Protein AF-A0A1U7LRC6-F1 (afdb_monomer_lite)

Structure (mmCIF, N/CA/C/O backbone):
data_AF-A0A1U7LRC6-F1
#
_entry.id   AF-A0A1U7LRC6-F1
#
loop_
_atom_site.group_PDB
_atom_site.id
_atom_site.type_symbol
_atom_site.label_atom_id
_atom_site.label_alt_id
_atom_site.label_comp_id
_atom_site.label_asym_id
_atom_site.label_entity_id
_atom_site.label_seq_id
_atom_site.pdbx_PDB_ins_code
_atom_site.Cartn_x
_atom_site.Cartn_y
_atom_site.Cartn_z
_atom_site.occupancy
_atom_site.B_iso_or_equiv
_atom_site.auth_seq_id
_atom_site.auth_comp_id
_atom_site.auth_asym_id
_atom_site.auth_atom_id
_atom_site.pdbx_PDB_model_num
ATOM 1 N N . MET A 1 1 ? 19.787 -8.147 -50.383 1.00 35.41 1 MET A N 1
ATOM 2 C CA . MET A 1 1 ? 20.649 -8.801 -49.376 1.00 35.41 1 MET A CA 1
ATOM 3 C C . MET A 1 1 ? 20.320 -8.203 -48.017 1.00 35.41 1 MET A C 1
ATOM 5 O O . MET A 1 1 ? 19.968 -7.032 -47.967 1.00 35.41 1 MET A O 1
ATOM 9 N N . ASP A 1 2 ? 20.294 -9.038 -46.985 1.00 27.48 2 ASP A N 1
ATOM 10 C CA . ASP A 1 2 ? 19.309 -9.017 -45.896 1.00 27.48 2 ASP A CA 1
ATOM 11 C C . ASP A 1 2 ? 19.353 -7.875 -44.873 1.00 27.48 2 ASP A C 1
ATOM 13 O O . ASP A 1 2 ? 20.402 -7.367 -44.483 1.00 27.48 2 ASP A O 1
ATOM 17 N N . ARG A 1 3 ? 18.149 -7.571 -44.366 1.00 32.59 3 ARG A N 1
ATOM 18 C CA . ARG A 1 3 ? 17.872 -6.894 -43.094 1.00 32.59 3 ARG A CA 1
ATOM 19 C C . ARG A 1 3 ? 17.824 -7.930 -41.965 1.00 32.59 3 ARG A C 1
ATOM 21 O O . ARG A 1 3 ? 16.874 -8.699 -41.912 1.00 32.59 3 ARG A O 1
ATOM 28 N N . THR A 1 4 ? 18.726 -7.826 -40.994 1.00 32.75 4 THR A N 1
ATOM 29 C CA . THR A 1 4 ? 18.557 -8.286 -39.596 1.00 32.75 4 THR A CA 1
ATOM 30 C C . THR A 1 4 ? 19.511 -7.429 -38.751 1.00 32.75 4 THR A C 1
ATOM 32 O O . THR A 1 4 ? 20.695 -7.385 -39.050 1.00 32.75 4 THR A O 1
ATOM 35 N N . GLY A 1 5 ? 19.113 -6.615 -37.772 1.00 30.38 5 GLY A N 1
ATOM 36 C CA . GLY A 1 5 ? 18.192 -6.919 -36.684 1.00 30.38 5 GLY A CA 1
ATOM 37 C C . GLY A 1 5 ? 18.989 -7.437 -35.481 1.00 30.38 5 GLY A C 1
ATOM 38 O O . GLY A 1 5 ? 19.007 -8.637 -35.252 1.00 30.38 5 GLY A O 1
ATOM 39 N N . SER A 1 6 ? 19.653 -6.555 -34.723 1.00 25.78 6 SER A N 1
ATOM 40 C CA . SER A 1 6 ? 20.218 -6.898 -33.408 1.00 25.78 6 SER A CA 1
ATOM 41 C C . SER A 1 6 ? 19.784 -5.855 -32.383 1.00 25.78 6 SER A C 1
ATOM 43 O O . SER A 1 6 ? 20.452 -4.854 -32.129 1.00 25.78 6 SER A O 1
ATOM 45 N N . ASN A 1 7 ? 18.598 -6.093 -31.826 1.00 26.70 7 ASN A N 1
ATOM 46 C CA . ASN A 1 7 ? 18.169 -5.486 -30.578 1.00 26.70 7 ASN A CA 1
ATOM 47 C C . ASN A 1 7 ? 18.974 -6.147 -29.461 1.00 26.70 7 ASN A C 1
ATOM 49 O O . ASN A 1 7 ? 18.661 -7.255 -29.029 1.00 26.70 7 ASN A O 1
ATOM 53 N N . ALA A 1 8 ? 20.018 -5.463 -28.999 1.00 27.33 8 ALA A N 1
ATOM 54 C CA . ALA A 1 8 ? 20.749 -5.833 -27.800 1.00 27.33 8 ALA A CA 1
ATOM 55 C C . ALA A 1 8 ? 19.851 -5.636 -26.566 1.00 27.33 8 ALA A C 1
ATOM 57 O O . ALA A 1 8 ? 19.903 -4.621 -25.872 1.00 27.33 8 ALA A O 1
ATOM 58 N N . THR A 1 9 ? 18.996 -6.618 -26.283 1.00 28.97 9 THR A N 1
ATOM 59 C CA . THR A 1 9 ? 18.389 -6.781 -24.965 1.00 28.97 9 THR A CA 1
ATOM 60 C C . THR A 1 9 ? 19.502 -7.148 -23.992 1.00 28.97 9 THR A C 1
ATOM 62 O O . THR A 1 9 ? 20.026 -8.261 -24.024 1.00 28.97 9 THR A O 1
ATOM 65 N N . LEU A 1 10 ? 19.886 -6.189 -23.148 1.00 25.61 10 LEU A N 1
ATOM 66 C CA . LEU A 1 10 ? 20.808 -6.381 -22.034 1.00 25.61 10 LEU A CA 1
ATOM 67 C C . LEU A 1 10 ? 20.266 -7.483 -21.103 1.00 25.61 10 LEU A C 1
ATOM 69 O O . LEU A 1 10 ? 19.409 -7.243 -20.250 1.00 25.61 10 LEU A O 1
ATOM 73 N N . ASN A 1 11 ? 20.771 -8.702 -21.282 1.00 24.39 11 ASN A N 1
ATOM 74 C CA . ASN A 1 11 ? 20.585 -9.827 -20.375 1.00 24.39 11 ASN A CA 1
ATOM 75 C C . ASN A 1 11 ? 21.292 -9.522 -19.043 1.00 24.39 11 ASN A C 1
ATOM 77 O O . ASN A 1 11 ? 22.483 -9.764 -18.886 1.00 24.39 11 ASN A O 1
ATOM 81 N N . TRP A 1 12 ? 20.543 -8.995 -18.072 1.00 33.47 12 TRP A N 1
ATOM 82 C CA . TRP A 1 12 ? 20.983 -8.814 -16.678 1.00 33.47 12 TRP A CA 1
ATOM 83 C C . TRP A 1 12 ? 20.887 -10.090 -15.826 1.00 33.47 12 TRP A C 1
ATOM 85 O O . TRP A 1 12 ? 21.284 -10.090 -14.662 1.00 33.47 12 TRP A O 1
ATOM 95 N N . PHE A 1 13 ? 20.386 -11.192 -16.388 1.00 30.23 13 PHE A N 1
ATOM 96 C CA . PHE A 1 13 ? 20.403 -12.498 -15.734 1.00 30.23 13 PHE A CA 1
ATOM 97 C C . PHE A 1 13 ? 21.701 -13.222 -16.079 1.00 30.23 13 PHE A C 1
ATOM 99 O O . PHE A 1 13 ? 21.741 -14.099 -16.938 1.00 30.23 13 PHE A O 1
ATOM 106 N N . GLY A 1 14 ? 22.773 -12.821 -15.399 1.00 26.02 14 GLY A N 1
ATOM 107 C CA . GLY A 1 14 ? 23.971 -13.641 -15.302 1.00 26.02 14 GLY A CA 1
ATOM 1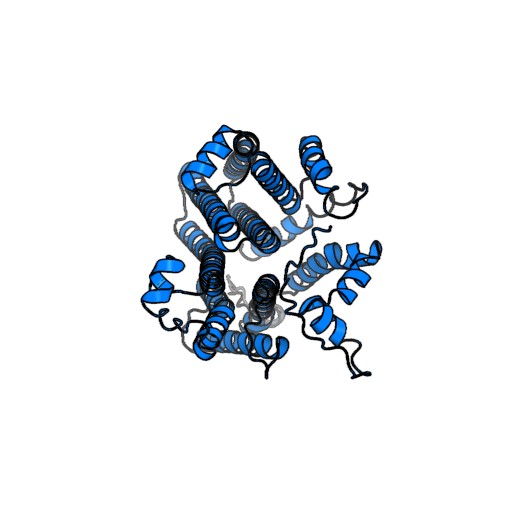08 C C . GLY A 1 14 ? 23.614 -14.984 -14.667 1.00 26.02 14 GLY A C 1
ATOM 109 O O . GLY A 1 14 ? 23.154 -15.031 -13.528 1.00 26.02 14 GLY A O 1
ATOM 110 N N . SER A 1 15 ? 23.784 -16.037 -15.464 1.00 29.55 15 SER A N 1
ATOM 111 C CA . SER A 1 15 ? 24.036 -17.429 -15.088 1.00 29.55 15 SER A CA 1
ATOM 112 C C . SER A 1 15 ? 24.423 -17.621 -13.613 1.00 29.55 15 SER A C 1
ATOM 114 O O . SER A 1 15 ? 25.568 -17.392 -13.230 1.00 29.55 15 SER A O 1
ATOM 116 N N . ILE A 1 16 ? 23.476 -18.105 -12.810 1.00 33.25 16 ILE A N 1
ATOM 117 C CA . ILE A 1 16 ? 23.753 -18.873 -11.591 1.00 33.25 16 ILE A CA 1
ATOM 118 C C . ILE A 1 16 ? 23.013 -20.200 -11.771 1.00 33.25 16 ILE A C 1
ATOM 120 O O . ILE A 1 16 ? 21.936 -20.414 -11.221 1.00 33.25 16 ILE A O 1
ATOM 124 N N . ASP A 1 17 ? 23.566 -21.046 -12.633 1.00 33.12 17 ASP A N 1
ATOM 125 C CA . ASP A 1 17 ? 23.286 -22.478 -12.693 1.00 33.12 17 ASP A CA 1
ATOM 126 C C . ASP A 1 17 ? 24.632 -23.182 -12.444 1.00 33.12 17 ASP A C 1
ATOM 128 O O . ASP A 1 17 ? 25.378 -23.416 -13.386 1.00 33.12 17 ASP A O 1
ATOM 132 N N . SER A 1 18 ? 24.963 -23.474 -11.181 1.00 30.84 18 SER A N 1
ATOM 133 C CA . SER A 1 18 ? 25.786 -24.638 -10.805 1.00 30.84 18 SER A CA 1
ATOM 134 C C . SER A 1 18 ? 25.815 -24.849 -9.283 1.00 30.84 18 SER A C 1
ATOM 136 O O . SER A 1 18 ? 26.212 -23.973 -8.522 1.00 30.84 18 SER A O 1
ATOM 138 N N . GLU A 1 19 ? 25.373 -26.048 -8.895 1.00 33.91 19 GLU A N 1
ATOM 139 C CA . GLU A 1 19 ? 25.777 -26.831 -7.717 1.00 33.91 19 GLU A CA 1
ATOM 140 C C . GLU A 1 19 ? 25.612 -26.241 -6.307 1.00 33.91 19 GLU A C 1
ATOM 142 O O . GLU A 1 19 ? 26.531 -25.665 -5.740 1.00 33.91 19 GLU A O 1
ATOM 147 N N . HIS A 1 20 ? 24.487 -26.576 -5.667 1.00 32.03 20 HIS A N 1
ATOM 148 C CA . HIS A 1 20 ? 24.505 -27.322 -4.399 1.00 32.03 20 HIS A CA 1
ATOM 149 C C . HIS A 1 20 ? 23.161 -28.044 -4.213 1.00 32.03 20 HIS A C 1
ATOM 151 O O . HIS A 1 20 ? 22.088 -27.439 -4.232 1.00 32.03 20 HIS A O 1
ATOM 157 N N . SER A 1 21 ? 23.248 -29.366 -4.132 1.00 37.19 21 SER A N 1
ATOM 158 C CA . SER A 1 21 ? 22.177 -30.327 -3.886 1.00 37.19 21 SER A CA 1
ATOM 159 C C . SER A 1 21 ? 22.155 -30.704 -2.404 1.00 37.19 21 SER A C 1
ATOM 161 O O . SER A 1 21 ? 23.237 -30.924 -1.870 1.00 37.19 21 SER A O 1
ATOM 163 N N . VAL A 1 22 ? 20.950 -30.912 -1.840 1.00 40.62 22 VAL A N 1
ATOM 164 C CA . VAL A 1 22 ? 20.687 -31.524 -0.511 1.00 40.62 22 VAL A CA 1
ATOM 165 C C . VAL A 1 22 ? 21.118 -30.571 0.625 1.00 40.62 22 VAL A C 1
ATOM 167 O O . VAL A 1 22 ? 22.295 -30.313 0.794 1.00 40.62 22 VAL A O 1
ATOM 170 N N . ASP A 1 23 ? 20.273 -29.812 1.319 1.00 36.78 23 ASP A N 1
ATOM 171 C CA . ASP A 1 23 ? 19.032 -30.106 2.031 1.00 36.78 23 ASP A CA 1
ATOM 172 C C . ASP A 1 23 ? 18.208 -28.814 2.154 1.00 36.78 23 ASP A C 1
ATOM 174 O O . ASP A 1 23 ? 18.782 -27.745 2.348 1.00 36.78 23 ASP A O 1
ATOM 178 N N . ASP A 1 24 ? 16.882 -28.914 2.002 1.00 44.12 24 ASP A N 1
ATOM 179 C CA . ASP A 1 24 ? 15.878 -28.148 2.762 1.00 44.12 24 ASP A CA 1
ATOM 180 C C . ASP A 1 24 ? 14.524 -28.135 2.026 1.00 44.12 24 ASP A C 1
ATOM 182 O O . ASP A 1 24 ? 14.154 -27.226 1.267 1.00 44.12 24 ASP A O 1
ATOM 186 N N . GLU A 1 25 ? 13.734 -29.170 2.280 1.00 47.69 25 GLU A N 1
ATOM 187 C CA . GLU A 1 25 ? 12.377 -29.294 1.751 1.00 47.69 25 GLU A CA 1
ATOM 188 C C . GLU A 1 25 ? 11.378 -28.319 2.421 1.00 47.69 25 GLU A C 1
ATOM 190 O O . GLU A 1 25 ? 10.287 -28.087 1.909 1.00 47.69 25 GLU A O 1
ATOM 195 N N . SER A 1 26 ? 11.750 -27.659 3.522 1.00 48.03 26 SER A N 1
ATOM 196 C CA . SER A 1 26 ? 10.968 -26.577 4.148 1.00 48.03 26 SER A CA 1
ATOM 197 C C . SER A 1 26 ? 11.369 -25.188 3.626 1.00 48.03 26 SER A C 1
ATOM 199 O O . SER A 1 26 ? 10.536 -24.284 3.492 1.00 48.03 26 SER A O 1
ATOM 201 N N . THR A 1 27 ? 12.634 -25.018 3.241 1.00 54.41 27 THR A N 1
ATOM 202 C CA . THR A 1 27 ? 13.205 -23.715 2.883 1.00 54.41 27 THR A CA 1
ATOM 203 C C . THR A 1 27 ? 12.901 -23.327 1.430 1.00 54.41 27 THR A C 1
ATOM 205 O O . THR A 1 27 ? 12.906 -22.139 1.099 1.00 54.41 27 THR A O 1
ATOM 208 N N . TRP A 1 28 ? 12.513 -24.269 0.554 1.00 60.88 28 TRP A N 1
ATOM 209 C CA . TRP A 1 28 ? 12.065 -23.927 -0.808 1.00 60.88 28 TRP A CA 1
ATOM 210 C C . TRP A 1 28 ? 10.706 -23.213 -0.852 1.00 60.88 28 TRP A C 1
ATOM 212 O O . TRP A 1 28 ? 10.491 -22.413 -1.764 1.00 60.88 28 TRP A O 1
ATOM 222 N N . LEU A 1 29 ? 9.803 -23.445 0.110 1.00 58.91 29 LEU A N 1
ATOM 223 C CA . LEU A 1 29 ? 8.507 -22.754 0.156 1.00 58.91 29 LEU A CA 1
ATOM 224 C C . LEU A 1 29 ? 8.684 -21.306 0.616 1.00 58.91 29 LEU A C 1
ATOM 226 O O . LEU A 1 29 ? 8.293 -20.373 -0.086 1.00 58.91 29 LEU A O 1
ATOM 230 N N . LEU A 1 30 ? 9.351 -21.093 1.750 1.00 60.47 30 LEU A N 1
ATOM 231 C CA . LEU A 1 30 ? 9.580 -19.745 2.268 1.00 60.47 30 LEU A CA 1
ATOM 232 C C . LEU A 1 30 ? 10.523 -18.947 1.360 1.00 60.47 30 LEU A C 1
ATOM 234 O O . LEU A 1 30 ? 10.145 -17.877 0.887 1.00 60.47 30 LEU A O 1
ATOM 238 N N . ASN A 1 31 ? 11.706 -19.472 1.019 1.00 60.03 31 ASN A N 1
ATOM 239 C CA . ASN A 1 31 ? 12.660 -18.723 0.194 1.00 60.03 31 ASN A CA 1
ATOM 240 C C . ASN A 1 31 ? 12.288 -18.716 -1.297 1.00 60.03 31 ASN A C 1
ATOM 242 O O . ASN A 1 31 ? 12.487 -17.703 -1.967 1.00 60.03 31 ASN A O 1
ATOM 246 N N . GLY A 1 32 ? 11.740 -19.814 -1.825 1.00 57.84 32 GLY A N 1
ATOM 247 C CA . GLY A 1 32 ? 11.498 -20.006 -3.261 1.00 57.84 32 GLY A CA 1
ATOM 248 C C . GLY A 1 32 ? 10.088 -19.676 -3.761 1.00 57.84 32 GLY A C 1
ATOM 249 O O . GLY A 1 32 ? 9.926 -19.517 -4.975 1.00 57.84 32 GLY A O 1
ATOM 250 N N . LEU A 1 33 ? 9.090 -19.545 -2.876 1.00 62.56 33 LEU A N 1
ATOM 251 C CA . LEU A 1 33 ? 7.723 -19.110 -3.205 1.00 62.56 33 LEU A CA 1
ATOM 252 C C . LEU A 1 33 ? 7.385 -17.783 -2.501 1.00 62.56 33 LEU A C 1
ATOM 254 O O . LEU A 1 33 ? 7.036 -16.802 -3.164 1.00 62.56 33 LEU A O 1
ATOM 258 N N . VAL A 1 34 ? 7.561 -17.712 -1.176 1.00 64.00 34 VAL A N 1
ATOM 259 C CA . VAL A 1 34 ? 7.085 -16.585 -0.351 1.00 64.00 34 VAL A CA 1
ATOM 260 C C . VAL A 1 34 ? 8.045 -15.400 -0.305 1.00 64.00 34 VAL A C 1
ATOM 262 O O . VAL A 1 34 ? 7.562 -14.282 -0.271 1.00 64.00 34 VAL A O 1
ATOM 265 N N . LEU A 1 35 ? 9.365 -15.559 -0.421 1.00 60.50 35 LEU A N 1
ATOM 266 C CA . LEU A 1 35 ? 10.336 -14.447 -0.369 1.00 60.50 35 LEU A CA 1
ATOM 267 C C . LEU A 1 35 ? 10.867 -14.072 -1.759 1.00 60.50 35 LEU A C 1
ATOM 269 O O . LEU A 1 35 ? 10.679 -12.935 -2.198 1.00 60.50 35 LEU A O 1
ATOM 273 N N . SER A 1 36 ? 11.354 -15.044 -2.533 1.00 63.34 36 SER A N 1
ATOM 274 C CA . SER A 1 36 ? 11.880 -14.842 -3.893 1.00 63.34 36 SER A CA 1
ATOM 275 C C . SER A 1 36 ? 11.282 -15.872 -4.861 1.00 63.34 36 SER A C 1
ATOM 277 O O . SER A 1 36 ? 11.843 -16.957 -5.028 1.00 63.34 36 SER A O 1
ATOM 279 N N . PRO A 1 37 ? 10.141 -15.565 -5.510 1.00 64.25 37 PRO A N 1
ATOM 280 C CA . PRO A 1 37 ? 9.385 -16.548 -6.268 1.00 64.25 37 PRO A CA 1
ATOM 281 C C . PRO A 1 37 ? 10.170 -16.955 -7.520 1.00 64.25 37 PRO A C 1
ATOM 283 O O . PRO A 1 37 ? 10.306 -16.183 -8.471 1.00 64.25 37 PRO A O 1
ATOM 286 N N . ARG A 1 38 ? 10.709 -18.178 -7.542 1.00 70.00 38 ARG A N 1
ATOM 287 C CA . ARG A 1 38 ? 11.428 -18.702 -8.714 1.00 70.00 38 ARG A CA 1
ATOM 288 C C . ARG A 1 38 ? 10.419 -19.067 -9.802 1.00 70.00 38 ARG A C 1
ATOM 290 O O . ARG A 1 38 ? 9.483 -19.823 -9.551 1.00 70.00 38 ARG A O 1
ATOM 297 N N . ARG A 1 39 ? 10.641 -18.622 -11.048 1.00 72.81 39 ARG A N 1
ATOM 298 C CA . ARG A 1 39 ? 9.735 -18.895 -12.192 1.00 72.81 39 ARG A CA 1
ATOM 299 C C . ARG A 1 39 ? 9.393 -20.382 -12.355 1.00 72.81 39 ARG A C 1
ATOM 301 O O . ARG A 1 39 ? 8.249 -20.711 -12.652 1.00 72.81 39 ARG A O 1
ATOM 308 N N . ARG A 1 40 ? 10.369 -21.276 -12.142 1.00 75.31 40 ARG A N 1
ATOM 309 C CA . ARG A 1 40 ? 10.175 -22.739 -12.207 1.00 75.31 40 ARG A CA 1
ATOM 310 C C . ARG A 1 40 ? 9.180 -23.231 -11.144 1.00 75.31 40 ARG A C 1
ATOM 312 O O . ARG A 1 40 ? 8.308 -24.034 -11.459 1.00 75.31 40 ARG A O 1
ATOM 319 N N . VAL A 1 41 ? 9.275 -22.703 -9.922 1.00 74.00 41 VAL A N 1
ATOM 320 C CA . VAL A 1 41 ? 8.405 -23.057 -8.788 1.00 74.00 41 VAL A CA 1
ATOM 321 C C . VAL A 1 41 ? 6.993 -22.525 -9.010 1.00 74.00 41 VAL A C 1
ATOM 323 O O . VAL A 1 41 ? 6.039 -23.293 -8.949 1.00 74.00 41 VAL A O 1
ATOM 326 N N . VAL A 1 42 ? 6.860 -21.246 -9.377 1.00 77.88 42 VAL A N 1
ATOM 327 C CA . VAL A 1 42 ? 5.554 -20.634 -9.676 1.00 77.88 42 VAL A CA 1
ATOM 328 C C . VAL A 1 42 ? 4.849 -21.385 -10.802 1.00 77.88 42 VAL A C 1
ATOM 330 O O . VAL A 1 42 ? 3.676 -21.716 -10.680 1.00 77.88 42 VAL A O 1
ATOM 333 N N . ARG A 1 43 ? 5.565 -21.740 -11.876 1.00 79.81 43 ARG A N 1
ATOM 334 C CA . ARG A 1 43 ? 4.990 -22.517 -12.982 1.00 79.81 43 ARG A CA 1
ATOM 335 C C . ARG A 1 43 ? 4.502 -23.892 -12.524 1.00 79.81 43 ARG A C 1
ATOM 337 O O . ARG A 1 43 ? 3.442 -24.318 -12.963 1.00 79.81 43 ARG A O 1
ATOM 344 N N . LYS A 1 44 ? 5.245 -24.577 -11.649 1.00 81.12 44 LYS A N 1
ATOM 345 C CA . LYS A 1 44 ? 4.842 -25.881 -11.097 1.00 81.12 44 LYS A CA 1
ATOM 346 C C . LYS A 1 44 ? 3.561 -25.761 -10.263 1.00 81.12 44 LYS A C 1
ATOM 348 O O . LYS A 1 44 ? 2.656 -26.566 -10.444 1.00 81.12 44 LYS A O 1
ATOM 353 N N . VAL A 1 45 ? 3.474 -24.731 -9.419 1.00 77.94 45 VAL A N 1
ATOM 354 C CA . VAL A 1 45 ? 2.317 -24.450 -8.549 1.00 77.94 45 VAL A CA 1
ATOM 355 C C . VAL A 1 45 ? 1.079 -24.049 -9.358 1.00 77.94 45 VAL A C 1
ATOM 357 O O . VAL A 1 45 ? -0.009 -24.556 -9.109 1.00 77.94 45 VAL A O 1
ATOM 360 N N . VAL A 1 46 ? 1.240 -23.181 -10.360 1.00 81.69 46 VAL A N 1
ATOM 361 C CA . VAL A 1 46 ? 0.128 -22.660 -11.174 1.00 81.69 46 VAL A CA 1
ATOM 362 C C . VAL A 1 46 ? -0.382 -23.685 -12.198 1.00 81.69 46 VAL A C 1
ATOM 364 O O . VAL A 1 46 ? -1.533 -23.598 -12.616 1.00 81.69 46 VAL A O 1
ATOM 367 N N . LYS A 1 47 ? 0.437 -24.674 -12.593 1.00 86.31 47 LYS A N 1
ATOM 368 C CA . LYS A 1 47 ? 0.057 -25.693 -13.590 1.00 86.31 47 LYS A CA 1
ATOM 369 C C . LYS A 1 47 ? -1.074 -26.614 -13.111 1.00 86.31 47 LYS A C 1
ATOM 371 O O . LYS A 1 47 ? -1.859 -27.071 -13.933 1.00 86.31 47 LYS A O 1
ATOM 376 N N . GLY A 1 48 ? -1.150 -26.910 -11.813 1.00 86.12 48 GLY A N 1
ATOM 377 C CA . GLY A 1 48 ? -2.212 -27.748 -11.251 1.00 86.12 48 GLY A CA 1
ATOM 378 C C . GLY A 1 48 ? -3.448 -26.923 -10.906 1.00 86.12 48 GLY A C 1
ATOM 379 O O . GLY A 1 48 ? -3.334 -25.958 -10.158 1.00 86.12 48 GLY A O 1
ATOM 380 N N . PHE A 1 49 ? -4.634 -27.316 -11.385 1.00 83.81 49 PHE A N 1
ATOM 381 C CA . PHE A 1 49 ? -5.890 -26.626 -11.054 1.00 83.81 49 PHE A CA 1
ATOM 382 C C . PHE A 1 49 ? -6.118 -26.544 -9.535 1.00 83.81 49 PHE A C 1
ATOM 384 O O . PHE A 1 49 ? -6.341 -25.459 -8.999 1.00 83.81 49 PHE A O 1
ATOM 391 N N . TRP A 1 50 ? -5.998 -27.675 -8.835 1.00 86.44 50 TRP A N 1
ATOM 392 C CA . TRP A 1 50 ? -6.164 -27.745 -7.381 1.00 86.44 50 TRP A CA 1
ATOM 393 C C . TRP A 1 50 ? -5.070 -26.984 -6.637 1.00 86.44 50 TRP A C 1
ATOM 395 O O . TRP A 1 50 ? -5.369 -26.176 -5.765 1.00 86.44 50 TRP A O 1
ATOM 405 N N . THR A 1 51 ? -3.807 -27.166 -7.028 1.00 83.38 51 THR A N 1
ATOM 406 C CA . THR A 1 51 ? -2.671 -26.473 -6.403 1.00 83.38 51 THR A CA 1
ATOM 407 C C . THR A 1 51 ? -2.787 -24.955 -6.549 1.00 83.38 51 THR A C 1
ATOM 409 O O . THR A 1 51 ? -2.591 -24.232 -5.576 1.00 83.38 51 THR A O 1
ATOM 412 N N . ARG A 1 52 ? -3.173 -24.464 -7.732 1.00 83.25 52 ARG A N 1
ATOM 413 C CA . ARG A 1 52 ? -3.408 -23.041 -7.999 1.00 83.25 52 ARG A CA 1
ATOM 414 C C . ARG A 1 52 ? -4.514 -22.477 -7.110 1.00 83.25 52 ARG A C 1
ATOM 416 O O . ARG A 1 52 ? -4.303 -21.448 -6.480 1.00 83.25 52 ARG A O 1
ATOM 423 N N . ASN A 1 53 ? -5.669 -23.140 -7.057 1.00 83.19 53 ASN A N 1
ATOM 424 C CA . ASN A 1 53 ? -6.805 -22.671 -6.262 1.00 83.19 53 ASN A CA 1
ATOM 425 C C . ASN A 1 53 ? -6.505 -22.705 -4.759 1.00 83.19 53 ASN A C 1
ATOM 427 O O . ASN A 1 53 ? -6.793 -21.737 -4.064 1.00 83.19 53 ASN A O 1
ATOM 431 N N . ILE A 1 54 ? -5.865 -23.765 -4.261 1.00 85.81 54 ILE A N 1
ATOM 432 C CA . ILE A 1 54 ? -5.481 -23.853 -2.848 1.00 85.81 54 ILE A CA 1
ATOM 433 C C . ILE A 1 54 ? -4.514 -22.719 -2.492 1.00 85.81 54 ILE A C 1
ATOM 435 O O . ILE A 1 54 ? -4.758 -21.976 -1.547 1.00 85.81 54 ILE A O 1
ATOM 439 N N . VAL A 1 55 ? -3.444 -22.539 -3.272 1.00 82.88 55 VAL A N 1
ATOM 440 C CA . VAL A 1 55 ? -2.396 -21.560 -2.950 1.00 82.88 55 VAL A CA 1
ATOM 441 C C . VAL A 1 55 ? -2.868 -20.114 -3.094 1.00 82.88 55 VAL A C 1
ATOM 443 O O . VAL A 1 55 ? -2.477 -19.278 -2.285 1.00 82.88 55 VAL A O 1
ATOM 446 N N . LEU A 1 56 ? -3.683 -19.805 -4.105 1.00 79.88 56 LEU A N 1
ATOM 447 C CA . LEU A 1 56 ? -4.101 -18.427 -4.380 1.00 79.88 56 LEU A CA 1
ATOM 448 C C . LEU A 1 56 ? -5.393 -18.027 -3.662 1.00 79.88 56 LEU A C 1
ATOM 450 O O . LEU A 1 56 ? -5.497 -16.879 -3.244 1.00 79.88 56 LEU A O 1
ATOM 454 N N . ASN A 1 57 ? -6.346 -18.949 -3.500 1.00 81.06 57 ASN A N 1
ATOM 455 C CA . ASN A 1 57 ? -7.689 -18.618 -3.013 1.00 81.06 57 ASN A CA 1
ATOM 456 C C . ASN A 1 57 ? -7.984 -19.161 -1.610 1.00 81.06 57 ASN A C 1
ATOM 458 O O . ASN A 1 57 ? -8.766 -18.546 -0.900 1.00 81.06 57 ASN A O 1
ATOM 462 N N . VAL A 1 58 ? -7.386 -20.285 -1.191 1.00 84.00 58 VAL A N 1
ATOM 463 C CA . VAL A 1 58 ? -7.709 -20.915 0.109 1.00 84.00 58 VAL A CA 1
ATOM 464 C C . VAL A 1 58 ? -6.713 -20.523 1.196 1.00 84.00 58 VAL A C 1
ATOM 466 O O . VAL A 1 58 ? -7.115 -20.125 2.286 1.00 84.00 58 VAL A O 1
ATOM 469 N N . ILE A 1 59 ? -5.411 -20.611 0.908 1.00 86.06 59 ILE A N 1
ATOM 470 C CA . ILE A 1 59 ? -4.358 -20.358 1.901 1.00 86.06 59 ILE A CA 1
ATOM 471 C C . ILE A 1 59 ? -4.413 -18.926 2.456 1.00 86.06 59 ILE A C 1
ATOM 473 O O . ILE A 1 59 ? -4.370 -18.799 3.680 1.00 86.06 59 ILE A O 1
ATOM 477 N N . PRO A 1 60 ? -4.515 -17.852 1.641 1.00 83.62 60 PRO A N 1
ATOM 478 C CA . PRO A 1 60 ? -4.498 -16.501 2.193 1.00 83.62 60 PRO A CA 1
ATOM 479 C C . PRO A 1 60 ? -5.685 -16.229 3.135 1.00 83.62 60 PRO A C 1
ATOM 481 O O . PRO A 1 60 ? -5.423 -15.818 4.266 1.00 83.62 60 PRO A O 1
ATOM 484 N N . PRO A 1 61 ? -6.951 -16.535 2.769 1.00 81.75 61 PRO A N 1
ATOM 485 C CA . PRO A 1 61 ? -8.073 -16.389 3.695 1.00 81.75 61 PRO A CA 1
ATOM 486 C C . PRO A 1 61 ? -7.957 -17.280 4.936 1.00 81.75 61 PRO A C 1
ATOM 488 O O . PRO A 1 61 ? -8.194 -16.806 6.044 1.00 81.75 61 PRO A O 1
ATOM 491 N N . ALA A 1 62 ? -7.542 -18.542 4.787 1.00 84.31 62 ALA A N 1
ATOM 492 C CA . ALA A 1 62 ? -7.381 -19.452 5.922 1.00 84.31 62 ALA A CA 1
ATOM 493 C C . ALA A 1 62 ? -6.335 -18.940 6.921 1.00 84.31 62 ALA A C 1
ATOM 495 O O . ALA A 1 62 ? -6.579 -18.952 8.124 1.00 84.31 62 ALA A O 1
ATOM 496 N N . LEU A 1 63 ? -5.201 -18.428 6.434 1.00 85.75 63 LEU A N 1
ATOM 497 C CA . LEU A 1 63 ? -4.173 -17.829 7.282 1.00 85.75 63 LEU A CA 1
ATOM 498 C C . LEU A 1 63 ? -4.715 -16.607 8.033 1.00 85.75 63 LEU A C 1
ATOM 500 O O . LEU A 1 63 ? -4.483 -16.479 9.233 1.00 85.75 63 LEU A O 1
ATOM 504 N N . THR A 1 64 ? -5.465 -15.736 7.349 1.00 82.19 64 THR A N 1
ATOM 505 C CA . THR A 1 64 ? -6.081 -14.570 7.999 1.00 82.19 64 THR A CA 1
ATOM 506 C C . THR A 1 64 ? -7.135 -14.966 9.029 1.00 82.19 64 THR A C 1
ATOM 508 O O . THR A 1 64 ? -7.177 -14.361 10.093 1.00 82.19 64 THR A O 1
ATOM 511 N N . LEU A 1 65 ? -7.936 -16.003 8.762 1.00 84.31 65 LEU A N 1
ATOM 512 C CA . LEU A 1 65 ? -8.941 -16.508 9.698 1.00 84.31 65 LEU A CA 1
ATOM 513 C C . LEU A 1 65 ? -8.291 -17.135 10.927 1.00 84.31 65 LEU A C 1
ATOM 515 O O . LEU A 1 65 ? -8.711 -16.851 12.043 1.00 84.31 65 LEU A O 1
ATOM 519 N N . VAL A 1 66 ? -7.249 -17.947 10.741 1.00 87.38 66 VAL A N 1
ATOM 520 C CA . VAL A 1 66 ? -6.507 -18.554 11.852 1.00 87.38 66 VAL A CA 1
ATOM 521 C C . VAL A 1 66 ? -5.874 -17.478 12.726 1.00 87.38 66 VAL A C 1
ATOM 523 O O . VAL A 1 66 ? -5.996 -17.552 13.943 1.00 87.38 66 VAL A O 1
ATOM 526 N N . TRP A 1 67 ? -5.258 -16.460 12.122 1.00 86.00 67 TRP A N 1
ATOM 527 C CA . TRP A 1 67 ? -4.684 -15.336 12.860 1.00 86.00 67 TRP A CA 1
ATOM 528 C C . TRP A 1 67 ? -5.750 -14.507 13.595 1.00 86.00 67 TRP A C 1
ATOM 530 O O . TRP A 1 67 ? -5.567 -14.188 14.765 1.00 86.00 67 TRP A O 1
ATOM 540 N N . ALA A 1 68 ? -6.893 -14.230 12.958 1.00 79.00 68 ALA A N 1
ATOM 541 C CA . ALA A 1 68 ? -8.009 -13.513 13.581 1.00 79.00 68 ALA A CA 1
ATOM 542 C C . ALA A 1 68 ? -8.737 -14.328 14.668 1.00 79.00 68 ALA A C 1
ATOM 544 O O . ALA A 1 68 ? -9.400 -13.756 15.527 1.00 79.00 68 ALA A O 1
ATOM 545 N N . SER A 1 69 ? -8.613 -15.657 14.648 1.00 80.25 69 SER A N 1
ATOM 546 C CA . SER A 1 69 ? -9.221 -16.549 15.644 1.00 80.25 69 SER A CA 1
ATOM 547 C C . SER A 1 69 ? -8.399 -16.665 16.929 1.00 80.25 69 SER A C 1
ATOM 549 O O . SER A 1 69 ? -8.837 -17.339 17.860 1.00 80.25 69 SER A O 1
ATOM 551 N N . ILE A 1 70 ? -7.205 -16.061 17.000 1.00 81.38 70 ILE A N 1
ATOM 552 C CA . ILE A 1 70 ? -6.361 -16.138 18.192 1.00 81.38 70 ILE A CA 1
ATOM 553 C C . ILE A 1 70 ? -6.981 -15.254 19.292 1.00 81.38 70 ILE A C 1
ATOM 555 O O . ILE A 1 70 ? -6.981 -14.029 19.160 1.00 81.38 70 ILE A O 1
ATOM 559 N N . PRO A 1 71 ? -7.484 -15.831 20.399 1.00 74.75 71 PRO A N 1
ATOM 560 C CA . PRO A 1 71 ? -8.175 -15.060 21.424 1.00 74.75 71 PRO A CA 1
ATOM 561 C C . PRO A 1 71 ? -7.223 -14.080 22.115 1.00 74.75 71 PRO A C 1
ATOM 563 O O . PRO A 1 71 ? -6.055 -14.393 22.353 1.00 74.75 71 PRO A O 1
ATOM 566 N N . PHE A 1 72 ? -7.738 -12.906 22.478 1.00 67.69 72 PHE A N 1
ATOM 567 C CA . PHE A 1 72 ? -7.000 -11.935 23.276 1.00 67.69 72 PHE A CA 1
ATOM 568 C C . PHE A 1 72 ? -6.930 -12.401 24.741 1.00 67.69 72 PHE A C 1
ATOM 570 O O . PHE A 1 72 ? -7.972 -12.535 25.384 1.00 67.69 72 PHE A O 1
ATOM 577 N N . PRO A 1 73 ? -5.736 -12.646 25.310 1.00 66.56 73 PRO A N 1
ATOM 578 C CA . PRO A 1 73 ? -5.584 -12.906 26.727 1.00 66.56 73 PRO A CA 1
ATOM 579 C C . PRO A 1 73 ? -5.814 -11.596 27.480 1.00 66.56 73 PRO A C 1
ATOM 581 O O . PRO A 1 73 ? -4.971 -10.697 27.499 1.00 66.56 73 PRO A O 1
ATOM 584 N N . THR A 1 74 ? -6.990 -11.491 28.082 1.00 61.69 74 THR A N 1
ATOM 585 C CA . THR A 1 74 ? -7.372 -10.398 28.971 1.00 61.69 74 THR A CA 1
ATOM 586 C C . THR A 1 74 ? -6.890 -10.705 30.386 1.00 61.69 74 THR A C 1
ATOM 588 O O . THR A 1 74 ? -7.208 -11.776 30.921 1.00 61.69 74 THR A O 1
ATOM 591 N N . PHE A 1 75 ? -6.163 -9.789 31.025 1.00 53.84 75 PHE A N 1
ATOM 592 C CA . PHE A 1 75 ? -5.926 -9.874 32.462 1.00 53.84 75 PHE A CA 1
ATOM 593 C C . PHE A 1 75 ? -7.252 -9.591 33.174 1.00 53.84 75 PHE A C 1
ATOM 595 O O . PHE A 1 75 ? -7.734 -8.469 33.214 1.00 53.84 75 PHE A O 1
ATOM 602 N N . GLY A 1 76 ? -7.890 -10.654 33.665 1.00 50.50 76 GLY A N 1
ATOM 603 C CA . GLY A 1 76 ? -9.166 -10.559 34.369 1.00 50.50 76 GLY A CA 1
ATOM 604 C C . GLY A 1 76 ? -9.846 -11.909 34.572 1.00 50.50 76 GLY A C 1
ATOM 605 O O . GLY A 1 76 ? -10.234 -12.226 35.689 1.00 50.50 76 GLY A O 1
ATOM 606 N N . ALA A 1 77 ? -9.938 -12.759 33.546 1.00 44.12 77 ALA A N 1
ATOM 607 C CA . ALA A 1 77 ? -10.805 -13.945 33.603 1.00 44.12 77 ALA A CA 1
ATOM 608 C C . ALA A 1 77 ? -10.356 -15.030 34.608 1.00 44.12 77 ALA A C 1
ATOM 610 O O . ALA A 1 77 ? -11.198 -15.669 35.240 1.00 44.12 77 ALA A O 1
ATOM 611 N N . THR A 1 78 ? -9.048 -15.220 34.812 1.00 42.44 78 THR A N 1
ATOM 612 C CA . THR A 1 78 ? -8.529 -16.284 35.695 1.00 42.44 78 THR A CA 1
ATOM 613 C C . THR A 1 78 ? -8.688 -15.957 37.182 1.00 42.44 78 THR A C 1
ATOM 615 O O . THR A 1 78 ? -8.919 -16.858 37.982 1.00 42.44 78 THR A O 1
ATOM 618 N N . ASN A 1 79 ? -8.630 -14.672 37.549 1.00 43.03 79 ASN A N 1
ATOM 619 C CA . ASN A 1 79 ? -8.856 -14.219 38.924 1.00 43.03 79 ASN A CA 1
ATOM 620 C C . ASN A 1 79 ? -10.330 -13.850 39.172 1.00 43.03 79 ASN A C 1
ATOM 622 O O . ASN A 1 79 ? -10.802 -13.973 40.298 1.00 43.03 79 ASN A O 1
ATOM 626 N N . LEU A 1 80 ? -11.095 -13.470 38.137 1.00 49.56 80 LEU A N 1
ATOM 627 C CA . LEU A 1 80 ? -12.522 -13.154 38.263 1.00 49.56 80 LEU A CA 1
ATOM 628 C C . LEU A 1 80 ? -13.376 -14.379 38.595 1.00 49.56 80 LEU A C 1
ATOM 630 O O . LEU A 1 80 ? -14.292 -14.241 39.391 1.00 49.56 80 LEU A O 1
ATOM 634 N N . LEU A 1 81 ? -13.086 -15.583 38.089 1.00 53.03 81 LEU A N 1
ATOM 635 C CA . LEU A 1 81 ? -13.862 -16.766 38.503 1.00 53.03 81 LEU A CA 1
ATOM 636 C C . LEU A 1 81 ? -13.687 -17.117 39.992 1.00 53.03 81 LEU A C 1
ATOM 638 O O . LEU A 1 81 ? -14.595 -17.687 40.590 1.00 53.03 81 LEU A O 1
ATOM 642 N N . LEU A 1 82 ? -12.557 -16.739 40.598 1.00 50.34 82 LEU A N 1
ATOM 643 C CA . LEU A 1 82 ? -12.261 -16.976 42.015 1.00 50.34 82 LEU A CA 1
ATOM 644 C C . LEU A 1 82 ? -12.692 -15.804 42.920 1.00 50.34 82 LEU A C 1
ATOM 646 O O . LEU A 1 82 ? -12.993 -16.024 44.088 1.00 50.34 82 LEU A O 1
ATOM 650 N N . ILE A 1 83 ? -12.759 -14.575 42.390 1.00 47.28 83 ILE A N 1
ATOM 651 C CA . ILE A 1 83 ? -13.075 -13.345 43.148 1.00 47.28 83 ILE A CA 1
ATOM 652 C C . ILE A 1 83 ? -14.542 -12.898 42.981 1.00 47.28 83 ILE A C 1
ATOM 654 O O . ILE A 1 83 ? -15.088 -12.243 43.869 1.00 47.28 83 ILE A O 1
ATOM 658 N N . ARG A 1 84 ? -15.239 -13.292 41.904 1.00 42.47 84 ARG A N 1
ATOM 659 C CA . ARG A 1 84 ? -16.656 -12.937 41.651 1.00 42.47 84 ARG A CA 1
ATOM 660 C C . ARG A 1 84 ? -17.637 -13.588 42.636 1.00 42.47 84 ARG A C 1
ATOM 662 O O . ARG A 1 84 ? -18.820 -13.267 42.620 1.00 42.47 84 ARG A O 1
ATOM 669 N N . THR A 1 85 ? -17.160 -14.468 43.514 1.00 52.97 85 THR A N 1
ATOM 670 C CA . THR A 1 85 ? -17.917 -14.976 44.668 1.00 52.97 85 THR A CA 1
ATOM 671 C C . THR A 1 85 ? -17.851 -14.056 45.891 1.00 52.97 85 THR A C 1
ATOM 673 O O . THR A 1 85 ? -18.600 -14.290 46.835 1.00 52.97 85 THR A O 1
ATOM 676 N N . VAL A 1 86 ? -16.994 -13.022 45.904 1.00 54.19 86 VAL A N 1
ATOM 677 C CA . VAL A 1 86 ? -16.712 -12.242 47.124 1.00 54.19 86 VAL A CA 1
ATOM 678 C C . VAL A 1 86 ? -17.037 -10.746 47.013 1.00 54.19 86 VAL A C 1
ATOM 680 O O . VAL A 1 86 ? -17.417 -10.180 48.033 1.00 54.19 86 VAL A O 1
ATOM 683 N N . LEU A 1 87 ? -16.991 -10.086 45.845 1.00 45.84 87 LEU A N 1
ATOM 684 C CA . LEU A 1 87 ? -17.379 -8.662 45.738 1.00 45.84 87 LEU A CA 1
ATOM 685 C C . LEU A 1 87 ? -17.993 -8.287 44.371 1.00 45.84 87 LEU A C 1
ATOM 687 O O . LEU A 1 87 ? -17.424 -8.653 43.339 1.00 45.84 87 LEU A O 1
ATOM 691 N N . PRO A 1 88 ? -19.100 -7.512 44.330 1.00 42.59 88 PRO A N 1
ATOM 692 C CA . PRO A 1 88 ? -19.589 -6.888 43.109 1.00 42.59 88 PRO A CA 1
ATOM 693 C C . PRO A 1 88 ? -18.814 -5.579 42.891 1.00 42.59 88 PRO A C 1
ATOM 695 O O . PRO A 1 88 ? -19.037 -4.599 43.598 1.00 42.59 88 PRO A O 1
ATOM 698 N N . SER A 1 89 ? -17.865 -5.573 41.954 1.00 42.56 89 SER A N 1
ATOM 699 C CA . SER A 1 89 ? -17.233 -4.340 41.466 1.00 42.56 89 SER A CA 1
ATOM 700 C C . SER A 1 89 ? -17.732 -4.054 40.056 1.00 42.56 89 SER A C 1
ATOM 702 O O . SER A 1 89 ? -17.707 -4.939 39.200 1.00 42.56 89 SER A O 1
ATOM 704 N N . ASP A 1 90 ? -18.194 -2.825 39.853 1.00 46.75 90 ASP A N 1
ATOM 705 C CA . ASP A 1 90 ? -19.098 -2.412 38.776 1.00 46.75 90 ASP A CA 1
ATOM 706 C C . ASP A 1 90 ? -18.399 -2.040 37.459 1.00 46.75 90 ASP A C 1
ATOM 708 O O . ASP A 1 90 ? -19.046 -1.480 36.593 1.00 46.75 90 ASP A O 1
ATOM 712 N N . ASN A 1 91 ? -17.099 -2.315 37.291 1.00 48.62 91 ASN A N 1
ATOM 713 C CA . ASN A 1 91 ? -16.375 -2.225 36.011 1.00 48.62 91 ASN A CA 1
ATOM 714 C C . ASN A 1 91 ? -14.993 -2.891 36.152 1.00 48.62 91 ASN A C 1
ATOM 716 O O . ASN A 1 91 ? -14.085 -2.287 36.728 1.00 48.62 91 ASN A O 1
ATOM 720 N N . PRO A 1 92 ? -14.788 -4.138 35.695 1.00 49.72 92 PRO A N 1
ATOM 721 C CA . PRO A 1 92 ? -13.443 -4.671 35.561 1.00 49.72 92 PRO A CA 1
ATOM 722 C C . PRO A 1 92 ? -12.815 -4.065 34.302 1.00 49.72 92 PRO A C 1
ATOM 724 O O . PRO A 1 92 ? -13.208 -4.423 33.195 1.00 49.72 92 PRO A O 1
ATOM 727 N N . ASP A 1 93 ? -11.845 -3.165 34.461 1.00 50.91 93 ASP A N 1
ATOM 728 C CA . ASP A 1 93 ? -10.995 -2.719 33.355 1.00 50.91 93 ASP A CA 1
ATOM 729 C C . ASP A 1 93 ? -10.318 -3.956 32.743 1.00 50.91 93 ASP A C 1
ATOM 731 O O . ASP A 1 93 ? -9.424 -4.569 33.332 1.00 50.91 93 ASP A O 1
ATOM 735 N N . ILE A 1 94 ? -10.810 -4.393 31.582 1.00 55.84 94 ILE A N 1
ATOM 736 C CA . ILE A 1 94 ? -10.283 -5.553 30.867 1.00 55.84 94 ILE A CA 1
ATOM 737 C C . ILE A 1 94 ? -8.964 -5.127 30.215 1.00 55.84 94 ILE A C 1
ATOM 739 O O . ILE A 1 94 ? -8.921 -4.698 29.062 1.00 55.84 94 ILE A O 1
ATOM 743 N N . GLU A 1 95 ? -7.865 -5.226 30.959 1.00 61.78 95 GLU A N 1
ATOM 744 C CA . GLU A 1 95 ? -6.538 -4.898 30.445 1.00 61.78 95 GLU A CA 1
ATOM 745 C C . GLU A 1 95 ? -6.034 -6.022 29.524 1.00 61.78 95 GLU A C 1
ATOM 747 O O . GLU A 1 95 ? -5.789 -7.163 29.935 1.00 61.78 95 GLU A O 1
ATOM 752 N N . LEU A 1 96 ? -5.886 -5.715 28.233 1.00 66.19 96 LEU A N 1
ATOM 753 C CA . LEU A 1 96 ? -5.247 -6.607 27.266 1.00 66.19 96 LEU A CA 1
ATOM 754 C C . LEU A 1 96 ? -3.775 -6.822 27.626 1.00 66.19 96 LEU A C 1
ATOM 756 O O . LEU A 1 96 ? -3.048 -5.871 27.916 1.00 66.19 96 LEU A O 1
ATOM 760 N N . ASN A 1 97 ? -3.292 -8.064 27.523 1.00 81.62 97 ASN A N 1
ATOM 761 C CA . ASN A 1 97 ? -1.866 -8.325 27.676 1.00 81.62 97 ASN A CA 1
ATOM 762 C C . ASN A 1 97 ? -1.069 -7.633 26.558 1.00 81.62 97 ASN A C 1
ATOM 764 O O . ASN A 1 97 ? -1.056 -8.076 25.405 1.00 81.62 97 ASN A O 1
ATOM 768 N N . PHE A 1 98 ? -0.367 -6.562 26.929 1.00 82.19 98 PHE A N 1
ATOM 769 C CA . PHE A 1 98 ? 0.422 -5.746 26.015 1.00 82.19 98 PHE A CA 1
ATOM 770 C C . PHE A 1 98 ? 1.450 -6.565 25.221 1.00 82.19 98 PHE A C 1
ATOM 772 O O . PHE A 1 98 ? 1.578 -6.401 24.009 1.00 82.19 98 PHE A O 1
ATOM 779 N N . TRP A 1 99 ? 2.158 -7.487 25.876 1.00 85.25 99 TRP A N 1
ATOM 780 C CA . TRP A 1 99 ? 3.187 -8.303 25.225 1.00 85.25 99 TRP A CA 1
ATOM 781 C C . TRP A 1 99 ? 2.596 -9.229 24.170 1.00 85.25 99 TRP A C 1
ATOM 783 O O . TRP A 1 99 ? 3.180 -9.424 23.104 1.00 85.25 99 TRP A O 1
ATOM 793 N N . PHE A 1 100 ? 1.407 -9.761 24.439 1.00 85.81 100 PHE A N 1
ATOM 794 C CA . PHE A 1 100 ? 0.688 -10.562 23.464 1.00 85.81 100 PHE A CA 1
ATOM 795 C C . PHE A 1 100 ? 0.275 -9.729 22.247 1.00 85.81 100 PHE A C 1
ATOM 797 O O . PHE A 1 100 ? 0.527 -10.138 21.113 1.00 85.81 100 PHE A O 1
ATOM 804 N N . PHE A 1 101 ? -0.280 -8.533 22.467 1.00 85.38 101 PHE A N 1
ATOM 805 C CA . PHE A 1 101 ? -0.566 -7.582 21.391 1.00 85.38 101 PHE A CA 1
ATOM 806 C C . PHE A 1 101 ? 0.695 -7.264 20.570 1.00 85.38 101 PHE A C 1
ATOM 808 O O . PHE A 1 101 ? 0.671 -7.349 19.340 1.00 85.38 101 PHE A O 1
ATOM 815 N N . LEU A 1 102 ? 1.813 -6.968 21.237 1.00 88.00 102 LEU A N 1
ATOM 816 C CA . LEU A 1 102 ? 3.053 -6.562 20.585 1.00 88.00 102 LEU A CA 1
ATOM 817 C C . LEU A 1 102 ? 3.636 -7.666 19.693 1.00 88.00 102 LEU A C 1
ATOM 819 O O . LEU A 1 102 ? 4.018 -7.398 18.556 1.00 88.00 102 LEU A O 1
ATOM 823 N N . PHE A 1 103 ? 3.717 -8.906 20.178 1.00 89.56 103 PHE A N 1
ATOM 824 C CA . PHE A 1 103 ? 4.349 -9.987 19.418 1.00 89.56 103 PHE A CA 1
ATOM 825 C C . PHE A 1 103 ? 3.403 -10.647 18.408 1.00 89.56 103 PHE A C 1
ATOM 827 O O . PHE A 1 103 ? 3.807 -10.896 17.270 1.00 89.56 103 PHE A O 1
ATOM 834 N N . VAL A 1 104 ? 2.154 -10.924 18.795 1.00 86.62 104 VAL A N 1
ATOM 835 C CA . VAL A 1 104 ? 1.221 -11.734 17.989 1.00 86.62 104 VAL A CA 1
ATOM 836 C C . VAL A 1 104 ? 0.450 -10.890 16.982 1.00 86.62 104 VAL A C 1
ATOM 838 O O . VAL A 1 104 ? 0.269 -11.313 15.841 1.00 86.62 104 VAL A O 1
ATOM 841 N N . TYR A 1 105 ? 0.017 -9.692 17.370 1.00 85.69 105 TYR A N 1
ATOM 842 C CA . TYR A 1 105 ? -0.771 -8.829 16.492 1.00 85.69 105 TYR A CA 1
ATOM 843 C C . TYR A 1 105 ? 0.116 -7.846 15.750 1.00 85.69 105 TYR A C 1
ATOM 845 O O . TYR A 1 105 ? 0.262 -7.938 14.531 1.00 85.69 105 TYR A O 1
ATOM 853 N N . TYR A 1 106 ? 0.761 -6.946 16.488 1.00 89.62 106 TYR A N 1
ATOM 854 C CA . TYR A 1 106 ? 1.625 -5.932 15.904 1.00 89.62 106 TYR A CA 1
ATOM 855 C C . TYR A 1 106 ? 2.806 -6.566 15.157 1.00 89.62 106 TYR A C 1
ATOM 857 O O . TYR A 1 106 ? 3.043 -6.268 13.986 1.00 89.62 106 TYR A O 1
ATOM 865 N N . GLY A 1 107 ? 3.512 -7.495 15.806 1.00 91.44 107 GLY A N 1
ATOM 866 C CA . GLY A 1 107 ? 4.662 -8.186 15.239 1.00 91.44 107 GLY A CA 1
ATOM 867 C C . GLY A 1 107 ? 4.313 -8.933 13.954 1.00 91.44 107 GLY A C 1
ATOM 868 O O . GLY A 1 107 ? 4.978 -8.729 12.938 1.00 91.44 107 GLY A O 1
ATOM 869 N N . PHE A 1 108 ? 3.270 -9.764 13.958 1.00 90.31 108 PHE A N 1
ATOM 870 C CA . PHE A 1 108 ? 2.875 -10.514 12.763 1.00 90.31 108 PHE A CA 1
ATOM 871 C C . PHE A 1 108 ? 2.412 -9.595 11.625 1.00 90.31 108 PHE A C 1
ATOM 873 O O . PHE A 1 108 ? 2.871 -9.744 10.491 1.00 90.31 108 PHE A O 1
ATOM 880 N N . TYR A 1 109 ? 1.576 -8.596 11.928 1.00 88.75 109 TYR A N 1
ATOM 881 C CA . TYR A 1 109 ? 1.125 -7.599 10.955 1.00 88.75 109 TYR A CA 1
ATOM 882 C C . TYR A 1 109 ? 2.305 -6.888 10.283 1.00 88.75 109 TYR A C 1
ATOM 884 O O . TYR A 1 109 ? 2.398 -6.810 9.054 1.00 88.75 109 TYR A O 1
ATOM 892 N N . ASN A 1 110 ? 3.258 -6.424 11.089 1.00 92.25 110 ASN A N 1
ATOM 893 C CA . ASN A 1 110 ? 4.429 -5.715 10.603 1.00 92.25 110 ASN A CA 1
ATOM 894 C C . ASN A 1 110 ? 5.367 -6.628 9.791 1.00 92.25 110 ASN A C 1
ATOM 896 O O . ASN A 1 110 ? 5.913 -6.196 8.776 1.00 92.25 110 ASN A O 1
ATOM 900 N N . ALA A 1 111 ? 5.504 -7.906 10.165 1.00 91.81 111 ALA A N 1
ATOM 901 C CA . ALA A 1 111 ? 6.253 -8.889 9.379 1.00 91.81 111 ALA A CA 1
ATOM 902 C C . ALA A 1 111 ? 5.645 -9.078 7.980 1.00 91.81 111 ALA A C 1
ATOM 904 O O . ALA A 1 111 ? 6.362 -9.022 6.979 1.00 91.81 111 ALA A O 1
ATOM 905 N N . VAL A 1 112 ? 4.321 -9.249 7.892 1.00 89.31 112 VAL A N 1
ATOM 906 C CA . VAL A 1 112 ? 3.606 -9.390 6.612 1.00 89.31 112 VAL A CA 1
ATOM 907 C C . VAL A 1 112 ? 3.744 -8.125 5.764 1.00 89.31 112 VAL A C 1
ATOM 909 O O . VAL A 1 112 ? 4.033 -8.213 4.568 1.00 89.31 112 VAL A O 1
ATOM 912 N N . GLY A 1 113 ? 3.608 -6.944 6.368 1.00 89.44 113 GLY A N 1
ATOM 913 C CA . GLY A 1 113 ? 3.791 -5.681 5.656 1.00 89.44 113 GLY A CA 1
ATOM 914 C C . GLY A 1 113 ? 5.217 -5.489 5.129 1.00 89.44 113 GLY A C 1
ATOM 915 O O . GLY A 1 113 ? 5.410 -5.064 3.990 1.00 89.44 113 GLY A O 1
ATOM 916 N N . LEU A 1 114 ? 6.233 -5.898 5.891 1.00 91.50 114 LEU A N 1
ATOM 917 C CA . LEU A 1 114 ? 7.624 -5.848 5.443 1.00 91.50 114 LEU A CA 1
ATOM 918 C C . LEU A 1 114 ? 7.911 -6.841 4.300 1.00 91.50 114 LEU A C 1
ATOM 920 O O . LEU A 1 114 ? 8.626 -6.515 3.343 1.00 91.50 114 LEU A O 1
ATOM 924 N N . LEU A 1 115 ? 7.298 -8.030 4.342 1.00 89.62 115 LEU A N 1
ATOM 925 C CA . LEU A 1 115 ? 7.317 -8.975 3.223 1.00 89.62 115 LEU A CA 1
ATOM 926 C C . LEU A 1 115 ? 6.667 -8.367 1.978 1.00 89.62 115 LEU A C 1
ATOM 928 O O . LEU A 1 115 ? 7.228 -8.476 0.886 1.00 89.62 115 LEU A O 1
ATOM 932 N N . TRP A 1 116 ? 5.528 -7.690 2.129 1.00 88.19 116 TRP A N 1
ATOM 933 C CA . TRP A 1 116 ? 4.853 -7.008 1.028 1.00 88.19 116 TRP A CA 1
ATOM 934 C C . TRP A 1 116 ? 5.737 -5.926 0.396 1.00 88.19 116 TRP A C 1
ATOM 936 O O . TRP A 1 116 ? 5.940 -5.945 -0.821 1.00 88.19 116 TRP A O 1
ATOM 946 N N . VAL A 1 117 ? 6.367 -5.058 1.197 1.00 91.06 117 VAL A N 1
ATOM 947 C CA . VAL A 1 117 ? 7.322 -4.057 0.685 1.00 91.06 117 VAL A CA 1
ATOM 948 C C . VAL A 1 117 ? 8.481 -4.741 -0.044 1.00 91.06 117 VAL A C 1
ATOM 950 O O . VAL A 1 117 ? 8.815 -4.369 -1.169 1.00 91.06 117 VAL A O 1
ATOM 953 N N . THR A 1 118 ? 9.049 -5.806 0.525 1.00 90.00 118 THR A N 1
ATOM 954 C CA . THR A 1 118 ? 10.106 -6.591 -0.132 1.00 90.00 118 THR A CA 1
ATOM 955 C C . THR A 1 118 ? 9.660 -7.136 -1.492 1.00 90.00 118 THR A C 1
ATOM 957 O O . THR A 1 118 ? 10.432 -7.116 -2.454 1.00 90.00 118 THR A O 1
ATOM 960 N N . LYS A 1 119 ? 8.402 -7.570 -1.623 1.00 87.69 119 LYS A N 1
ATOM 961 C CA . LYS A 1 119 ? 7.838 -8.006 -2.906 1.00 87.69 119 LYS A CA 1
ATOM 962 C C . LYS A 1 119 ? 7.669 -6.879 -3.907 1.00 87.69 119 LYS A C 1
ATOM 964 O O . LYS A 1 119 ? 7.923 -7.114 -5.086 1.00 87.69 119 LYS A O 1
ATOM 969 N N . LEU A 1 120 ? 7.298 -5.679 -3.472 1.00 89.94 120 LEU A N 1
ATOM 970 C CA . LEU A 1 120 ? 7.237 -4.516 -4.358 1.00 89.94 120 LEU A CA 1
ATOM 971 C C . LEU A 1 120 ? 8.608 -4.182 -4.941 1.00 89.94 120 LEU A C 1
ATOM 973 O O . LEU A 1 120 ? 8.732 -3.967 -6.145 1.00 89.94 120 LEU A O 1
ATOM 977 N N . PHE A 1 121 ? 9.648 -4.215 -4.109 1.00 89.62 121 PHE A N 1
ATOM 978 C CA . PHE A 1 121 ? 11.030 -4.035 -4.549 1.00 89.62 121 PHE A CA 1
ATOM 979 C C . PHE A 1 121 ? 11.459 -5.114 -5.555 1.00 89.62 121 PHE A C 1
ATOM 981 O O . PHE A 1 121 ? 12.028 -4.794 -6.601 1.00 89.62 121 PHE A O 1
ATOM 988 N N . ASN A 1 122 ? 11.093 -6.375 -5.312 1.00 86.50 122 ASN A N 1
ATOM 989 C CA . ASN A 1 122 ? 11.324 -7.463 -6.266 1.00 86.50 122 ASN A CA 1
ATOM 990 C C . ASN A 1 122 ? 10.566 -7.258 -7.587 1.00 86.50 122 ASN A C 1
ATOM 992 O O . ASN A 1 122 ? 11.104 -7.553 -8.652 1.00 86.50 122 ASN A O 1
ATOM 996 N N . LEU A 1 123 ? 9.342 -6.725 -7.540 1.00 85.38 123 LEU A N 1
ATOM 997 C CA . LEU A 1 123 ? 8.542 -6.414 -8.728 1.00 85.38 123 LEU A CA 1
ATOM 998 C C . LEU A 1 123 ? 9.119 -5.235 -9.525 1.00 85.38 123 LEU A C 1
ATOM 1000 O O . LEU A 1 123 ? 9.053 -5.226 -10.752 1.00 85.38 123 LEU A O 1
ATOM 1004 N N . TYR A 1 124 ? 9.740 -4.277 -8.834 1.00 86.00 124 TYR A N 1
ATOM 1005 C CA . TYR A 1 124 ? 10.558 -3.220 -9.431 1.00 86.00 124 TYR A CA 1
ATOM 1006 C C . TYR A 1 124 ? 11.946 -3.725 -9.894 1.00 86.00 124 TYR A C 1
ATOM 1008 O O . TYR A 1 124 ? 12.707 -2.985 -10.512 1.00 86.00 124 TYR A O 1
ATOM 1016 N N . SER A 1 125 ? 12.278 -5.000 -9.654 1.00 84.31 125 SER A N 1
ATOM 1017 C CA . SER A 1 125 ? 13.569 -5.621 -9.979 1.00 84.31 125 SER A CA 1
ATOM 1018 C C . SER A 1 125 ? 14.766 -5.012 -9.229 1.00 84.31 125 SER A C 1
ATOM 1020 O O . SER A 1 125 ? 15.885 -4.979 -9.752 1.00 84.31 125 SER A O 1
ATOM 1022 N N . LEU A 1 126 ? 14.559 -4.555 -7.990 1.00 84.25 126 LEU A N 1
ATOM 1023 C CA . LEU A 1 126 ? 15.612 -4.018 -7.130 1.00 84.25 126 LEU A CA 1
ATOM 1024 C C . LEU A 1 126 ? 15.680 -4.765 -5.797 1.00 84.25 126 LEU A C 1
ATOM 1026 O O . LEU A 1 126 ? 14.744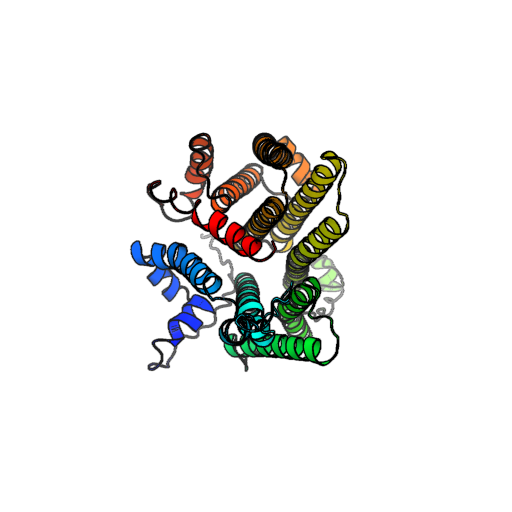 -4.741 -5.010 1.00 84.25 126 LEU A O 1
ATOM 1030 N N . ASN A 1 127 ? 16.841 -5.339 -5.489 1.00 85.44 127 ASN A N 1
ATOM 1031 C CA . ASN A 1 127 ? 17.099 -5.902 -4.164 1.00 85.44 127 ASN A CA 1
ATOM 1032 C C . ASN A 1 127 ? 17.535 -4.783 -3.212 1.00 85.44 127 ASN A C 1
ATOM 1034 O O . ASN A 1 127 ? 18.623 -4.216 -3.388 1.00 85.44 127 ASN A O 1
ATOM 1038 N N . TRP A 1 128 ? 16.713 -4.479 -2.209 1.00 85.56 128 TRP A N 1
ATOM 1039 C CA . TRP A 1 128 ? 16.995 -3.419 -1.236 1.00 85.56 128 TRP A CA 1
ATOM 1040 C C . TRP A 1 128 ? 18.010 -3.840 -0.162 1.00 85.56 128 TRP A C 1
ATOM 1042 O O . TRP A 1 128 ? 18.714 -2.990 0.370 1.00 85.56 128 TRP A O 1
ATOM 1052 N N . TRP A 1 129 ? 18.163 -5.138 0.107 1.00 85.31 129 TRP A N 1
ATOM 1053 C CA . TRP A 1 129 ? 19.099 -5.652 1.111 1.00 85.31 129 TRP A CA 1
ATOM 1054 C C . TRP A 1 129 ? 20.562 -5.723 0.612 1.00 85.31 129 TRP A C 1
ATOM 1056 O O . TRP A 1 129 ? 20.825 -5.775 -0.606 1.00 85.31 129 TRP A O 1
ATOM 1066 N N . PRO A 1 130 ? 21.545 -5.733 1.536 1.00 81.88 130 PRO A N 1
ATOM 1067 C CA . PRO A 1 130 ? 22.944 -5.991 1.207 1.00 81.88 130 PRO A CA 1
ATOM 1068 C C . PRO A 1 130 ? 23.165 -7.468 0.858 1.00 81.88 130 PRO A C 1
ATOM 1070 O O . PRO A 1 130 ? 22.490 -8.363 1.368 1.00 81.88 130 PRO A O 1
ATOM 1073 N N . LYS A 1 131 ? 24.137 -7.737 -0.023 1.00 78.81 131 LYS A N 1
ATOM 1074 C CA . LYS A 1 131 ? 24.396 -9.092 -0.546 1.00 78.81 131 LYS A CA 1
ATOM 1075 C C . LYS A 1 131 ? 24.789 -10.102 0.542 1.00 78.81 131 LYS A C 1
ATOM 1077 O O . LYS A 1 131 ? 24.549 -11.284 0.351 1.00 78.81 131 LYS A O 1
ATOM 1082 N N . SER A 1 132 ? 25.354 -9.637 1.655 1.00 80.50 132 SER A N 1
ATOM 1083 C CA . SER A 1 132 ? 25.799 -10.471 2.777 1.00 80.50 132 SER A CA 1
ATOM 1084 C C . SER A 1 132 ? 24.660 -11.009 3.645 1.00 80.50 132 SER A C 1
ATOM 1086 O O . SER A 1 132 ? 24.772 -12.112 4.160 1.00 80.50 132 SER A O 1
ATOM 1088 N N . LEU A 1 133 ? 23.573 -10.248 3.816 1.00 80.31 133 LEU A N 1
ATOM 1089 C CA . LEU A 1 133 ? 22.496 -10.592 4.756 1.00 80.31 133 LEU A CA 1
ATOM 1090 C C . LEU A 1 133 ? 21.356 -11.379 4.092 1.00 80.31 133 LEU A C 1
ATOM 1092 O O . LEU A 1 133 ? 20.629 -12.107 4.756 1.00 80.31 133 LEU A O 1
ATOM 1096 N N . GLY A 1 134 ? 21.174 -11.262 2.777 1.00 83.00 134 GLY A N 1
ATOM 1097 C CA . GLY A 1 134 ? 20.026 -11.877 2.104 1.00 83.00 134 GLY A CA 1
ATOM 1098 C C . GLY A 1 134 ? 18.668 -11.289 2.546 1.00 83.00 134 GLY A C 1
ATOM 1099 O O . GLY A 1 134 ? 18.599 -10.428 3.431 1.00 83.00 134 GLY A O 1
ATOM 1100 N N . PRO A 1 135 ? 17.561 -11.711 1.907 1.00 81.19 135 PRO A N 1
ATOM 1101 C CA . PRO A 1 135 ? 16.244 -11.124 2.152 1.00 81.19 135 PRO A CA 1
ATOM 1102 C C . PRO A 1 135 ? 15.659 -11.527 3.509 1.00 81.19 135 PRO A C 1
ATOM 1104 O O . PRO A 1 135 ? 15.034 -10.702 4.167 1.00 81.19 135 PRO A O 1
ATOM 1107 N N . SER A 1 136 ? 15.853 -12.772 3.946 1.00 84.44 136 SER A N 1
ATOM 1108 C CA . SER A 1 136 ? 15.216 -13.301 5.159 1.00 84.44 136 SER A CA 1
ATOM 1109 C C . SER A 1 136 ? 15.781 -12.649 6.421 1.00 84.44 136 SER A C 1
ATOM 1111 O O . SER A 1 136 ? 15.017 -12.153 7.243 1.00 84.44 136 SER A O 1
ATOM 1113 N N . ILE A 1 137 ? 17.112 -12.562 6.534 1.00 88.69 137 ILE A N 1
ATOM 1114 C CA . ILE A 1 137 ? 17.773 -11.957 7.701 1.00 88.69 137 ILE A CA 1
ATOM 1115 C C . ILE A 1 137 ? 17.517 -10.449 7.735 1.00 88.69 137 ILE A C 1
ATOM 1117 O O . ILE A 1 137 ? 17.254 -9.903 8.799 1.00 88.69 137 ILE A O 1
ATOM 1121 N N . SER A 1 138 ? 17.523 -9.774 6.580 1.00 90.38 138 SER A N 1
ATOM 1122 C CA . SER A 1 138 ? 17.214 -8.338 6.523 1.00 90.38 138 SER A CA 1
ATOM 1123 C C . SER A 1 138 ? 15.779 -8.047 6.967 1.00 90.38 138 SER A C 1
ATOM 1125 O O . SER A 1 138 ? 15.561 -7.123 7.745 1.00 90.38 138 SER A O 1
ATOM 1127 N N . ASN A 1 139 ? 14.806 -8.852 6.525 1.00 89.69 139 ASN A N 1
ATOM 1128 C CA . ASN A 1 139 ? 13.423 -8.718 6.985 1.00 89.69 139 ASN A CA 1
ATOM 1129 C C . ASN A 1 139 ? 13.294 -9.003 8.487 1.00 89.69 139 ASN A C 1
ATOM 1131 O O . ASN A 1 139 ? 12.653 -8.234 9.197 1.00 89.69 139 ASN A O 1
ATOM 1135 N N . LEU A 1 140 ? 13.946 -10.059 8.983 1.00 91.75 140 LEU A N 1
ATOM 1136 C CA . LEU A 1 140 ? 13.946 -10.390 10.406 1.00 91.75 140 LEU A CA 1
ATOM 1137 C C . LEU A 1 140 ? 14.558 -9.262 11.247 1.00 91.75 140 LEU A C 1
ATOM 1139 O O . LEU A 1 140 ? 13.983 -8.885 12.258 1.00 91.75 140 LEU A O 1
ATOM 1143 N N . ALA A 1 141 ? 15.671 -8.673 10.808 1.00 92.62 141 ALA A N 1
ATOM 1144 C CA . ALA A 1 141 ? 16.338 -7.587 11.520 1.00 92.62 141 ALA A CA 1
ATOM 1145 C C . ALA A 1 141 ? 15.457 -6.332 11.629 1.00 92.62 141 ALA A C 1
ATOM 1147 O O . ALA A 1 141 ? 15.340 -5.759 12.710 1.00 92.62 141 ALA A O 1
ATOM 1148 N N . PHE A 1 142 ? 14.804 -5.921 10.536 1.00 93.44 142 PHE A N 1
ATOM 1149 C CA . PHE A 1 142 ? 13.883 -4.777 10.544 1.00 93.44 142 PHE A CA 1
ATOM 1150 C C . PHE A 1 142 ? 12.631 -5.047 11.381 1.00 93.44 142 PHE A C 1
ATOM 1152 O O . PHE A 1 142 ? 12.182 -4.171 12.120 1.00 93.44 142 PHE A O 1
ATOM 1159 N N . TRP A 1 143 ? 12.098 -6.266 11.306 1.00 95.06 143 TRP A N 1
ATOM 1160 C CA . TRP A 1 143 ? 10.994 -6.699 12.152 1.00 95.06 143 TRP A CA 1
ATOM 1161 C C . TRP A 1 143 ? 11.369 -6.659 13.639 1.00 95.06 143 TRP A C 1
ATOM 1163 O O . TRP A 1 143 ? 10.670 -6.027 14.428 1.00 95.06 143 TRP A O 1
ATOM 1173 N N . SER A 1 144 ? 12.506 -7.250 14.019 1.00 95.00 144 SER A N 1
ATOM 1174 C CA . SER A 1 144 ? 12.994 -7.242 15.400 1.00 95.00 144 SER A CA 1
ATOM 1175 C C . SER A 1 144 ? 13.264 -5.826 15.894 1.00 95.00 144 SER A C 1
ATOM 1177 O O . SER A 1 144 ? 12.873 -5.491 17.006 1.00 95.00 144 SER A O 1
ATOM 1179 N N . PHE A 1 145 ? 13.873 -4.970 15.069 1.00 94.50 145 PHE A N 1
ATOM 1180 C CA . PHE A 1 145 ? 14.098 -3.565 15.407 1.00 94.50 145 PHE A CA 1
ATOM 1181 C C . PHE A 1 145 ? 12.786 -2.828 15.702 1.00 94.50 145 PHE A C 1
ATOM 1183 O O . PHE A 1 145 ? 12.687 -2.093 16.680 1.00 94.50 145 PHE A O 1
ATOM 1190 N N . SER A 1 146 ? 11.758 -3.067 14.894 1.00 95.75 146 SER A N 1
ATOM 1191 C CA . SER A 1 146 ? 10.438 -2.471 15.081 1.00 95.75 146 SER A CA 1
ATOM 1192 C C . SER A 1 146 ? 9.738 -2.952 16.355 1.00 95.75 146 SER A C 1
ATOM 1194 O O . SER A 1 146 ? 9.212 -2.144 17.117 1.00 95.75 146 SER A O 1
ATOM 1196 N N . VAL A 1 147 ? 9.804 -4.254 16.648 1.00 95.06 147 VAL A N 1
ATOM 1197 C CA . VAL A 1 147 ? 9.278 -4.815 17.902 1.00 95.06 147 VAL A CA 1
ATOM 1198 C C . VAL A 1 147 ? 10.025 -4.247 19.112 1.00 95.06 147 VAL A C 1
ATOM 1200 O O . VAL A 1 147 ? 9.388 -3.864 20.087 1.00 95.06 147 VAL A O 1
ATOM 1203 N N . LEU A 1 148 ? 11.353 -4.104 19.034 1.00 94.69 148 LEU A N 1
ATOM 1204 C CA . LEU A 1 148 ? 12.161 -3.476 20.086 1.00 94.69 148 LEU A CA 1
ATOM 1205 C C . LEU A 1 148 ? 11.780 -2.008 20.319 1.00 94.69 148 LEU A C 1
ATOM 1207 O O . LEU A 1 148 ? 11.699 -1.578 21.469 1.00 94.69 148 LEU A O 1
ATOM 1211 N N . LEU A 1 149 ? 11.507 -1.244 19.256 1.00 93.88 149 LEU A N 1
ATOM 1212 C CA . LEU A 1 149 ? 10.971 0.112 19.390 1.00 93.88 149 LEU A CA 1
ATOM 1213 C C . LEU A 1 149 ? 9.594 0.108 20.066 1.00 93.88 149 LEU A C 1
ATOM 1215 O O . LEU A 1 149 ? 9.352 0.940 20.936 1.00 93.88 149 LEU A O 1
ATOM 1219 N N . GLY A 1 150 ? 8.727 -0.852 19.735 1.00 91.50 150 GLY A N 1
ATOM 1220 C CA . GLY A 1 150 ? 7.447 -1.054 20.417 1.00 91.50 150 GLY A CA 1
ATOM 1221 C C . GLY A 1 150 ? 7.601 -1.348 21.915 1.00 91.50 150 GLY A C 1
ATOM 1222 O O . GLY A 1 150 ? 6.884 -0.762 22.725 1.00 91.50 150 GLY A O 1
ATOM 1223 N N . CYS A 1 151 ? 8.587 -2.168 22.302 1.00 90.31 151 CYS A N 1
ATOM 1224 C CA . CYS A 1 151 ? 8.945 -2.374 23.711 1.00 90.31 151 CYS A CA 1
ATOM 1225 C C . CYS A 1 151 ? 9.365 -1.056 24.379 1.00 90.31 151 CYS A C 1
ATOM 1227 O O . CYS A 1 151 ? 8.932 -0.756 25.488 1.00 90.31 151 CYS A O 1
ATOM 1229 N N . GLY A 1 152 ? 10.200 -0.257 23.706 1.00 90.06 152 GLY A N 1
ATOM 1230 C CA . GLY A 1 152 ? 10.652 1.039 24.216 1.00 90.06 152 GLY A CA 1
ATOM 1231 C C . GLY A 1 152 ? 9.503 2.029 24.418 1.00 90.06 152 GLY A C 1
ATOM 1232 O O . GLY A 1 152 ? 9.445 2.702 25.444 1.00 90.06 152 GLY A O 1
ATOM 1233 N N . ILE A 1 153 ? 8.555 2.083 23.481 1.00 90.00 153 ILE A N 1
ATOM 1234 C CA . ILE A 1 153 ? 7.368 2.943 23.587 1.00 90.00 153 ILE A CA 1
ATOM 1235 C C . ILE A 1 153 ? 6.586 2.625 24.864 1.00 90.00 153 ILE A C 1
ATOM 1237 O O . ILE A 1 153 ? 6.272 3.545 25.623 1.00 90.00 153 ILE A O 1
ATOM 1241 N N . TYR A 1 154 ? 6.352 1.340 25.132 1.00 86.69 154 TYR A N 1
ATOM 1242 C CA . TYR A 1 154 ? 5.650 0.879 26.329 1.00 86.69 154 TYR A CA 1
ATOM 1243 C C . TYR A 1 154 ? 6.392 1.196 27.630 1.00 86.69 154 TYR A C 1
ATOM 1245 O O . TYR A 1 154 ? 5.780 1.632 28.599 1.00 86.69 154 TYR A O 1
ATOM 1253 N N . LEU A 1 155 ? 7.716 1.020 27.659 1.00 87.12 155 LEU A N 1
ATOM 1254 C CA . LEU A 1 155 ? 8.499 1.228 28.880 1.00 87.12 155 LEU A CA 1
ATOM 1255 C C . LEU A 1 155 ? 8.701 2.708 29.239 1.00 87.12 155 LEU A C 1
ATOM 1257 O O . LEU A 1 155 ? 8.881 3.014 30.415 1.00 87.12 155 LEU A O 1
ATOM 1261 N N . PHE A 1 156 ? 8.707 3.618 28.257 1.00 88.88 156 PHE A N 1
ATOM 1262 C CA . PHE A 1 156 ? 9.163 4.997 28.482 1.00 88.88 156 PHE A CA 1
ATOM 1263 C C . PHE A 1 156 ? 8.132 6.097 28.221 1.00 88.88 156 PHE A C 1
ATOM 1265 O O . PHE A 1 156 ? 8.310 7.194 28.745 1.00 88.88 156 PHE A O 1
ATOM 1272 N N . SER A 1 157 ? 7.107 5.873 27.390 1.00 81.00 157 SER A N 1
ATOM 1273 C CA . SER A 1 157 ? 6.388 7.000 26.769 1.00 81.00 157 SER A CA 1
ATOM 1274 C C . SER A 1 157 ? 4.881 7.080 27.011 1.00 81.00 157 SER A C 1
ATOM 1276 O O . SER A 1 157 ? 4.304 8.135 26.755 1.00 81.00 157 SER A O 1
ATOM 1278 N N . GLY A 1 158 ? 4.226 6.020 27.499 1.00 78.56 158 GLY A N 1
ATOM 1279 C CA . GLY A 1 158 ? 2.769 6.028 27.719 1.00 78.56 158 GLY A CA 1
ATOM 1280 C C . GLY A 1 158 ? 1.937 6.157 26.426 1.00 78.56 158 GLY A C 1
ATOM 1281 O O . GLY A 1 158 ? 0.720 6.344 26.471 1.00 78.56 158 GLY A O 1
ATOM 1282 N N . LEU A 1 159 ? 2.591 6.118 25.256 1.00 83.75 159 LEU A N 1
ATOM 1283 C CA . LEU A 1 159 ? 1.990 6.295 23.929 1.00 83.75 159 LEU A CA 1
ATOM 1284 C C . LEU A 1 159 ? 1.317 5.015 23.410 1.00 83.75 159 LEU A C 1
ATOM 1286 O O . LEU A 1 159 ? 0.736 5.040 22.322 1.00 83.75 159 LEU A O 1
ATOM 1290 N N . GLU A 1 160 ? 1.368 3.913 24.165 1.00 79.19 160 GLU A N 1
ATOM 1291 C CA . GLU A 1 160 ? 0.756 2.630 23.811 1.00 79.19 160 GLU A CA 1
ATOM 1292 C C . GLU A 1 160 ? -0.763 2.718 23.647 1.00 79.19 160 GLU A C 1
ATOM 1294 O O . GLU A 1 160 ? -1.340 1.945 22.881 1.00 79.19 160 GLU A O 1
ATOM 1299 N N . ARG A 1 161 ? -1.388 3.692 24.319 1.00 78.44 161 ARG A N 1
ATOM 1300 C CA . ARG A 1 161 ? -2.840 3.913 24.342 1.00 78.44 161 ARG A CA 1
ATOM 1301 C C . ARG A 1 161 ? -3.402 4.386 23.003 1.00 78.44 161 ARG A C 1
ATOM 1303 O O . ARG A 1 161 ? -4.586 4.206 22.740 1.00 78.44 161 ARG A O 1
ATOM 1310 N N . TYR A 1 162 ? -2.575 5.002 22.158 1.00 82.31 162 TYR A N 1
ATOM 1311 C CA . TYR A 1 162 ? -3.021 5.567 20.888 1.00 82.31 162 TYR A CA 1
ATOM 1312 C C . TYR A 1 162 ? -2.749 4.598 19.735 1.00 82.31 162 TYR A C 1
ATOM 1314 O O . TYR A 1 162 ? -1.601 4.253 19.450 1.00 82.31 162 TYR A O 1
ATOM 1322 N N . SER A 1 163 ? -3.798 4.217 19.000 1.00 81.81 163 SER A N 1
ATOM 1323 C CA . SER A 1 163 ? -3.687 3.369 17.800 1.00 81.81 163 SER A CA 1
ATOM 1324 C C . SER A 1 163 ? -2.770 3.979 16.729 1.00 81.81 163 SER A C 1
ATOM 1326 O O . SER A 1 163 ? -2.011 3.264 16.071 1.00 81.81 163 SER A O 1
ATOM 1328 N N . LEU A 1 164 ? -2.771 5.313 16.613 1.00 84.25 164 LEU A N 1
ATOM 1329 C CA . LEU A 1 164 ? -1.937 6.059 15.671 1.00 84.25 164 LEU A CA 1
ATOM 1330 C C . LEU A 1 164 ? -0.437 5.808 15.891 1.00 84.25 164 LEU A C 1
ATOM 1332 O O . LEU A 1 164 ? 0.314 5.750 14.920 1.00 84.25 164 LEU A O 1
ATOM 1336 N N . THR A 1 165 ? 0.003 5.601 17.138 1.00 88.31 165 THR A N 1
ATOM 1337 C CA . THR A 1 165 ? 1.406 5.301 17.467 1.00 88.31 165 THR A CA 1
ATOM 1338 C C . THR A 1 165 ? 1.886 4.047 16.734 1.00 88.31 165 THR A C 1
ATOM 1340 O O . THR A 1 165 ? 2.938 4.056 16.093 1.00 88.31 165 THR A O 1
ATOM 1343 N N . TRP A 1 166 ? 1.087 2.979 16.765 1.00 89.19 166 TRP A N 1
ATOM 1344 C CA . TRP A 1 166 ? 1.407 1.684 16.156 1.00 89.19 166 TRP A CA 1
ATOM 1345 C C . TRP A 1 166 ? 1.381 1.734 14.627 1.00 89.19 166 TRP A C 1
ATOM 1347 O O . TRP A 1 166 ? 2.230 1.136 13.957 1.00 89.19 166 TRP A O 1
ATOM 1357 N N . VAL A 1 167 ? 0.443 2.496 14.065 1.00 88.88 167 VAL A N 1
ATOM 1358 C CA . VAL A 1 167 ? 0.340 2.740 12.620 1.00 88.88 167 VAL A CA 1
ATOM 1359 C C . VAL A 1 167 ? 1.548 3.537 12.122 1.00 88.88 167 VAL A C 1
ATOM 1361 O O . VAL A 1 167 ? 2.188 3.148 11.143 1.00 88.88 167 VAL A O 1
ATOM 1364 N N . CYS A 1 168 ? 1.931 4.597 12.837 1.00 90.44 168 CYS A N 1
ATOM 1365 C CA . CYS A 1 168 ? 3.130 5.380 12.551 1.00 90.44 168 CYS A CA 1
ATOM 1366 C C . CYS A 1 168 ? 4.404 4.534 12.665 1.00 90.44 168 CYS A C 1
ATOM 1368 O O . CYS A 1 168 ? 5.248 4.582 11.770 1.00 90.44 168 CYS A O 1
ATOM 1370 N N . LEU A 1 169 ? 4.530 3.704 13.705 1.00 93.06 169 LEU A N 1
ATOM 1371 C CA . LEU A 1 169 ? 5.682 2.816 13.878 1.00 93.06 169 LEU A CA 1
ATOM 1372 C C . LEU A 1 169 ? 5.794 1.791 12.738 1.00 93.06 169 LEU A C 1
ATOM 1374 O O . LEU A 1 169 ? 6.884 1.556 12.207 1.00 93.06 169 LEU A O 1
ATOM 1378 N N . SER A 1 170 ? 4.665 1.219 12.314 1.00 92.19 170 SER A N 1
ATOM 1379 C CA . SER A 1 170 ? 4.606 0.327 11.147 1.00 92.19 170 SER A CA 1
ATOM 1380 C C . SER A 1 170 ? 5.029 1.056 9.870 1.00 92.19 170 SER A C 1
ATOM 1382 O O . SER A 1 170 ? 5.860 0.554 9.117 1.00 92.19 170 SER A O 1
ATOM 1384 N N . SER A 1 171 ? 4.536 2.280 9.656 1.00 91.56 171 SER A N 1
ATOM 1385 C CA . SER A 1 171 ? 4.889 3.112 8.498 1.00 91.56 171 SER A CA 1
ATOM 1386 C C . SER A 1 171 ? 6.386 3.445 8.448 1.00 91.56 171 SER A C 1
ATOM 1388 O O . SER A 1 171 ? 7.030 3.298 7.404 1.00 91.56 171 SER A O 1
ATOM 1390 N N . VAL A 1 172 ? 6.987 3.798 9.591 1.00 92.56 172 VAL A N 1
ATOM 1391 C CA . VAL A 1 172 ? 8.439 4.015 9.713 1.00 92.56 172 VAL A CA 1
ATOM 1392 C C . VAL A 1 172 ? 9.207 2.734 9.384 1.00 92.56 172 VAL A C 1
ATOM 1394 O O . VAL A 1 172 ? 10.172 2.770 8.618 1.00 92.56 172 VAL A O 1
ATOM 1397 N N . THR A 1 173 ? 8.749 1.588 9.890 1.00 93.44 173 THR A N 1
ATOM 1398 C CA . THR A 1 173 ? 9.393 0.291 9.633 1.00 93.44 173 THR A CA 1
ATOM 1399 C C . THR A 1 173 ? 9.341 -0.084 8.150 1.00 93.44 173 THR A C 1
ATOM 1401 O O . THR A 1 173 ? 10.356 -0.467 7.568 1.00 93.44 173 THR A O 1
ATOM 1404 N N . MET A 1 174 ? 8.187 0.100 7.506 1.00 92.31 174 MET A N 1
ATOM 1405 C CA . MET A 1 174 ? 7.982 -0.160 6.075 1.00 92.31 174 MET A CA 1
ATOM 1406 C C . MET A 1 174 ? 8.712 0.840 5.166 1.00 92.31 174 MET A C 1
ATOM 1408 O O . MET A 1 174 ? 9.019 0.520 4.017 1.00 92.31 174 MET A O 1
ATOM 1412 N N . THR A 1 175 ? 9.057 2.023 5.680 1.00 92.31 175 THR A N 1
ATOM 1413 C CA . THR A 1 175 ? 9.923 3.000 4.999 1.00 92.31 175 THR A CA 1
ATOM 1414 C C . THR A 1 175 ? 11.408 2.612 5.091 1.00 92.31 175 THR A C 1
ATOM 1416 O O . THR A 1 175 ? 12.212 3.010 4.247 1.00 92.31 175 THR A O 1
ATOM 1419 N N . GLY A 1 176 ? 11.787 1.770 6.056 1.00 91.31 176 GLY A N 1
ATOM 1420 C CA . GLY A 1 176 ? 13.147 1.258 6.245 1.00 91.31 176 GLY A CA 1
ATOM 1421 C C . GLY A 1 176 ? 13.813 0.711 4.970 1.00 91.31 176 GLY A C 1
ATOM 1422 O O . GLY A 1 176 ? 14.881 1.205 4.594 1.00 91.31 176 GLY A O 1
ATOM 1423 N N . PRO A 1 177 ? 13.187 -0.232 4.239 1.00 91.56 177 PRO A N 1
ATOM 1424 C CA . PRO A 1 177 ? 13.683 -0.722 2.951 1.00 91.56 177 PRO A CA 1
ATOM 1425 C C . PRO A 1 177 ? 13.984 0.376 1.921 1.00 91.56 177 PRO A C 1
ATOM 1427 O O . PRO A 1 177 ? 14.956 0.266 1.173 1.00 91.56 177 PRO A O 1
ATOM 1430 N N . ILE A 1 178 ? 13.197 1.458 1.904 1.00 91.75 178 ILE A N 1
ATOM 1431 C CA . ILE A 1 178 ? 13.415 2.614 1.022 1.00 91.75 178 ILE A CA 1
ATOM 1432 C C . ILE A 1 178 ? 14.713 3.325 1.395 1.00 91.75 178 ILE A C 1
ATOM 1434 O O . ILE A 1 178 ? 15.531 3.610 0.519 1.00 91.75 178 ILE A O 1
ATOM 1438 N N . LEU A 1 179 ? 14.929 3.570 2.689 1.00 91.06 179 LEU A N 1
ATOM 1439 C CA . LEU A 1 179 ? 16.134 4.231 3.191 1.00 91.06 179 LEU A CA 1
ATOM 1440 C C . LEU A 1 179 ? 17.390 3.407 2.894 1.00 91.06 179 LEU A C 1
ATOM 1442 O O . LEU A 1 179 ? 18.388 3.957 2.428 1.00 91.06 179 LEU A O 1
ATOM 1446 N N . VAL A 1 180 ? 17.329 2.086 3.085 1.00 90.81 180 VAL A N 1
ATOM 1447 C CA . VAL A 1 180 ? 18.450 1.186 2.770 1.00 90.81 180 VAL A CA 1
ATOM 1448 C C . VAL A 1 180 ? 18.713 1.146 1.267 1.00 90.81 180 VAL A C 1
ATOM 1450 O O . VAL A 1 180 ? 19.863 1.276 0.848 1.00 90.81 180 VAL A O 1
ATOM 1453 N N . ALA A 1 181 ? 17.671 1.025 0.438 1.00 87.69 181 ALA A N 1
ATOM 1454 C CA . ALA A 1 181 ? 17.817 1.053 -1.016 1.00 87.69 181 ALA A CA 1
ATOM 1455 C C . ALA A 1 181 ? 18.440 2.374 -1.492 1.00 87.69 181 ALA A C 1
ATOM 1457 O O . ALA A 1 181 ? 19.338 2.374 -2.335 1.00 87.69 181 ALA A O 1
ATOM 1458 N N . PHE A 1 182 ? 18.013 3.495 -0.913 1.00 86.88 182 PHE A N 1
ATOM 1459 C CA . PHE A 1 182 ? 18.556 4.811 -1.215 1.00 86.88 182 PHE A CA 1
ATOM 1460 C C . PHE A 1 182 ? 20.023 4.944 -0.785 1.00 86.88 182 PHE A C 1
ATOM 1462 O O . PHE A 1 182 ? 20.858 5.385 -1.577 1.00 86.88 182 PHE A O 1
ATOM 1469 N N . GLY A 1 183 ? 20.365 4.493 0.426 1.00 84.94 183 GLY A N 1
ATOM 1470 C CA . GLY A 1 183 ? 21.742 4.458 0.925 1.00 84.94 183 GLY A CA 1
ATOM 1471 C C . GLY A 1 183 ? 22.656 3.594 0.055 1.00 84.94 183 GLY A C 1
ATOM 1472 O O . GLY A 1 183 ? 23.741 4.028 -0.326 1.00 84.94 183 GLY A O 1
ATOM 1473 N N . LYS A 1 184 ? 22.182 2.412 -0.353 1.00 83.44 184 LYS A N 1
ATOM 1474 C CA . LYS A 1 184 ? 22.894 1.506 -1.262 1.00 83.44 184 LYS A CA 1
ATOM 1475 C C . LYS A 1 184 ? 23.183 2.156 -2.614 1.00 83.44 184 LYS A C 1
ATOM 1477 O O . LYS A 1 184 ? 24.300 2.068 -3.109 1.00 83.44 184 LYS A O 1
ATOM 1482 N N . MET A 1 185 ? 22.207 2.834 -3.214 1.00 79.81 185 MET A N 1
ATOM 1483 C CA . MET A 1 185 ? 22.436 3.515 -4.492 1.00 79.81 185 MET A CA 1
ATOM 1484 C C . MET A 1 185 ? 23.396 4.703 -4.384 1.00 79.81 185 MET A C 1
ATOM 1486 O O . MET A 1 185 ? 24.177 4.927 -5.314 1.00 79.81 185 MET A O 1
ATOM 1490 N N . ARG A 1 186 ? 23.358 5.437 -3.262 1.00 77.88 186 ARG A N 1
ATOM 1491 C CA . ARG A 1 186 ? 24.331 6.499 -2.975 1.00 77.88 186 ARG A CA 1
ATOM 1492 C C . ARG A 1 186 ? 25.739 5.932 -2.847 1.00 77.88 186 ARG A C 1
ATOM 1494 O O . ARG A 1 186 ? 26.653 6.459 -3.470 1.00 77.88 186 ARG A O 1
ATOM 1501 N N . HIS A 1 187 ? 25.889 4.837 -2.105 1.00 76.25 187 HIS A N 1
ATOM 1502 C CA . HIS A 1 187 ? 27.161 4.140 -1.937 1.00 76.25 187 HIS A CA 1
ATOM 1503 C C . HIS A 1 187 ? 27.718 3.616 -3.272 1.00 76.25 187 HIS A C 1
ATOM 1505 O O . HIS A 1 187 ? 28.895 3.797 -3.574 1.00 76.25 187 HIS A O 1
ATOM 1511 N N . ASP A 1 188 ? 26.866 3.042 -4.126 1.00 70.12 188 ASP A N 1
ATOM 1512 C CA . ASP A 1 188 ? 27.259 2.522 -5.443 1.00 70.12 188 ASP A CA 1
ATOM 1513 C C . ASP A 1 188 ? 27.598 3.625 -6.472 1.00 70.12 188 ASP A C 1
ATOM 1515 O O . ASP A 1 188 ? 27.840 3.312 -7.638 1.00 70.12 188 ASP A O 1
ATOM 1519 N N . HIS A 1 189 ? 27.577 4.913 -6.093 1.00 62.94 189 HIS A N 1
ATOM 1520 C CA . HIS A 1 189 ? 27.814 6.060 -6.982 1.00 62.94 189 HIS A CA 1
ATOM 1521 C C . HIS A 1 189 ? 26.997 5.995 -8.286 1.00 62.94 189 HIS A C 1
ATOM 1523 O O . HIS A 1 189 ? 27.383 6.554 -9.312 1.00 62.94 189 HIS A O 1
ATOM 1529 N N . ARG A 1 190 ? 25.814 5.361 -8.272 1.00 57.09 190 ARG A N 1
ATOM 1530 C CA . ARG A 1 190 ? 24.934 5.268 -9.457 1.00 57.09 190 ARG A CA 1
ATOM 1531 C C . ARG A 1 190 ? 24.345 6.620 -9.876 1.00 57.09 190 ARG A C 1
ATOM 1533 O O . ARG A 1 190 ? 23.701 6.713 -10.916 1.00 57.09 190 ARG A O 1
ATOM 1540 N N . HIS A 1 191 ? 24.594 7.655 -9.079 1.00 57.25 191 HIS A N 1
ATOM 1541 C CA . HIS A 1 191 ? 24.305 9.057 -9.367 1.00 57.25 191 HIS A CA 1
ATOM 1542 C C . HIS A 1 191 ? 25.489 9.799 -9.985 1.00 57.25 191 HIS A C 1
ATOM 1544 O O . HIS A 1 191 ? 25.368 11.004 -10.183 1.00 57.25 191 HIS A O 1
ATOM 1550 N N . SER A 1 192 ? 26.628 9.127 -10.211 1.00 51.28 192 SER A N 1
ATOM 1551 C CA . SER A 1 192 ? 27.834 9.758 -10.736 1.00 51.28 192 SER A CA 1
ATOM 1552 C C . SER A 1 192 ? 27.483 10.429 -12.053 1.00 51.28 192 SER A C 1
ATOM 1554 O O . SER A 1 192 ? 27.203 9.774 -13.064 1.00 51.28 192 SER A O 1
ATOM 1556 N N . ILE A 1 193 ? 27.403 11.755 -11.977 1.00 55.50 193 ILE A N 1
ATOM 1557 C CA . ILE A 1 193 ? 27.203 12.643 -13.103 1.00 55.50 193 ILE A CA 1
ATOM 1558 C C . ILE A 1 193 ? 28.388 12.347 -14.005 1.00 55.50 193 ILE A C 1
ATOM 1560 O O . ILE A 1 193 ? 29.530 12.641 -13.653 1.00 55.50 193 ILE A O 1
ATOM 1564 N N . ARG A 1 194 ? 28.134 11.666 -15.127 1.00 56.41 194 ARG A N 1
ATOM 1565 C CA . ARG A 1 194 ? 29.196 11.394 -16.094 1.00 56.41 194 ARG A CA 1
ATOM 1566 C C . ARG A 1 194 ? 29.812 12.743 -16.465 1.00 56.41 194 ARG A C 1
ATOM 1568 O O . ARG A 1 194 ? 29.038 13.681 -16.691 1.00 56.41 194 ARG A O 1
ATOM 1575 N N . PRO A 1 195 ? 31.154 12.865 -16.496 1.00 56.69 195 PRO A N 1
ATOM 1576 C CA . PRO A 1 195 ? 31.779 14.110 -16.900 1.00 56.69 195 PRO A CA 1
ATOM 1577 C C . PRO A 1 195 ? 31.188 14.507 -18.252 1.00 56.69 195 PRO A C 1
ATOM 1579 O O . PRO A 1 195 ? 30.958 13.632 -19.099 1.00 56.69 195 PRO A O 1
ATOM 1582 N N . PRO A 1 196 ? 30.855 15.790 -18.436 1.00 54.97 196 PRO A N 1
ATOM 1583 C CA . PRO A 1 196 ? 30.261 16.220 -19.679 1.00 54.97 196 PRO A CA 1
ATOM 1584 C C . PRO A 1 196 ? 31.175 15.834 -20.841 1.00 54.97 196 PRO A C 1
ATOM 1586 O O . PRO A 1 196 ? 32.393 15.983 -20.747 1.00 54.97 196 PRO A O 1
ATOM 1589 N N . LEU A 1 197 ? 30.580 15.355 -21.934 1.00 60.12 197 LEU A N 1
ATOM 1590 C CA . LEU A 1 197 ? 31.325 15.100 -23.161 1.00 60.12 197 LEU A CA 1
ATOM 1591 C C . LEU A 1 197 ? 32.085 16.364 -23.589 1.00 60.12 197 LEU A C 1
ATOM 1593 O O . LEU A 1 197 ? 31.630 17.486 -23.328 1.00 60.12 197 LEU A O 1
ATOM 1597 N N . THR A 1 198 ? 33.230 16.174 -24.246 1.00 67.31 198 THR A N 1
ATOM 1598 C CA . THR A 1 198 ? 34.050 17.264 -24.786 1.00 67.31 198 THR A CA 1
ATOM 1599 C C . THR A 1 198 ? 33.199 18.151 -25.700 1.00 67.31 198 THR A C 1
ATOM 1601 O O . THR A 1 198 ? 32.264 17.674 -26.343 1.00 67.31 198 THR A O 1
ATOM 1604 N N . GLU A 1 199 ? 33.503 19.447 -25.764 1.00 67.44 199 GLU A N 1
ATOM 1605 C CA . GLU A 1 199 ? 32.714 20.453 -26.494 1.00 67.44 199 GLU A CA 1
ATOM 1606 C C . GLU A 1 199 ? 32.416 20.059 -27.952 1.00 67.44 199 GLU A C 1
ATOM 1608 O O . GLU A 1 199 ? 31.308 20.260 -28.438 1.00 67.44 199 GLU A O 1
ATOM 1613 N N . THR A 1 200 ? 33.344 19.354 -28.602 1.00 66.44 200 THR A N 1
ATOM 1614 C CA . THR A 1 200 ? 33.167 18.794 -29.948 1.00 66.44 200 THR A CA 1
ATOM 1615 C C . THR A 1 200 ? 32.088 17.708 -30.024 1.00 66.44 200 THR A C 1
ATOM 1617 O O . THR A 1 200 ? 31.291 17.703 -30.955 1.00 66.44 200 THR A O 1
ATOM 1620 N N . GLN A 1 201 ? 31.998 16.810 -29.042 1.00 66.00 201 GLN A N 1
ATOM 1621 C CA . GLN A 1 201 ? 30.976 15.756 -28.978 1.00 66.00 201 GLN A CA 1
ATOM 1622 C C . GLN A 1 201 ? 29.591 16.303 -28.590 1.00 66.00 201 GLN A C 1
ATOM 1624 O O . GLN A 1 201 ? 28.572 15.733 -28.984 1.00 66.00 201 GLN A O 1
ATOM 1629 N N . ARG A 1 202 ? 29.537 17.421 -27.851 1.00 59.19 202 ARG A N 1
ATOM 1630 C CA . ARG A 1 202 ? 28.282 18.093 -27.467 1.00 59.19 202 ARG A CA 1
ATOM 1631 C C . ARG A 1 202 ? 27.519 18.629 -28.676 1.00 59.19 202 ARG A C 1
ATOM 1633 O O . ARG A 1 202 ? 26.303 18.462 -28.730 1.00 59.19 202 ARG A O 1
ATOM 1640 N N . THR A 1 203 ? 28.221 19.205 -29.652 1.00 63.22 203 THR A N 1
ATOM 1641 C CA . THR A 1 203 ? 27.604 19.757 -30.869 1.00 63.22 203 THR A CA 1
ATOM 1642 C C . THR A 1 203 ? 26.939 18.673 -31.719 1.00 63.22 203 THR A C 1
ATOM 1644 O O . THR A 1 203 ? 25.889 18.915 -32.305 1.00 63.22 203 THR A O 1
ATOM 1647 N N . PHE A 1 204 ? 27.500 17.458 -31.741 1.00 69.50 204 PHE A N 1
ATOM 1648 C CA . PHE A 1 204 ? 26.946 16.340 -32.513 1.00 69.50 204 PHE A CA 1
ATOM 1649 C C . PHE A 1 204 ? 25.835 15.569 -31.792 1.00 69.50 204 PHE A C 1
ATOM 1651 O O . PHE A 1 204 ? 24.988 14.976 -32.454 1.00 69.50 204 PHE A O 1
ATOM 1658 N N . LEU A 1 205 ? 25.828 15.552 -30.455 1.00 69.06 205 LEU A N 1
ATOM 1659 C CA . LEU A 1 205 ? 24.874 14.752 -29.678 1.00 69.06 205 LEU A CA 1
ATOM 1660 C C . LEU A 1 205 ? 23.722 15.560 -29.069 1.00 69.06 205 LEU A C 1
ATOM 1662 O O . LEU A 1 205 ? 22.782 14.941 -28.576 1.00 69.06 205 LEU A O 1
ATOM 1666 N N . LEU A 1 206 ? 23.774 16.901 -29.084 1.00 63.03 206 LEU A N 1
ATOM 1667 C CA . LEU A 1 206 ? 22.750 17.784 -28.496 1.00 63.03 206 LEU A CA 1
ATOM 1668 C C . LEU A 1 206 ? 22.335 17.361 -27.067 1.00 63.03 206 LEU A C 1
ATOM 1670 O O . LEU A 1 206 ? 21.174 17.478 -26.679 1.00 63.03 206 LEU A O 1
ATOM 1674 N N . GLN A 1 207 ? 23.269 16.817 -26.277 1.00 58.25 207 GLN A N 1
ATOM 1675 C CA . GLN A 1 207 ? 22.961 16.267 -24.953 1.00 58.25 207 GLN A CA 1
ATOM 1676 C C . GLN A 1 207 ? 23.127 17.309 -23.828 1.00 58.25 207 GLN A C 1
ATOM 1678 O O . GLN A 1 207 ? 24.079 18.093 -23.851 1.00 58.25 207 GLN A O 1
ATOM 1683 N N . PRO A 1 208 ? 22.235 17.308 -22.814 1.00 57.12 208 PRO A N 1
ATOM 1684 C CA . PRO A 1 208 ? 22.279 18.246 -21.690 1.00 57.12 208 PRO A CA 1
ATOM 1685 C C . PRO A 1 208 ? 23.476 18.020 -20.741 1.00 57.12 208 PRO A C 1
ATOM 1687 O O . PRO A 1 208 ? 24.004 16.917 -20.624 1.00 57.12 208 PRO A O 1
ATOM 1690 N N . ILE A 1 209 ? 23.874 19.087 -20.029 1.00 56.72 209 ILE A N 1
ATOM 1691 C CA . ILE A 1 209 ? 25.120 19.210 -19.233 1.00 56.72 209 ILE A CA 1
ATOM 1692 C C . ILE A 1 209 ? 25.157 18.302 -17.986 1.00 56.72 209 ILE A C 1
ATOM 1694 O O . ILE A 1 209 ? 26.236 17.874 -17.583 1.00 56.72 209 ILE A O 1
ATOM 1698 N N . LEU A 1 210 ? 24.004 17.969 -17.397 1.00 59.91 210 LEU A N 1
ATOM 1699 C CA . LEU A 1 210 ? 23.886 16.977 -16.326 1.00 59.91 210 LEU A CA 1
ATOM 1700 C C . LEU A 1 210 ? 23.043 15.799 -16.812 1.00 59.91 210 LEU A C 1
ATOM 1702 O O . LEU A 1 210 ? 21.831 15.924 -16.988 1.00 59.91 210 LEU A O 1
ATOM 1706 N N . HIS A 1 211 ? 23.675 14.640 -16.996 1.00 64.38 211 HIS A N 1
ATOM 1707 C CA . HIS A 1 211 ? 22.968 13.415 -17.350 1.00 64.38 211 HIS A CA 1
ATOM 1708 C C . HIS A 1 211 ? 22.735 12.552 -16.109 1.00 64.38 211 HIS A C 1
ATOM 1710 O O . HIS A 1 211 ? 23.594 11.769 -15.700 1.00 64.38 211 HIS A O 1
ATOM 1716 N N . ILE A 1 212 ? 21.554 12.696 -15.510 1.00 70.75 212 ILE A N 1
ATOM 1717 C CA . ILE A 1 212 ? 21.072 11.777 -14.481 1.00 70.75 212 ILE A CA 1
ATOM 1718 C C . ILE A 1 212 ? 20.527 10.522 -15.186 1.00 70.75 212 ILE A C 1
ATOM 1720 O O . ILE A 1 212 ? 19.664 10.657 -16.057 1.00 70.75 212 ILE A O 1
ATOM 1724 N N . PRO A 1 213 ? 20.972 9.301 -14.827 1.00 76.75 213 PRO A N 1
ATOM 1725 C CA . PRO A 1 213 ? 20.456 8.085 -15.445 1.00 76.75 213 PRO A CA 1
ATOM 1726 C C . PRO A 1 213 ? 18.938 7.966 -15.277 1.00 76.75 213 PRO A C 1
ATOM 1728 O O . PRO A 1 213 ? 18.419 8.066 -14.163 1.00 76.75 213 PRO A O 1
ATOM 1731 N N . ALA A 1 214 ? 18.222 7.669 -16.363 1.00 76.12 214 ALA A N 1
ATOM 1732 C CA . ALA A 1 214 ? 16.766 7.502 -16.339 1.00 76.12 214 ALA A CA 1
ATOM 1733 C C . ALA A 1 214 ? 16.302 6.454 -15.306 1.00 76.12 214 ALA A C 1
ATOM 1735 O O . ALA A 1 214 ? 15.246 6.601 -14.698 1.00 76.12 214 ALA A O 1
ATOM 1736 N N . SER A 1 215 ? 17.113 5.423 -15.041 1.00 80.06 215 SER A N 1
ATOM 1737 C CA . SER A 1 215 ? 16.841 4.410 -14.013 1.00 80.06 215 SER A CA 1
ATOM 1738 C C . SER A 1 215 ? 16.788 4.981 -12.593 1.00 80.06 215 SER A C 1
ATOM 1740 O O . SER A 1 215 ? 15.998 4.508 -11.779 1.00 80.06 215 SER A O 1
ATOM 1742 N N . TYR A 1 216 ? 17.604 5.996 -12.294 1.00 82.56 216 TYR A N 1
ATOM 1743 C CA . TYR A 1 216 ? 17.599 6.654 -10.991 1.00 82.56 216 TYR A CA 1
ATOM 1744 C C . TYR A 1 216 ? 16.350 7.524 -10.813 1.00 82.56 216 TYR A C 1
ATOM 1746 O O . TYR A 1 216 ? 15.704 7.465 -9.771 1.00 82.56 216 TYR A O 1
ATOM 1754 N N . ILE A 1 217 ? 15.951 8.256 -11.856 1.00 84.25 217 ILE A N 1
ATOM 1755 C CA . ILE A 1 217 ? 14.718 9.058 -11.844 1.00 84.25 217 ILE A CA 1
ATOM 1756 C C . ILE A 1 217 ? 13.493 8.155 -11.650 1.00 84.25 217 ILE A C 1
ATOM 1758 O O . ILE A 1 217 ? 12.651 8.433 -10.800 1.00 84.25 217 ILE A O 1
ATOM 1762 N N . ARG A 1 218 ? 13.421 7.026 -12.368 1.00 88.62 218 ARG A N 1
ATOM 1763 C CA . ARG A 1 218 ? 12.355 6.022 -12.191 1.00 88.62 218 ARG A CA 1
ATOM 1764 C C . ARG A 1 218 ? 12.298 5.470 -10.771 1.00 88.62 218 ARG A C 1
ATOM 1766 O O . ARG A 1 218 ? 11.211 5.289 -10.231 1.00 88.62 218 ARG A O 1
ATOM 1773 N N . PHE A 1 219 ? 13.455 5.244 -10.154 1.00 88.19 219 PHE A N 1
ATOM 1774 C CA . PHE A 1 219 ? 13.512 4.783 -8.773 1.00 88.19 219 PHE A CA 1
ATOM 1775 C C . PHE A 1 219 ? 12.996 5.845 -7.797 1.00 88.19 219 PHE A C 1
ATOM 1777 O O . PHE A 1 219 ? 12.245 5.512 -6.887 1.00 88.19 219 PHE A O 1
ATOM 1784 N N . LEU A 1 220 ? 13.345 7.120 -7.993 1.00 89.69 220 LEU A N 1
ATOM 1785 C CA . LEU A 1 220 ? 12.815 8.200 -7.158 1.00 89.69 220 LEU A CA 1
ATOM 1786 C C . LEU A 1 220 ? 11.291 8.282 -7.249 1.00 89.69 220 LEU A C 1
ATOM 1788 O O . LEU A 1 220 ? 10.631 8.371 -6.218 1.00 89.69 220 LEU A O 1
ATOM 1792 N N . TRP A 1 221 ? 10.730 8.172 -8.456 1.00 92.25 221 TRP A N 1
ATOM 1793 C CA . TRP A 1 221 ? 9.280 8.092 -8.635 1.00 92.25 221 TRP A CA 1
ATOM 1794 C C . TRP A 1 221 ? 8.673 6.884 -7.922 1.00 92.25 221 TRP A C 1
ATOM 1796 O O . TRP A 1 221 ? 7.626 7.016 -7.298 1.00 92.25 221 TRP A O 1
ATOM 1806 N N . PHE A 1 222 ? 9.340 5.726 -7.949 1.00 92.25 222 PHE A N 1
ATOM 1807 C CA . PHE A 1 222 ? 8.888 4.548 -7.206 1.00 92.25 222 PHE A CA 1
ATOM 1808 C C . PHE A 1 222 ? 8.857 4.801 -5.693 1.00 92.25 222 PHE A C 1
ATOM 1810 O O . PHE A 1 222 ? 7.861 4.484 -5.046 1.00 92.25 222 PHE A O 1
ATOM 1817 N N . CYS A 1 223 ? 9.896 5.430 -5.139 1.00 92.12 223 CYS A N 1
ATOM 1818 C CA . CYS A 1 223 ? 9.925 5.813 -3.728 1.00 92.12 223 CYS A CA 1
ATOM 1819 C C . CYS A 1 223 ? 8.803 6.791 -3.377 1.00 92.12 223 CYS A C 1
ATOM 1821 O O . CYS A 1 223 ? 8.154 6.616 -2.352 1.00 92.12 223 CYS A O 1
ATOM 1823 N N . VAL A 1 224 ? 8.548 7.792 -4.227 1.00 93.50 224 VAL A N 1
ATOM 1824 C CA . VAL A 1 224 ? 7.457 8.756 -4.023 1.00 93.50 224 VAL A CA 1
ATOM 1825 C C . VAL A 1 224 ? 6.106 8.045 -4.008 1.00 93.50 224 VAL A C 1
ATOM 1827 O O . VAL A 1 224 ? 5.336 8.244 -3.077 1.00 93.50 224 VAL A O 1
ATOM 1830 N N . VAL A 1 225 ? 5.835 7.166 -4.975 1.00 94.19 225 VAL A N 1
ATOM 1831 C CA . VAL A 1 225 ? 4.582 6.394 -5.021 1.00 94.19 225 VAL A CA 1
ATOM 1832 C C . VAL A 1 225 ? 4.421 5.514 -3.780 1.00 94.19 225 VAL A C 1
ATOM 1834 O O . VAL A 1 225 ? 3.340 5.463 -3.197 1.00 94.19 225 VAL A O 1
ATOM 1837 N N . LEU A 1 226 ? 5.492 4.850 -3.337 1.00 93.25 226 LEU A N 1
ATOM 1838 C CA . LEU A 1 226 ? 5.452 4.019 -2.136 1.00 93.25 226 LEU A CA 1
ATOM 1839 C C . LEU A 1 226 ? 5.212 4.855 -0.867 1.00 93.25 226 LEU A C 1
ATOM 1841 O O . LEU A 1 226 ? 4.408 4.461 -0.029 1.00 93.25 226 LEU A O 1
ATOM 1845 N N . LEU A 1 227 ? 5.836 6.030 -0.748 1.00 93.56 227 LEU A N 1
ATOM 1846 C CA . LEU A 1 227 ? 5.591 6.961 0.357 1.00 93.56 227 LEU A CA 1
ATOM 1847 C C . LEU A 1 227 ? 4.159 7.506 0.344 1.00 93.56 227 LEU A C 1
ATOM 1849 O O . LEU A 1 227 ? 3.545 7.599 1.401 1.00 93.56 227 LEU A O 1
ATOM 1853 N N . ILE A 1 228 ? 3.601 7.816 -0.831 1.00 94.25 228 ILE A N 1
ATOM 1854 C CA . ILE A 1 228 ? 2.197 8.226 -0.968 1.00 94.25 228 ILE A CA 1
ATOM 1855 C C . ILE A 1 228 ? 1.265 7.092 -0.522 1.00 94.25 228 ILE A C 1
ATOM 1857 O O . ILE A 1 228 ? 0.294 7.337 0.189 1.00 94.25 228 ILE A O 1
ATOM 1861 N N . ALA A 1 229 ? 1.554 5.847 -0.899 1.00 92.19 229 ALA A N 1
ATOM 1862 C CA . ALA A 1 229 ? 0.753 4.683 -0.522 1.00 92.19 229 ALA A CA 1
ATOM 1863 C C . ALA A 1 229 ? 0.806 4.364 0.983 1.00 92.19 229 ALA A C 1
ATOM 1865 O O . ALA A 1 229 ? -0.227 4.039 1.571 1.00 92.19 229 ALA A O 1
ATOM 1866 N N . LEU A 1 230 ? 1.981 4.481 1.612 1.00 91.56 230 LEU A N 1
ATOM 1867 C CA . LEU A 1 230 ? 2.134 4.353 3.066 1.00 91.56 230 LEU A CA 1
ATOM 1868 C C . LEU A 1 230 ? 1.484 5.538 3.798 1.00 91.56 230 LEU A C 1
ATOM 1870 O O . LEU A 1 230 ? 0.805 5.354 4.805 1.00 91.56 230 LEU A O 1
ATOM 1874 N N . GLY A 1 231 ? 1.629 6.750 3.257 1.00 92.00 231 GLY A N 1
ATOM 1875 C CA . GLY A 1 231 ? 0.994 7.959 3.773 1.00 92.00 231 GLY A CA 1
ATOM 1876 C C . GLY A 1 231 ? -0.530 7.887 3.728 1.00 92.00 231 GLY A C 1
ATOM 1877 O O . GLY A 1 231 ? -1.173 8.270 4.696 1.00 92.00 231 GLY A O 1
ATOM 1878 N N . ALA A 1 232 ? -1.113 7.329 2.663 1.00 90.94 232 ALA A N 1
ATOM 1879 C CA . ALA A 1 232 ? -2.557 7.115 2.549 1.00 90.94 232 ALA A CA 1
ATOM 1880 C C . ALA A 1 232 ? -3.108 6.244 3.689 1.00 90.94 232 ALA A C 1
ATOM 1882 O O . ALA A 1 232 ? -4.181 6.527 4.214 1.00 90.94 232 ALA A O 1
ATOM 1883 N N . PHE A 1 233 ? -2.357 5.215 4.097 1.00 86.25 233 PHE A N 1
ATOM 1884 C CA . PHE A 1 233 ? -2.736 4.346 5.209 1.00 86.25 233 PHE A CA 1
ATOM 1885 C C . PHE A 1 233 ? -2.703 5.093 6.552 1.00 86.25 233 PHE A C 1
ATOM 1887 O O . PHE A 1 233 ? -3.683 5.074 7.291 1.00 86.25 233 PHE A O 1
ATOM 1894 N N . VAL A 1 234 ? -1.616 5.822 6.835 1.00 89.88 234 VAL A N 1
ATOM 1895 C CA . VAL A 1 234 ? -1.489 6.628 8.066 1.00 89.88 234 VAL A CA 1
ATOM 1896 C C . VAL A 1 234 ? -2.551 7.727 8.127 1.00 89.88 234 VAL A 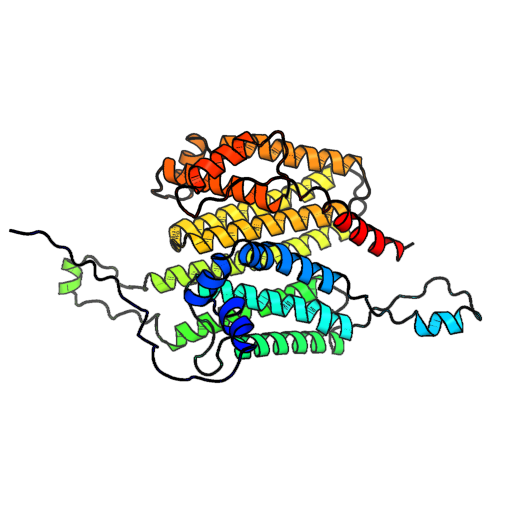C 1
ATOM 1898 O O . VAL A 1 234 ? -3.173 7.931 9.166 1.00 89.88 234 VAL A O 1
ATOM 1901 N N . LEU A 1 235 ? -2.774 8.426 7.012 1.00 90.00 235 LEU A N 1
ATOM 1902 C CA . LEU A 1 235 ? -3.780 9.478 6.914 1.00 90.00 235 LEU A CA 1
ATOM 1903 C C . LEU A 1 235 ? -5.193 8.924 7.103 1.00 90.00 235 LEU A C 1
ATOM 1905 O O . LEU A 1 235 ? -5.990 9.594 7.741 1.00 90.00 235 LEU A O 1
ATOM 1909 N N . GLY A 1 236 ? -5.496 7.717 6.617 1.00 85.62 236 GLY A N 1
ATOM 1910 C CA . GLY A 1 236 ? -6.811 7.099 6.803 1.00 85.62 236 GLY A CA 1
ATOM 1911 C C . GLY A 1 236 ? -7.127 6.804 8.266 1.00 85.62 236 GLY A C 1
ATOM 1912 O O . GLY A 1 236 ? -8.231 7.089 8.726 1.00 85.62 236 GLY A O 1
ATOM 1913 N N . GLU A 1 237 ? -6.143 6.310 9.017 1.00 83.12 237 GLU A N 1
ATOM 1914 C CA . GLU A 1 237 ? -6.272 6.084 10.461 1.00 83.12 237 GLU A CA 1
ATOM 1915 C C . GLU A 1 237 ? -6.343 7.400 11.245 1.00 83.12 237 GLU A C 1
ATOM 1917 O O . GLU A 1 237 ? -7.195 7.560 12.118 1.00 83.12 237 GLU A O 1
ATOM 1922 N N . ALA A 1 238 ? -5.507 8.385 10.898 1.00 86.62 238 ALA A N 1
ATOM 1923 C CA . ALA A 1 238 ? -5.566 9.717 11.500 1.00 86.62 238 ALA A CA 1
ATOM 1924 C C . ALA A 1 238 ? -6.917 10.401 11.239 1.00 86.62 238 ALA A C 1
ATOM 1926 O O . ALA A 1 238 ? -7.478 11.036 12.130 1.00 86.62 238 ALA A O 1
ATOM 1927 N N . TYR A 1 239 ? -7.455 10.238 10.031 1.00 86.25 239 TYR A N 1
ATOM 1928 C CA . TYR A 1 239 ? -8.778 10.711 9.660 1.00 86.25 239 TYR A CA 1
ATOM 1929 C C . TYR A 1 239 ? -9.831 10.012 10.529 1.00 86.25 239 TYR A C 1
ATOM 1931 O O . TYR A 1 239 ? -10.486 10.660 11.336 1.00 86.25 239 TYR A O 1
ATOM 1939 N N . ALA A 1 240 ? -9.900 8.680 10.525 1.00 79.06 240 ALA A N 1
ATOM 1940 C CA . ALA A 1 240 ? -10.846 7.940 11.365 1.00 79.06 240 ALA A CA 1
ATOM 1941 C C . ALA A 1 240 ? -10.785 8.326 12.860 1.00 79.06 240 ALA A C 1
ATOM 1943 O O . ALA A 1 240 ? -11.824 8.420 13.512 1.00 79.06 240 ALA A O 1
ATOM 1944 N N . TYR A 1 241 ? -9.592 8.598 13.394 1.00 81.25 241 TYR A N 1
ATOM 1945 C CA . TYR A 1 241 ? -9.419 9.104 14.756 1.00 81.25 241 TYR A CA 1
ATOM 1946 C C . TYR A 1 241 ? -10.068 10.483 14.966 1.00 81.25 241 TYR A C 1
ATOM 1948 O O . TYR A 1 241 ? -10.819 10.667 15.923 1.00 81.25 241 TYR A O 1
ATOM 1956 N N . ILE A 1 242 ? -9.826 11.440 14.061 1.00 83.25 242 ILE A N 1
ATOM 1957 C CA . ILE A 1 242 ? -10.421 12.787 14.122 1.00 83.25 242 ILE A CA 1
ATOM 1958 C C . ILE A 1 242 ? -11.950 12.714 14.045 1.00 83.25 242 ILE A C 1
ATOM 1960 O O . ILE A 1 242 ? -12.627 13.424 14.785 1.00 83.25 242 ILE A O 1
ATOM 1964 N N . TYR A 1 243 ? -12.490 11.844 13.188 1.00 78.62 243 TYR A N 1
ATOM 1965 C CA . TYR A 1 243 ? -13.933 11.627 13.080 1.00 78.62 243 TYR A CA 1
ATOM 1966 C C . TYR A 1 243 ? -14.553 11.250 14.422 1.00 78.62 243 TYR A C 1
ATOM 1968 O O . TYR A 1 243 ? -15.460 11.921 14.911 1.00 78.62 243 TYR A O 1
ATOM 1976 N N . LEU A 1 244 ? -14.013 10.200 15.045 1.00 76.19 244 LEU A N 1
ATOM 1977 C CA . LEU A 1 244 ? -14.524 9.665 16.302 1.00 76.19 244 LEU A CA 1
ATOM 1978 C C . LEU A 1 244 ? -14.362 10.663 17.452 1.00 76.19 244 LEU A C 1
ATOM 1980 O O . LEU A 1 244 ? -15.240 10.758 18.304 1.00 76.19 244 LEU A O 1
ATOM 1984 N N . ALA A 1 245 ? -13.290 11.457 17.442 1.00 77.75 245 ALA A N 1
ATOM 1985 C CA . ALA A 1 245 ? -13.082 12.520 18.420 1.00 77.75 245 ALA A CA 1
ATOM 1986 C C . ALA A 1 245 ? -14.107 13.669 18.307 1.00 77.75 245 ALA A C 1
ATOM 1988 O O . ALA A 1 245 ? -14.249 14.449 19.245 1.00 77.75 245 ALA A O 1
ATOM 1989 N N . SER A 1 246 ? -14.817 13.785 17.179 1.00 77.06 246 SER A N 1
ATOM 1990 C CA . SER A 1 246 ? -15.780 14.863 16.904 1.00 77.06 246 SER A CA 1
ATOM 1991 C C . SER A 1 246 ? -17.256 14.485 17.118 1.00 77.06 246 SER A C 1
ATOM 1993 O O . SER A 1 246 ? -18.150 15.255 16.760 1.00 77.06 246 SER A O 1
ATOM 1995 N N . LEU A 1 247 ? -17.529 13.326 17.729 1.00 71.06 247 LEU A N 1
ATOM 1996 C CA . LEU A 1 247 ? -18.880 12.906 18.120 1.00 71.06 247 LEU A CA 1
ATOM 1997 C C . LEU A 1 247 ? -19.452 13.807 19.243 1.00 71.06 247 LEU A C 1
ATOM 1999 O O . LEU A 1 247 ? -18.691 14.233 20.113 1.00 71.06 247 LEU A O 1
ATOM 2003 N N . PRO A 1 248 ? -20.779 14.072 19.301 1.00 64.88 248 PRO A N 1
ATOM 2004 C CA . PRO A 1 248 ? -21.858 13.543 18.461 1.00 64.88 248 PRO A CA 1
ATOM 2005 C C . PRO A 1 248 ? -22.255 14.478 17.300 1.00 64.88 248 PRO A C 1
ATOM 2007 O O . PRO A 1 248 ? -22.585 15.651 17.497 1.00 64.88 248 PRO A O 1
ATOM 2010 N N . HIS A 1 249 ? -22.320 13.936 16.082 1.00 65.12 249 HIS A N 1
ATOM 2011 C CA . HIS A 1 249 ? -22.843 14.655 14.918 1.00 65.12 249 HIS A CA 1
ATOM 2012 C C . HIS A 1 249 ? -24.369 14.778 15.011 1.00 65.12 249 HIS A C 1
ATOM 2014 O O . HIS A 1 249 ? -25.085 13.781 14.953 1.00 65.12 249 HIS A O 1
ATOM 2020 N N . LYS A 1 250 ? -24.881 16.006 15.153 1.00 65.75 250 LYS A N 1
ATOM 2021 C CA . LYS A 1 250 ? -26.332 16.269 15.209 1.00 65.75 250 LYS A CA 1
ATOM 2022 C C . LYS A 1 250 ? -27.006 16.180 13.834 1.00 65.75 250 LYS A C 1
ATOM 2024 O O . LYS A 1 250 ? -28.211 15.963 13.775 1.00 65.75 250 LYS A O 1
ATOM 2029 N N . ASN A 1 251 ? -26.238 16.322 12.750 1.00 73.88 251 ASN A N 1
ATOM 2030 C CA . ASN A 1 251 ? -26.738 16.305 11.379 1.00 73.88 251 ASN A CA 1
ATOM 2031 C C . ASN A 1 251 ? -26.165 15.112 10.590 1.00 73.88 251 ASN A C 1
ATOM 2033 O O . ASN A 1 251 ? -24.953 14.896 10.609 1.00 73.88 251 ASN A O 1
ATOM 2037 N N . PRO A 1 252 ? -26.990 14.379 9.818 1.00 69.81 252 PRO A N 1
ATOM 2038 C CA . PRO A 1 252 ? -26.529 13.260 8.987 1.00 69.81 252 PRO A CA 1
ATOM 2039 C C . PRO A 1 252 ? -25.629 13.704 7.818 1.00 69.81 252 PRO A C 1
ATOM 2041 O O . PRO A 1 252 ? -24.866 12.906 7.280 1.00 69.81 252 PRO A O 1
ATOM 2044 N N . VAL A 1 253 ? -25.697 14.982 7.433 1.00 76.88 253 VAL A N 1
ATOM 2045 C CA . VAL A 1 253 ? -24.912 15.561 6.332 1.00 76.88 253 VAL A CA 1
ATOM 2046 C C . VAL A 1 253 ? -23.423 15.659 6.679 1.00 76.88 253 VAL A C 1
ATOM 2048 O O . VAL A 1 253 ? -22.586 15.422 5.810 1.00 76.88 253 VAL A O 1
ATOM 2051 N N . ASP A 1 254 ? -23.082 15.930 7.940 1.00 76.38 254 ASP A N 1
ATOM 2052 C CA . ASP A 1 254 ? -21.687 16.086 8.374 1.00 76.38 254 ASP A CA 1
ATOM 2053 C C . ASP A 1 254 ? -20.920 14.764 8.243 1.00 76.38 254 ASP A C 1
ATOM 2055 O O . ASP A 1 254 ? -19.805 14.734 7.722 1.00 76.38 254 ASP A O 1
ATOM 2059 N N . ALA A 1 255 ? -21.567 13.655 8.615 1.00 73.94 255 ALA A N 1
ATOM 2060 C CA . ALA A 1 255 ? -21.031 12.310 8.437 1.00 73.94 255 ALA A CA 1
ATOM 2061 C C . ALA A 1 255 ? -20.790 11.988 6.953 1.00 73.94 255 ALA A C 1
ATOM 2063 O O . ALA A 1 255 ? -19.730 11.477 6.593 1.00 73.94 255 ALA A O 1
ATOM 2064 N N . LEU A 1 256 ? -21.733 12.335 6.069 1.00 77.31 256 LEU A N 1
ATOM 2065 C CA . LEU A 1 256 ? -21.594 12.092 4.630 1.00 77.31 256 LEU A CA 1
ATOM 2066 C C . LEU A 1 256 ? -20.446 12.895 4.014 1.00 77.31 256 LEU A C 1
ATOM 2068 O O . LEU A 1 256 ? -19.639 12.326 3.279 1.00 77.31 256 LEU A O 1
ATOM 2072 N N . ILE A 1 257 ? -20.342 14.192 4.317 1.00 82.12 257 ILE A N 1
ATOM 2073 C CA . ILE A 1 257 ? -19.248 15.040 3.816 1.00 82.12 257 ILE A CA 1
ATOM 2074 C C . ILE A 1 257 ? -17.903 14.462 4.249 1.00 82.12 257 ILE A C 1
ATOM 2076 O O . ILE A 1 257 ? -16.976 14.375 3.441 1.00 82.12 257 ILE A O 1
ATOM 2080 N N . TYR A 1 258 ? -17.822 14.014 5.499 1.00 81.38 258 TYR A N 1
ATOM 2081 C CA . TYR A 1 258 ? -16.632 13.392 6.042 1.00 81.38 258 TYR A CA 1
ATOM 2082 C C . TYR A 1 258 ? -16.238 12.144 5.238 1.00 81.38 258 TYR A C 1
ATOM 2084 O O . TYR A 1 258 ? -15.167 12.097 4.626 1.00 81.38 258 TYR A O 1
ATOM 2092 N N . VAL A 1 259 ? -17.150 11.173 5.113 1.00 79.56 259 VAL A N 1
ATOM 2093 C CA . VAL A 1 259 ? -16.880 9.931 4.373 1.00 79.56 259 VAL A CA 1
ATOM 2094 C C . VAL A 1 259 ? -16.476 10.224 2.929 1.00 79.56 259 VAL A C 1
ATOM 2096 O O . VAL A 1 259 ? -15.436 9.754 2.463 1.00 79.56 259 VAL A O 1
ATOM 2099 N N . TYR A 1 260 ? -17.263 11.032 2.215 1.00 83.00 260 TYR A N 1
ATOM 2100 C CA . TYR A 1 260 ? -17.021 11.288 0.799 1.00 83.00 260 TYR A CA 1
ATOM 2101 C C . TYR A 1 260 ? -15.755 12.101 0.545 1.00 83.00 260 TYR A C 1
ATOM 2103 O O . TYR A 1 260 ? -15.098 11.876 -0.470 1.00 83.00 260 TYR A O 1
ATOM 2111 N N . SER A 1 261 ? -15.352 12.987 1.458 1.00 87.81 261 SER A N 1
ATOM 2112 C CA . SER A 1 261 ? -14.092 13.720 1.305 1.00 87.81 261 SER A CA 1
ATOM 2113 C C . SER A 1 261 ? -12.876 12.784 1.343 1.00 87.81 261 SER A C 1
ATOM 2115 O O . SER A 1 261 ? -11.947 12.935 0.541 1.00 87.81 261 SER A O 1
ATOM 2117 N N . TRP A 1 262 ? -12.911 11.745 2.182 1.00 87.38 262 TRP A N 1
ATOM 2118 C CA . TRP A 1 262 ? -11.869 10.722 2.195 1.00 87.38 262 TRP A CA 1
ATOM 2119 C C . TRP A 1 262 ? -11.938 9.788 0.988 1.00 87.38 262 TRP A C 1
ATOM 2121 O O . TRP A 1 262 ? -10.907 9.488 0.389 1.00 87.38 262 TRP A O 1
ATOM 2131 N N . VAL A 1 263 ? -13.141 9.387 0.564 1.00 84.81 263 VAL A N 1
ATOM 2132 C CA . VAL A 1 263 ? -13.327 8.597 -0.668 1.00 84.81 263 VAL A CA 1
ATOM 2133 C C . VAL A 1 263 ? -12.740 9.325 -1.880 1.00 84.81 263 VAL A C 1
ATOM 2135 O O . VAL A 1 263 ? -11.973 8.739 -2.646 1.00 84.81 263 VAL A O 1
ATOM 2138 N N . VAL A 1 264 ? -13.028 10.621 -2.025 1.00 87.12 264 VAL A N 1
ATOM 2139 C CA . VAL A 1 264 ? -12.438 11.466 -3.072 1.00 87.12 264 VAL A CA 1
ATOM 2140 C C . VAL A 1 264 ? -10.917 11.506 -2.936 1.00 87.12 264 VAL A C 1
ATOM 2142 O O . VAL A 1 264 ? -10.216 11.338 -3.934 1.00 87.12 264 VAL A O 1
ATOM 2145 N N . THR A 1 265 ? -10.395 11.656 -1.716 1.00 90.88 265 THR A N 1
ATOM 2146 C CA . THR A 1 265 ? -8.947 11.643 -1.456 1.00 90.88 265 THR A CA 1
ATOM 2147 C C . THR A 1 265 ? -8.303 10.339 -1.931 1.00 90.88 265 THR A C 1
ATOM 2149 O O . THR A 1 265 ? -7.329 10.391 -2.679 1.00 90.88 265 THR A O 1
ATOM 2152 N N . ILE A 1 266 ? -8.861 9.169 -1.599 1.00 89.94 266 ILE A N 1
ATOM 2153 C CA . ILE A 1 266 ? -8.334 7.875 -2.065 1.00 89.94 266 ILE A CA 1
ATOM 2154 C C . ILE A 1 266 ? -8.329 7.797 -3.595 1.00 89.94 266 ILE A C 1
ATOM 2156 O O . ILE A 1 266 ? -7.324 7.389 -4.177 1.00 89.94 266 ILE A O 1
ATOM 2160 N N . HIS A 1 267 ? -9.410 8.209 -4.263 1.00 87.69 267 HIS A N 1
ATOM 2161 C CA . HIS A 1 267 ? -9.464 8.188 -5.727 1.00 87.69 267 HIS A CA 1
ATOM 2162 C C . HIS A 1 267 ? -8.441 9.130 -6.372 1.00 87.69 267 HIS A C 1
ATOM 2164 O O . HIS A 1 267 ? -7.846 8.777 -7.392 1.00 87.69 267 HIS A O 1
ATOM 2170 N N . LEU A 1 268 ? -8.188 10.298 -5.773 1.00 91.00 268 LEU A N 1
ATOM 2171 C CA . LEU A 1 268 ? -7.132 11.208 -6.222 1.00 91.00 268 LEU A CA 1
ATOM 2172 C C . LEU A 1 268 ? -5.742 10.586 -6.049 1.00 91.00 268 LEU A C 1
ATOM 2174 O O . LEU A 1 268 ? -4.909 10.699 -6.950 1.00 91.00 268 LEU A O 1
ATOM 2178 N N . LEU A 1 269 ? -5.497 9.894 -4.932 1.00 92.69 269 LEU A N 1
ATOM 2179 C CA . LEU A 1 269 ? -4.237 9.194 -4.680 1.00 92.69 269 LEU A CA 1
ATOM 2180 C C . LEU A 1 269 ? -4.036 7.998 -5.626 1.00 92.69 269 LEU A C 1
ATOM 2182 O O . LEU A 1 269 ? -2.932 7.833 -6.144 1.00 92.69 269 LEU A O 1
ATOM 2186 N N . ASP A 1 270 ? -5.077 7.209 -5.918 1.00 90.56 270 ASP A N 1
ATOM 2187 C CA . ASP A 1 270 ? -5.025 6.126 -6.919 1.00 90.56 270 ASP A CA 1
ATOM 2188 C C . ASP A 1 270 ? -4.733 6.681 -8.319 1.00 90.56 270 ASP A C 1
ATOM 2190 O O . ASP A 1 270 ? -3.866 6.178 -9.037 1.00 90.56 270 ASP A O 1
ATOM 2194 N N . TRP A 1 271 ? -5.408 7.768 -8.701 1.00 88.19 271 TRP A N 1
ATOM 2195 C CA . TRP A 1 271 ? -5.174 8.424 -9.983 1.00 88.19 271 TRP A CA 1
ATOM 2196 C C . TRP A 1 271 ? -3.738 8.955 -10.099 1.00 88.19 271 TRP A C 1
ATOM 2198 O O . TRP A 1 271 ? -3.062 8.685 -11.097 1.00 88.19 271 TRP A O 1
ATOM 2208 N N . LEU A 1 272 ? -3.241 9.639 -9.063 1.00 91.38 272 LEU A N 1
ATOM 2209 C CA . LEU A 1 272 ? -1.889 10.194 -9.017 1.00 91.38 272 LEU A CA 1
ATOM 2210 C C . LEU A 1 272 ? -0.818 9.094 -9.063 1.00 91.38 272 LEU A C 1
ATOM 2212 O O . LEU A 1 272 ? 0.094 9.147 -9.891 1.00 91.38 272 LEU A O 1
ATOM 2216 N N . SER A 1 273 ? -0.947 8.066 -8.224 1.00 92.12 273 SER A N 1
ATOM 2217 C CA . SER A 1 273 ? -0.030 6.923 -8.198 1.00 92.12 273 SER A CA 1
ATOM 2218 C C . SER A 1 273 ? -0.070 6.140 -9.511 1.00 92.12 273 SER A C 1
ATOM 2220 O O . SER A 1 273 ? 0.974 5.772 -10.051 1.00 92.12 273 SER A O 1
ATOM 2222 N N . GLY A 1 274 ? -1.257 5.942 -10.091 1.00 88.00 274 GLY A N 1
ATOM 2223 C CA . GLY A 1 274 ? -1.426 5.312 -11.397 1.00 88.00 274 GLY A CA 1
ATOM 2224 C C . GLY A 1 274 ? -0.751 6.096 -12.523 1.00 88.00 274 GLY A C 1
ATOM 2225 O O . GLY A 1 274 ? -0.102 5.500 -13.387 1.00 88.00 274 GLY A O 1
ATOM 2226 N N . TRP A 1 275 ? -0.844 7.427 -12.494 1.00 87.25 275 TRP A N 1
ATOM 2227 C CA . TRP A 1 275 ? -0.138 8.298 -13.429 1.00 87.25 275 TRP A CA 1
ATOM 2228 C C . TRP A 1 275 ? 1.384 8.181 -13.295 1.00 87.25 275 TRP A C 1
ATOM 2230 O O . TRP A 1 275 ? 2.064 7.988 -14.306 1.00 87.25 275 TRP A O 1
ATOM 2240 N N . MET A 1 276 ? 1.925 8.248 -12.075 1.00 89.94 276 MET A N 1
ATOM 2241 C CA . MET A 1 276 ? 3.369 8.128 -11.833 1.00 89.94 276 MET A CA 1
ATOM 2242 C C . MET A 1 276 ? 3.910 6.761 -12.285 1.00 89.94 276 MET A C 1
ATOM 2244 O O . MET A 1 276 ? 4.925 6.683 -12.981 1.00 89.94 276 MET A O 1
ATOM 2248 N N . LEU A 1 277 ? 3.208 5.673 -11.951 1.00 88.31 277 LEU A N 1
ATOM 2249 C CA . LEU A 1 277 ? 3.601 4.310 -12.323 1.00 88.31 277 LEU A CA 1
ATOM 2250 C C . LEU A 1 277 ? 3.528 4.071 -13.838 1.00 88.31 277 LEU A C 1
ATOM 2252 O O . LEU A 1 277 ? 4.403 3.402 -14.393 1.00 88.31 277 LEU A O 1
ATOM 2256 N N . GLY A 1 278 ? 2.512 4.624 -14.504 1.00 82.75 278 GLY A N 1
ATOM 2257 C CA . GLY A 1 278 ? 2.319 4.484 -15.947 1.00 82.75 278 GLY A CA 1
ATOM 2258 C C . GLY A 1 278 ? 3.281 5.337 -16.773 1.00 82.75 278 GLY A C 1
ATOM 2259 O O . GLY A 1 278 ? 3.949 4.814 -17.659 1.00 82.75 278 GLY A O 1
ATOM 2260 N N . SER A 1 279 ? 3.374 6.635 -16.475 1.00 81.31 279 SER A N 1
ATOM 2261 C CA . SER A 1 279 ? 4.136 7.592 -17.292 1.00 81.31 279 SER A CA 1
ATOM 2262 C C . SER A 1 279 ? 5.635 7.599 -16.992 1.00 81.31 279 SER A C 1
ATOM 2264 O O . SER A 1 279 ? 6.439 7.683 -17.916 1.00 81.31 279 SER A O 1
ATOM 2266 N N . GLN A 1 280 ? 6.028 7.497 -15.718 1.00 85.94 280 GLN A N 1
ATOM 2267 C CA . GLN A 1 280 ? 7.427 7.665 -15.317 1.00 85.94 280 GLN A CA 1
ATOM 2268 C C . GLN A 1 280 ? 8.153 6.324 -15.248 1.00 85.94 280 GLN A C 1
ATOM 2270 O O . GLN A 1 280 ? 9.223 6.154 -15.835 1.00 85.94 280 GLN A O 1
ATOM 2275 N N . ILE A 1 281 ? 7.571 5.358 -14.532 1.00 86.38 281 ILE A N 1
ATOM 2276 C CA . ILE A 1 281 ? 8.201 4.054 -14.285 1.00 86.38 281 ILE A CA 1
ATOM 2277 C C . ILE A 1 281 ? 7.998 3.103 -15.470 1.00 86.38 281 ILE A C 1
ATOM 2279 O O . ILE A 1 281 ? 8.924 2.370 -15.821 1.00 86.38 281 ILE A O 1
ATOM 2283 N N . GLY A 1 282 ? 6.811 3.111 -16.084 1.00 81.19 282 GLY A N 1
ATOM 2284 C CA . GLY A 1 282 ? 6.467 2.241 -17.212 1.00 81.19 282 GLY A CA 1
ATOM 2285 C C . GLY A 1 282 ? 6.335 0.761 -16.832 1.00 81.19 282 GLY A C 1
ATOM 2286 O O . GLY A 1 282 ? 6.504 -0.111 -17.682 1.00 81.19 282 GLY A O 1
ATOM 2287 N N . SER A 1 283 ? 6.072 0.450 -15.555 1.00 82.81 283 SER A N 1
ATOM 2288 C CA . SER A 1 283 ? 5.935 -0.933 -15.074 1.00 82.81 283 SER A CA 1
ATOM 2289 C C . SER A 1 283 ? 4.467 -1.328 -14.953 1.00 82.81 283 SER A C 1
ATOM 2291 O O . SER A 1 283 ? 3.773 -0.949 -14.007 1.00 82.81 283 SER A O 1
ATOM 2293 N N . TYR A 1 284 ? 4.006 -2.136 -15.909 1.00 81.75 284 TYR A N 1
ATOM 2294 C CA . TYR A 1 284 ? 2.638 -2.652 -15.940 1.00 81.75 284 TYR A CA 1
ATOM 2295 C C . TYR A 1 284 ? 2.265 -3.484 -14.693 1.00 81.75 284 TYR A C 1
ATOM 2297 O O . TYR A 1 284 ? 1.222 -3.202 -14.096 1.00 81.75 284 TYR A O 1
ATOM 2305 N N . PRO A 1 285 ? 3.083 -4.459 -14.237 1.00 84.94 285 PRO A N 1
ATOM 2306 C CA . PRO A 1 285 ? 2.745 -5.263 -13.060 1.00 84.94 285 PRO A CA 1
ATOM 2307 C C . PRO A 1 285 ? 2.671 -4.433 -11.779 1.00 84.94 285 PRO A C 1
ATOM 2309 O O . PRO A 1 285 ? 1.804 -4.660 -10.940 1.00 84.94 285 PRO A O 1
ATOM 2312 N N . LEU A 1 286 ? 3.559 -3.446 -11.639 1.00 85.81 286 LEU A N 1
ATOM 2313 C CA . LEU A 1 286 ? 3.591 -2.576 -10.470 1.00 85.81 286 LEU A CA 1
ATOM 2314 C C . LEU A 1 286 ? 2.355 -1.672 -10.423 1.00 85.81 286 LEU A C 1
ATOM 2316 O O . LEU A 1 286 ? 1.715 -1.566 -9.381 1.00 85.81 286 LEU A O 1
ATOM 2320 N N . GLY A 1 287 ? 1.964 -1.106 -11.571 1.00 86.00 287 GLY A N 1
ATOM 2321 C CA . GLY A 1 287 ? 0.708 -0.369 -11.716 1.00 86.00 287 GLY A CA 1
ATOM 2322 C C . GLY A 1 287 ? -0.509 -1.181 -11.271 1.00 86.00 287 GLY A C 1
ATOM 2323 O O . GLY A 1 287 ? -1.367 -0.665 -10.564 1.00 86.00 287 GLY A O 1
ATOM 2324 N N . LEU A 1 288 ? -0.566 -2.466 -11.633 1.00 85.62 288 LEU A N 1
ATOM 2325 C CA . LEU A 1 288 ? -1.661 -3.354 -11.239 1.00 85.62 288 LEU A CA 1
ATOM 2326 C C . LEU A 1 288 ? -1.717 -3.576 -9.720 1.00 85.62 288 LEU A C 1
ATOM 2328 O O . LEU A 1 288 ? -2.795 -3.480 -9.138 1.00 85.62 288 LEU A O 1
ATOM 2332 N N . VAL A 1 289 ? -0.573 -3.826 -9.077 1.00 88.25 289 VAL A N 1
ATOM 2333 C CA . VAL A 1 289 ? -0.511 -4.065 -7.625 1.00 88.25 289 VAL A CA 1
ATOM 2334 C C . VAL A 1 289 ? -0.932 -2.830 -6.831 1.00 88.25 289 VAL A C 1
ATOM 2336 O O . VAL A 1 289 ? -1.724 -2.956 -5.902 1.00 88.25 289 VAL A O 1
ATOM 2339 N N . PHE A 1 290 ? -0.465 -1.635 -7.205 1.00 89.25 290 PHE A N 1
ATOM 2340 C CA . PHE A 1 290 ? -0.862 -0.404 -6.511 1.00 89.25 290 PHE A CA 1
ATOM 2341 C C . PHE A 1 290 ? -2.345 -0.080 -6.703 1.00 89.25 290 PHE A C 1
ATOM 2343 O O . PHE A 1 290 ? -3.008 0.302 -5.744 1.00 89.25 290 PHE A O 1
ATOM 2350 N N . LYS A 1 291 ? -2.900 -0.304 -7.900 1.00 89.12 291 LYS A N 1
ATOM 2351 C CA . LYS A 1 291 ? -4.345 -0.150 -8.115 1.00 89.12 291 LYS A CA 1
ATOM 2352 C C . LYS A 1 291 ? -5.162 -1.101 -7.256 1.00 89.12 291 LYS A C 1
ATOM 2354 O O . LYS A 1 291 ? -6.196 -0.717 -6.727 1.00 89.12 291 LYS A O 1
ATOM 2359 N N . PHE A 1 292 ? -4.712 -2.344 -7.124 1.00 87.00 292 PHE A N 1
ATOM 2360 C CA . PHE A 1 292 ? -5.361 -3.316 -6.252 1.00 87.00 292 PHE A CA 1
ATOM 2361 C C . PHE A 1 292 ? -5.265 -2.900 -4.776 1.00 87.00 292 PHE A C 1
ATOM 2363 O O . PHE A 1 292 ? -6.254 -2.955 -4.053 1.00 87.00 292 PHE A O 1
ATOM 2370 N N . TYR A 1 293 ? -4.105 -2.393 -4.352 1.00 87.62 293 TYR A N 1
ATOM 2371 C CA . TYR A 1 293 ? -3.881 -1.875 -3.002 1.00 87.62 293 TYR A CA 1
ATOM 2372 C C . TYR A 1 293 ? -4.833 -0.725 -2.638 1.00 87.62 293 TYR A C 1
ATOM 2374 O O . TYR A 1 293 ? -5.489 -0.795 -1.601 1.00 87.62 293 TYR A O 1
ATOM 2382 N N . TYR A 1 294 ? -4.985 0.293 -3.495 1.00 88.25 294 TYR A N 1
ATOM 2383 C CA . TYR A 1 294 ? -5.909 1.404 -3.223 1.00 88.25 294 TYR A CA 1
ATOM 2384 C C . TYR A 1 294 ? -7.376 0.963 -3.150 1.00 88.25 294 TYR A C 1
ATOM 2386 O O . TYR A 1 294 ? -8.125 1.495 -2.333 1.00 88.25 294 TYR A O 1
ATOM 2394 N N . ARG A 1 295 ? -7.780 -0.044 -3.937 1.00 85.00 295 ARG A N 1
ATOM 2395 C CA . ARG A 1 295 ? -9.132 -0.629 -3.851 1.00 85.00 295 ARG A CA 1
ATOM 2396 C C . ARG A 1 295 ? -9.356 -1.368 -2.542 1.00 85.00 295 ARG A C 1
ATOM 2398 O O . ARG A 1 295 ? -10.413 -1.224 -1.937 1.00 85.00 295 ARG A O 1
ATOM 2405 N N . ILE A 1 296 ? -8.357 -2.117 -2.073 1.00 83.06 296 ILE A N 1
ATOM 2406 C CA . ILE A 1 296 ? -8.427 -2.766 -0.760 1.00 83.06 296 ILE A CA 1
ATOM 2407 C C . ILE A 1 296 ? -8.525 -1.716 0.345 1.00 83.06 296 ILE A C 1
ATOM 2409 O O . ILE A 1 296 ? -9.393 -1.850 1.200 1.00 83.06 296 ILE A O 1
ATOM 2413 N N . ILE A 1 297 ? -7.700 -0.662 0.322 1.00 83.00 297 ILE A N 1
ATOM 2414 C CA . ILE A 1 297 ? -7.785 0.413 1.324 1.00 83.00 297 ILE A CA 1
ATOM 2415 C C . ILE A 1 297 ? -9.175 1.036 1.329 1.00 83.00 297 ILE A C 1
ATOM 2417 O O . ILE A 1 297 ? -9.754 1.204 2.398 1.00 83.00 297 ILE A O 1
ATOM 2421 N N . TYR A 1 298 ? -9.708 1.364 0.152 1.00 83.06 298 TYR A N 1
ATOM 2422 C CA . TYR A 1 298 ? -11.052 1.912 0.024 1.00 83.06 298 TYR A CA 1
ATOM 2423 C C . TYR A 1 298 ? -12.089 0.999 0.684 1.00 83.06 298 TYR A C 1
ATOM 2425 O O . TYR A 1 298 ? -12.828 1.447 1.560 1.00 83.06 298 TYR A O 1
ATOM 2433 N N . MET A 1 299 ? -12.091 -0.291 0.339 1.00 77.25 299 MET A N 1
ATOM 2434 C CA . MET A 1 299 ? -13.060 -1.242 0.882 1.00 77.25 299 MET A CA 1
ATOM 2435 C C . MET A 1 299 ? -12.897 -1.465 2.384 1.00 77.25 299 MET A C 1
ATOM 2437 O O . MET A 1 299 ? -13.893 -1.512 3.100 1.00 77.25 299 MET A O 1
ATOM 2441 N N . VAL A 1 300 ? -11.664 -1.576 2.882 1.00 76.50 300 VAL A N 1
ATOM 2442 C CA . VAL A 1 300 ? -11.389 -1.731 4.318 1.00 76.50 300 VAL A CA 1
ATOM 2443 C C . VAL A 1 300 ? -11.833 -0.489 5.085 1.00 76.50 300 VAL A C 1
ATOM 2445 O O . VAL A 1 300 ? -12.525 -0.618 6.089 1.00 76.50 300 VAL A O 1
ATOM 2448 N N . PHE A 1 301 ? -11.502 0.708 4.598 1.00 75.50 301 PHE A N 1
ATOM 2449 C CA . PHE A 1 301 ? -11.899 1.962 5.236 1.00 75.50 301 PHE A CA 1
ATOM 2450 C C . PHE A 1 301 ? -13.420 2.094 5.310 1.00 75.50 301 PHE A C 1
ATOM 2452 O O . PHE A 1 301 ? -13.971 2.333 6.381 1.00 75.50 301 PHE A O 1
ATOM 2459 N N . VAL A 1 302 ? -14.102 1.900 4.180 1.00 72.62 302 VAL A N 1
ATOM 2460 C CA . VAL A 1 302 ? -15.558 2.021 4.093 1.00 72.62 302 VAL A CA 1
ATOM 2461 C C . VAL A 1 302 ? -16.244 0.997 5.008 1.00 72.62 302 VAL A C 1
ATOM 2463 O O . VAL A 1 302 ? -17.160 1.361 5.739 1.00 72.62 302 VAL A O 1
ATOM 2466 N N . ARG A 1 303 ? -15.756 -0.252 5.060 1.00 71.75 303 ARG A N 1
ATOM 2467 C CA . ARG A 1 303 ? -16.268 -1.292 5.974 1.00 71.75 303 ARG A CA 1
ATOM 2468 C C . ARG A 1 303 ? -16.025 -0.968 7.449 1.00 71.75 303 ARG A C 1
ATOM 2470 O O . ARG A 1 303 ? -16.948 -1.096 8.248 1.00 71.75 303 ARG A O 1
ATOM 2477 N N . ASN A 1 304 ? -14.823 -0.522 7.806 1.00 70.06 304 ASN A N 1
ATOM 2478 C CA . ASN A 1 304 ? -14.492 -0.130 9.180 1.00 70.06 304 ASN A CA 1
ATOM 2479 C C . ASN A 1 304 ? -15.321 1.068 9.643 1.00 70.06 304 ASN A C 1
ATOM 2481 O O . ASN A 1 304 ? -15.674 1.164 10.815 1.00 70.06 304 ASN A O 1
ATOM 2485 N N . LEU A 1 305 ? -15.641 1.976 8.723 1.00 67.25 305 LEU A N 1
ATOM 2486 C CA . LEU A 1 305 ? -16.515 3.099 9.005 1.00 67.25 305 LEU A CA 1
ATOM 2487 C C . LEU A 1 305 ? -17.964 2.634 9.182 1.00 67.25 305 LEU A C 1
ATOM 2489 O O . LEU A 1 305 ? -18.587 3.020 10.164 1.00 67.25 305 LEU A O 1
ATOM 2493 N N . TYR A 1 306 ? -18.472 1.747 8.315 1.00 65.19 306 TYR A N 1
ATOM 2494 C CA . TYR A 1 306 ? -19.814 1.167 8.461 1.00 65.19 306 TYR A CA 1
ATOM 2495 C C . TYR A 1 306 ? -20.023 0.479 9.808 1.00 65.19 306 TYR A C 1
ATOM 2497 O O . TYR A 1 306 ? -21.054 0.695 10.431 1.00 65.19 306 TYR A O 1
ATOM 2505 N N . ALA A 1 307 ? -19.043 -0.300 10.274 1.00 60.44 307 ALA A N 1
ATOM 2506 C CA . ALA A 1 307 ? -19.107 -0.960 11.577 1.00 60.44 307 ALA A CA 1
ATOM 2507 C C . ALA A 1 307 ? -19.290 0.027 12.745 1.00 60.44 307 ALA A C 1
ATOM 2509 O O . ALA A 1 307 ? -19.885 -0.320 13.754 1.00 60.44 307 ALA A O 1
ATOM 2510 N N . ARG A 1 308 ? -18.799 1.263 12.599 1.00 65.50 308 ARG A N 1
ATOM 2511 C CA . ARG A 1 308 ? -18.833 2.305 13.635 1.00 65.50 308 ARG A CA 1
ATOM 2512 C C . ARG A 1 308 ? -20.036 3.249 13.509 1.00 65.50 308 ARG A C 1
ATOM 2514 O O . ARG A 1 308 ? -20.211 4.124 14.355 1.00 65.50 308 ARG A O 1
ATOM 2521 N N . LEU A 1 309 ? -20.852 3.126 12.457 1.00 62.00 309 LEU A N 1
ATOM 2522 C CA . LEU A 1 309 ? -22.064 3.929 12.265 1.00 62.00 309 LEU A CA 1
ATOM 2523 C C . LEU A 1 309 ? -23.284 3.169 12.807 1.00 62.00 309 LEU A C 1
ATOM 2525 O O . LEU A 1 309 ? -23.721 2.181 12.231 1.00 62.00 309 LEU A O 1
ATOM 2529 N N . HIS A 1 310 ? -23.887 3.676 13.883 1.00 56.84 310 HIS A N 1
ATOM 2530 C CA . HIS A 1 310 ? -25.024 3.029 14.558 1.00 56.84 310 HIS A CA 1
ATOM 2531 C C . HIS A 1 310 ? -26.399 3.297 13.899 1.00 56.84 310 HIS A C 1
ATOM 2533 O O . HIS A 1 310 ? -27.403 2.752 14.354 1.00 56.84 310 HIS A O 1
ATOM 2539 N N . SER A 1 311 ? -26.490 4.140 12.856 1.00 65.81 311 SER A N 1
ATOM 2540 C CA . SER A 1 311 ? -27.773 4.533 12.244 1.00 65.81 311 SER A CA 1
ATOM 2541 C C . SER A 1 311 ? -28.030 3.856 10.883 1.00 65.81 311 SER A C 1
ATOM 2543 O O . SER A 1 311 ? -27.249 4.054 9.946 1.00 65.81 311 SER A O 1
ATOM 2545 N N . PRO A 1 312 ? -29.155 3.129 10.716 1.00 66.75 312 PRO A N 1
ATOM 2546 C CA . PRO A 1 312 ? -29.495 2.435 9.470 1.00 66.75 312 PRO A CA 1
ATOM 2547 C C . PRO A 1 312 ? -29.811 3.382 8.299 1.00 66.75 312 PRO A C 1
ATOM 2549 O O . PRO A 1 312 ? -29.622 3.016 7.139 1.00 66.75 312 PRO A O 1
ATOM 2552 N N . GLU A 1 313 ? -30.242 4.617 8.568 1.00 66.75 313 GLU A N 1
ATOM 2553 C CA . GLU A 1 313 ? -30.508 5.602 7.511 1.00 66.75 313 GLU A CA 1
ATOM 2554 C C . GLU A 1 313 ? -29.209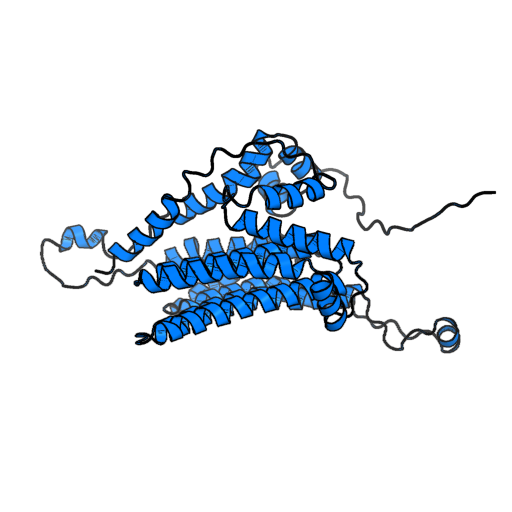 6.125 6.887 1.00 66.75 313 GLU A C 1
ATOM 2556 O O . GLU A 1 313 ? -29.096 6.223 5.665 1.00 66.75 313 GLU A O 1
ATOM 2561 N N . GLN A 1 314 ? -28.188 6.390 7.709 1.00 65.56 314 GLN A N 1
ATOM 2562 C CA . GLN A 1 314 ? -26.865 6.816 7.235 1.00 65.56 314 GLN A CA 1
ATOM 2563 C C . GLN A 1 314 ? -26.211 5.734 6.364 1.00 65.56 314 GLN A C 1
ATOM 2565 O O . GLN A 1 314 ? -25.575 6.044 5.354 1.00 65.56 314 GLN A O 1
ATOM 2570 N N . TYR A 1 315 ? -26.435 4.465 6.714 1.00 66.19 315 TYR A N 1
ATOM 2571 C CA . TYR A 1 315 ? -26.009 3.321 5.916 1.00 66.19 315 TYR A CA 1
ATOM 2572 C C . TYR A 1 315 ? -26.664 3.304 4.526 1.00 66.19 315 TYR A C 1
ATOM 2574 O O . TYR A 1 315 ? -25.966 3.155 3.519 1.00 66.19 315 TYR A O 1
ATOM 2582 N N . ALA A 1 316 ? -27.983 3.507 4.447 1.00 68.44 316 ALA A N 1
ATOM 2583 C CA . ALA A 1 316 ? -28.709 3.497 3.178 1.00 68.44 316 ALA A CA 1
ATOM 2584 C C . ALA A 1 316 ? -28.216 4.595 2.219 1.00 68.44 316 ALA A C 1
ATOM 2586 O O . ALA A 1 316 ? -27.979 4.319 1.042 1.00 68.44 316 ALA A O 1
ATOM 2587 N N . TYR A 1 317 ? -27.993 5.817 2.717 1.00 69.56 317 TYR A N 1
ATOM 2588 C CA . TYR A 1 317 ? -27.479 6.921 1.899 1.00 69.56 317 TYR A CA 1
ATOM 2589 C C . TYR A 1 317 ? -26.058 6.671 1.387 1.00 69.56 317 TYR A C 1
ATOM 2591 O O . TYR A 1 317 ? -25.771 6.933 0.218 1.00 69.56 317 TYR A O 1
ATOM 2599 N N . LEU A 1 318 ? -25.175 6.137 2.233 1.00 67.81 318 LEU A N 1
ATOM 2600 C CA . LEU A 1 318 ? -23.783 5.887 1.866 1.00 67.81 318 LEU A CA 1
ATOM 2601 C C . LEU A 1 318 ? -23.648 4.711 0.879 1.00 67.81 318 LEU A C 1
ATOM 2603 O O . LEU A 1 318 ? -22.904 4.798 -0.102 1.00 67.81 318 LEU A O 1
ATOM 2607 N N . SER A 1 319 ? -24.441 3.653 1.076 1.00 69.19 319 SER A N 1
ATOM 2608 C CA . SER A 1 319 ? -24.540 2.526 0.140 1.00 69.19 319 SER A CA 1
ATOM 2609 C C . SER A 1 319 ? -25.107 2.964 -1.215 1.00 69.19 319 SER A C 1
ATOM 2611 O O . SER A 1 319 ? -24.532 2.663 -2.268 1.00 69.19 319 SER A O 1
ATOM 2613 N N . ALA A 1 320 ? -26.181 3.761 -1.207 1.00 67.88 320 ALA A N 1
ATOM 2614 C CA . ALA A 1 320 ? -26.763 4.313 -2.425 1.00 67.88 320 ALA A CA 1
ATOM 2615 C C . ALA A 1 320 ? -25.771 5.213 -3.171 1.00 67.88 320 ALA A C 1
ATOM 2617 O O . ALA A 1 320 ? -25.608 5.062 -4.379 1.00 67.88 320 ALA A O 1
ATOM 2618 N N . GLY A 1 321 ? -25.062 6.109 -2.482 1.00 69.25 321 GLY A N 1
ATOM 2619 C CA . GLY A 1 321 ? -24.131 7.013 -3.150 1.00 69.25 321 GLY A CA 1
ATOM 2620 C C . GLY A 1 321 ? -22.874 6.317 -3.689 1.00 69.25 321 GLY A C 1
ATOM 2621 O O . GLY A 1 321 ? -22.384 6.711 -4.745 1.00 69.25 321 GLY A O 1
ATOM 2622 N N . SER A 1 322 ? -22.374 5.254 -3.043 1.00 69.25 322 SER A N 1
ATOM 2623 C CA . SER A 1 322 ? -21.284 4.435 -3.609 1.00 69.25 322 SER A CA 1
ATOM 2624 C C . SER A 1 322 ? -21.735 3.699 -4.882 1.00 69.25 322 SER A C 1
ATOM 2626 O O . SER A 1 322 ? -21.085 3.789 -5.925 1.00 69.25 322 SER A O 1
ATOM 2628 N N . SER A 1 323 ? -22.914 3.073 -4.836 1.00 69.06 323 SER A N 1
ATOM 2629 C CA . SER A 1 323 ? -23.490 2.313 -5.955 1.00 69.06 323 SER A CA 1
ATOM 2630 C C . SER A 1 323 ? -23.840 3.205 -7.153 1.00 69.06 323 SER A C 1
ATOM 2632 O O . SER A 1 323 ? -23.496 2.909 -8.296 1.00 69.06 323 SER A O 1
ATOM 2634 N N . VAL A 1 324 ? -24.494 4.341 -6.900 1.00 71.62 324 VAL A N 1
ATOM 2635 C CA . VAL A 1 324 ? -24.845 5.328 -7.933 1.00 71.62 324 VAL A CA 1
ATOM 2636 C C . VAL A 1 324 ? -23.589 5.997 -8.491 1.00 71.62 324 VAL A C 1
ATOM 2638 O O . VAL A 1 324 ? -23.484 6.200 -9.701 1.00 71.62 324 VAL A O 1
ATOM 2641 N N . GLY A 1 325 ? -22.605 6.285 -7.633 1.00 69.50 325 GLY A N 1
ATOM 2642 C CA . GLY A 1 325 ? -21.306 6.807 -8.042 1.00 69.50 325 GLY A CA 1
ATOM 2643 C C . GLY A 1 325 ? -20.602 5.875 -9.025 1.00 69.50 325 GLY A C 1
ATOM 2644 O O . GLY A 1 325 ? -20.177 6.324 -10.086 1.00 69.50 325 GLY A O 1
ATOM 2645 N N . ALA A 1 326 ? -20.548 4.576 -8.734 1.00 70.56 326 ALA A N 1
ATOM 2646 C CA . ALA A 1 326 ? -19.964 3.573 -9.624 1.00 70.56 326 ALA A CA 1
ATOM 2647 C C . ALA A 1 326 ? -20.668 3.511 -10.993 1.00 70.56 326 ALA A C 1
ATOM 2649 O O . ALA A 1 326 ? -20.006 3.591 -12.034 1.00 70.56 326 ALA A O 1
ATOM 2650 N N . LEU A 1 327 ? -22.006 3.467 -10.999 1.00 74.38 327 LEU A N 1
ATOM 2651 C CA . LEU A 1 327 ? -22.817 3.413 -12.222 1.00 74.38 327 LEU A CA 1
ATOM 2652 C C . LEU A 1 327 ? -22.611 4.624 -13.140 1.00 74.38 327 LEU A C 1
ATOM 2654 O O . LEU A 1 327 ? -22.715 4.493 -14.357 1.00 74.38 327 LEU A O 1
ATOM 2658 N N . ILE A 1 328 ? -22.320 5.797 -12.577 1.00 79.62 328 ILE A N 1
ATOM 2659 C CA . ILE A 1 328 ? -22.100 7.028 -13.344 1.00 79.62 328 ILE A CA 1
ATOM 2660 C C . ILE A 1 328 ? -20.623 7.172 -13.736 1.00 79.62 328 ILE A C 1
ATOM 2662 O O . ILE A 1 328 ? -20.302 7.457 -14.891 1.00 79.62 328 ILE A O 1
ATOM 2666 N N . ILE A 1 329 ? -19.704 6.962 -12.793 1.00 78.75 329 ILE A N 1
ATOM 2667 C CA . ILE A 1 329 ? -18.274 7.228 -12.978 1.00 78.75 329 ILE A CA 1
ATOM 2668 C C . ILE A 1 329 ? -17.649 6.223 -13.949 1.00 78.75 329 ILE A C 1
ATOM 2670 O O . ILE A 1 329 ? -16.844 6.624 -14.795 1.00 78.75 329 ILE A O 1
ATOM 2674 N N . TRP A 1 330 ? -18.003 4.935 -13.883 1.00 81.31 330 TRP A N 1
ATOM 2675 C CA . TRP A 1 330 ? -17.353 3.922 -14.720 1.00 81.31 330 TRP A CA 1
ATOM 2676 C C . TRP A 1 330 ? -17.630 4.107 -16.218 1.00 81.31 330 TRP A C 1
ATOM 2678 O O . TRP A 1 330 ? -16.653 4.160 -16.973 1.00 81.31 330 TRP A O 1
ATOM 2688 N N . PRO A 1 331 ? -18.882 4.304 -16.684 1.00 83.81 331 PRO A N 1
ATOM 2689 C CA . PRO A 1 331 ? -19.142 4.577 -18.095 1.00 83.81 331 PRO A CA 1
ATOM 2690 C C . PRO A 1 331 ? -18.497 5.883 -18.561 1.00 83.81 331 PRO A C 1
ATOM 2692 O O . PRO A 1 331 ? -17.874 5.911 -19.624 1.00 83.81 331 PRO A O 1
ATOM 2695 N N . ILE A 1 332 ? -18.570 6.946 -17.746 1.00 85.50 332 ILE A N 1
ATOM 2696 C CA . ILE A 1 332 ? -17.945 8.238 -18.063 1.00 85.50 332 ILE A CA 1
ATOM 2697 C C . ILE A 1 332 ? -16.434 8.067 -18.246 1.00 85.50 332 ILE A C 1
ATOM 2699 O O . ILE A 1 332 ? -15.876 8.584 -19.216 1.00 85.50 332 ILE A O 1
ATOM 2703 N N . SER A 1 333 ? -15.779 7.279 -17.388 1.00 81.06 333 SER A N 1
ATOM 2704 C CA . SER A 1 333 ? -14.335 7.020 -17.450 1.00 81.06 333 SER A CA 1
ATOM 2705 C C . SER A 1 333 ? -13.872 6.272 -18.710 1.00 81.06 333 SER A C 1
ATOM 2707 O O . SER A 1 333 ? -12.684 6.274 -19.017 1.00 81.06 333 SER A O 1
ATOM 2709 N N . MET A 1 334 ? -14.776 5.647 -19.471 1.00 83.31 334 MET A N 1
ATOM 2710 C CA . MET A 1 334 ? -14.450 4.986 -20.745 1.00 83.31 334 MET A CA 1
ATOM 2711 C C . MET A 1 334 ? -14.679 5.875 -21.975 1.00 83.31 334 MET A C 1
ATOM 2713 O O . MET A 1 334 ? -14.335 5.494 -23.099 1.00 83.31 334 MET A O 1
ATOM 2717 N N . THR A 1 335 ? -15.254 7.065 -21.797 1.00 89.75 335 THR A N 1
ATOM 2718 C CA . THR A 1 335 ? -15.566 7.965 -22.912 1.00 89.75 335 THR A CA 1
ATOM 2719 C C . THR A 1 335 ? -14.316 8.609 -23.515 1.00 89.75 335 THR A C 1
ATOM 2721 O O . THR A 1 335 ? -13.277 8.772 -22.870 1.00 89.75 335 THR A O 1
ATOM 2724 N N . ARG A 1 336 ? -14.427 9.049 -24.775 1.00 88.38 336 ARG A N 1
ATOM 2725 C CA . ARG A 1 336 ? -13.379 9.846 -25.441 1.00 88.38 336 ARG A CA 1
ATOM 2726 C C . ARG A 1 336 ? -13.149 11.195 -24.758 1.00 88.38 336 ARG A C 1
ATOM 2728 O O . ARG A 1 336 ? -12.034 11.704 -24.786 1.00 88.38 336 ARG A O 1
ATOM 2735 N N . PHE A 1 337 ? -14.178 11.749 -24.117 1.00 87.44 337 PHE A N 1
ATOM 2736 C CA . PHE A 1 337 ? -14.051 12.965 -23.320 1.00 87.44 337 PHE A CA 1
ATOM 2737 C C . PHE A 1 337 ? -13.113 12.745 -22.128 1.00 87.44 337 PHE A C 1
ATOM 2739 O O . PHE A 1 337 ? -12.147 13.488 -21.970 1.00 87.44 337 PHE A O 1
ATOM 2746 N N . ALA A 1 338 ? -13.324 11.673 -21.355 1.00 85.56 338 ALA A N 1
ATOM 2747 C CA . ALA A 1 338 ? -12.441 11.318 -20.245 1.00 85.56 338 ALA A CA 1
ATOM 2748 C 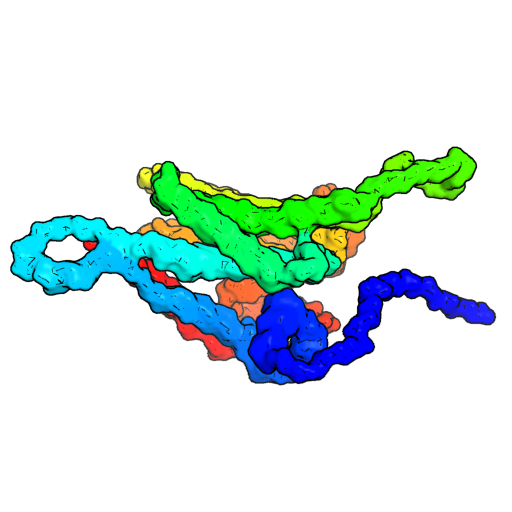C . ALA A 1 338 ? -10.999 11.053 -20.709 1.00 85.56 338 ALA A C 1
ATOM 2750 O O . ALA A 1 338 ? -10.056 11.498 -20.057 1.00 85.56 338 ALA A O 1
ATOM 2751 N N . HIS A 1 339 ? -10.811 10.418 -21.874 1.00 88.38 339 HIS A N 1
ATOM 2752 C CA . HIS A 1 339 ? -9.482 10.256 -22.481 1.00 88.38 339 HIS A CA 1
ATOM 2753 C C . HIS A 1 339 ? -8.838 11.594 -22.864 1.00 88.38 339 HIS A C 1
ATOM 2755 O O . HIS A 1 339 ? -7.657 11.798 -22.592 1.00 88.38 339 HIS A O 1
ATOM 2761 N N . SER A 1 340 ? -9.601 12.529 -23.436 1.00 87.25 340 SER A N 1
ATOM 2762 C CA . SER A 1 340 ? -9.112 13.871 -23.774 1.00 87.25 340 SER A CA 1
ATOM 2763 C C . SER A 1 340 ? -8.685 14.651 -22.529 1.00 87.25 340 SER A C 1
ATOM 2765 O O . SER A 1 340 ? -7.606 15.244 -22.512 1.00 87.25 340 SER A O 1
ATOM 2767 N N . VAL A 1 341 ? -9.496 14.615 -21.468 1.00 87.12 341 VAL A N 1
ATOM 2768 C CA . VAL A 1 341 ? -9.172 15.232 -20.173 1.00 87.12 341 VAL A CA 1
ATOM 2769 C C . VAL A 1 341 ? -7.918 14.591 -19.581 1.00 87.12 341 VAL A C 1
ATOM 2771 O O . VAL A 1 341 ? -6.984 15.295 -19.202 1.00 87.12 341 VAL A O 1
ATOM 2774 N N . TYR A 1 342 ? -7.847 13.258 -19.578 1.00 84.94 342 TYR A N 1
ATOM 2775 C CA . TYR A 1 342 ? -6.679 12.520 -19.109 1.00 84.94 342 TYR A CA 1
ATOM 2776 C C . TYR A 1 342 ? -5.412 12.914 -19.878 1.00 84.94 342 TYR A C 1
ATOM 2778 O O . TYR A 1 342 ? -4.412 13.278 -19.264 1.00 84.94 342 TYR A O 1
ATOM 2786 N N . ARG A 1 343 ? -5.453 12.928 -21.216 1.00 87.12 343 ARG A N 1
ATOM 2787 C CA . ARG A 1 343 ? -4.324 13.350 -22.058 1.00 87.12 343 ARG A CA 1
ATOM 2788 C C . ARG A 1 343 ? -3.906 14.791 -21.759 1.00 87.12 343 ARG A C 1
ATOM 2790 O O . ARG A 1 343 ? -2.710 15.055 -21.672 1.00 87.12 343 ARG A O 1
ATOM 2797 N N . SER A 1 344 ? -4.862 15.696 -21.558 1.00 86.81 344 SER A N 1
ATOM 2798 C CA . SER A 1 344 ? -4.579 17.099 -21.241 1.00 86.81 344 SER A CA 1
ATOM 2799 C C . SER A 1 344 ? -3.871 17.265 -19.895 1.00 86.81 344 SER A C 1
ATOM 2801 O O . SER A 1 344 ? -2.923 18.040 -19.795 1.00 86.81 344 SER A O 1
ATOM 2803 N N . ILE A 1 345 ? -4.314 16.543 -18.862 1.00 86.00 345 ILE A N 1
ATOM 2804 C CA . ILE A 1 345 ? -3.768 16.670 -17.503 1.00 86.00 345 ILE A CA 1
ATOM 2805 C C . ILE A 1 345 ? -2.405 15.977 -17.390 1.00 86.00 345 ILE A C 1
ATOM 2807 O O . ILE A 1 345 ? -1.448 16.534 -16.859 1.00 86.00 345 ILE A O 1
ATOM 2811 N N . THR A 1 346 ? -2.308 14.754 -17.900 1.00 79.75 346 THR A N 1
ATOM 2812 C CA . THR A 1 346 ? -1.139 13.886 -17.728 1.00 79.75 346 THR A CA 1
ATOM 2813 C C . THR A 1 346 ? -0.064 14.108 -18.800 1.00 79.75 346 THR A C 1
ATOM 2815 O O . THR A 1 346 ? 1.069 13.665 -18.610 1.00 79.75 346 THR A O 1
ATOM 2818 N N . ARG A 1 347 ? -0.392 14.777 -19.917 1.00 81.94 347 ARG A N 1
ATOM 2819 C CA . ARG A 1 347 ? 0.469 14.920 -21.108 1.00 81.94 347 ARG A CA 1
ATOM 2820 C C . ARG A 1 347 ? 1.018 13.575 -21.609 1.00 81.94 347 ARG A C 1
ATOM 2822 O O . ARG A 1 347 ? 2.192 13.471 -21.946 1.00 81.94 347 ARG A O 1
ATOM 2829 N N . SER A 1 348 ? 0.185 12.530 -21.603 1.00 78.38 348 SER A N 1
ATOM 2830 C CA . SER A 1 348 ? 0.578 11.209 -22.116 1.00 78.38 348 SER A CA 1
ATOM 2831 C C . SER A 1 348 ? 0.181 11.012 -23.574 1.00 78.38 348 SER A C 1
ATOM 2833 O O . SER A 1 348 ? -0.897 11.422 -24.011 1.00 78.38 348 SER A O 1
ATOM 2835 N N . ASP A 1 349 ? 1.015 10.267 -24.293 1.00 81.00 349 ASP A N 1
ATOM 2836 C CA . ASP A 1 349 ? 0.784 9.901 -25.694 1.00 81.00 349 ASP A CA 1
ATOM 2837 C C . ASP A 1 349 ? 0.007 8.583 -25.856 1.00 81.00 349 ASP A C 1
ATOM 2839 O O . ASP A 1 349 ? -0.070 8.025 -26.947 1.00 81.00 349 ASP A O 1
ATOM 2843 N N . ILE A 1 350 ? -0.621 8.092 -24.781 1.00 81.75 350 ILE A N 1
ATOM 2844 C CA . ILE A 1 350 ? -1.345 6.814 -24.765 1.00 81.75 350 ILE A CA 1
ATOM 2845 C C . ILE A 1 350 ? -2.528 6.859 -25.747 1.00 81.75 350 ILE A C 1
ATOM 2847 O O . ILE A 1 350 ? -3.300 7.829 -25.786 1.00 81.75 350 ILE A O 1
ATOM 2851 N N . SER A 1 351 ? -2.671 5.795 -26.542 1.00 88.56 351 SER A N 1
ATOM 2852 C CA . SER A 1 351 ? -3.776 5.629 -27.494 1.00 88.56 351 SER A CA 1
ATOM 2853 C C . SER A 1 351 ? -5.124 5.465 -26.778 1.00 88.56 351 SER A C 1
ATOM 2855 O O . SER A 1 351 ? -5.184 5.047 -25.620 1.00 88.56 351 SER A O 1
ATOM 2857 N N . TYR A 1 352 ? -6.230 5.789 -27.454 1.00 87.50 352 TYR A N 1
ATOM 2858 C CA . TYR A 1 352 ? -7.564 5.618 -26.863 1.00 87.50 352 TYR A CA 1
ATOM 2859 C C . TYR A 1 352 ? -7.855 4.150 -26.516 1.00 87.50 352 TYR A C 1
ATOM 2861 O O . TYR A 1 352 ? -8.422 3.872 -25.461 1.00 87.50 352 TYR A O 1
ATOM 2869 N N . ASP A 1 353 ? -7.411 3.209 -27.351 1.00 86.69 353 ASP A N 1
ATOM 2870 C CA . ASP A 1 353 ? -7.641 1.778 -27.130 1.00 86.69 353 ASP A CA 1
ATOM 2871 C C . ASP A 1 353 ? -6.873 1.260 -25.910 1.00 86.69 353 ASP A C 1
ATOM 2873 O O . ASP A 1 353 ? -7.419 0.528 -25.084 1.00 86.69 353 ASP A O 1
ATOM 2877 N N . GLU A 1 354 ? -5.631 1.712 -25.725 1.00 84.31 354 GLU A N 1
ATOM 2878 C CA . GLU A 1 354 ? -4.842 1.381 -24.539 1.00 84.31 354 GLU A CA 1
ATOM 2879 C C . GLU A 1 354 ? -5.417 2.024 -23.267 1.00 84.31 354 GLU A C 1
ATOM 2881 O O . GLU A 1 354 ? -5.469 1.384 -22.213 1.00 84.31 354 GLU A O 1
ATOM 2886 N N . TYR A 1 355 ? -5.921 3.260 -23.360 1.00 85.38 355 TYR A N 1
ATOM 2887 C CA . TYR A 1 355 ? -6.653 3.905 -22.268 1.00 85.38 355 TYR A CA 1
ATOM 2888 C C . TYR A 1 355 ? -7.908 3.109 -21.893 1.00 85.38 355 TYR A C 1
ATOM 2890 O O . TYR A 1 355 ? -8.096 2.773 -20.723 1.00 85.38 355 TYR A O 1
ATOM 2898 N N . LYS A 1 356 ? -8.726 2.732 -22.880 1.00 85.81 356 LYS A N 1
ATOM 2899 C CA . LYS A 1 356 ? -9.947 1.945 -22.678 1.00 85.81 356 LYS A CA 1
ATOM 2900 C C . LYS A 1 356 ? -9.638 0.582 -22.056 1.00 85.81 356 LYS A C 1
ATOM 2902 O O . LYS A 1 356 ? -10.305 0.197 -21.096 1.00 85.81 356 LYS A O 1
ATOM 2907 N N . LYS A 1 357 ? -8.593 -0.110 -22.526 1.00 84.19 357 LYS A N 1
ATOM 2908 C CA . LYS A 1 357 ? -8.110 -1.374 -21.942 1.00 84.19 357 LYS A CA 1
ATOM 2909 C C . LYS A 1 357 ? -7.698 -1.196 -20.479 1.00 84.19 357 LYS A C 1
ATOM 2911 O O . LYS A 1 357 ? -8.085 -1.985 -19.616 1.00 84.19 357 LYS A O 1
ATOM 2916 N N . ASN A 1 358 ? -6.957 -0.131 -20.174 1.00 80.69 358 ASN A N 1
ATOM 2917 C CA . ASN A 1 358 ? -6.548 0.186 -18.809 1.00 80.69 358 ASN A CA 1
ATOM 2918 C C . ASN A 1 358 ? -7.734 0.543 -17.901 1.00 80.69 358 ASN A C 1
ATOM 2920 O O . ASN A 1 358 ? -7.715 0.161 -16.731 1.00 80.69 358 ASN A O 1
ATOM 2924 N N . SER A 1 359 ? -8.755 1.238 -18.409 1.00 82.56 359 SER A N 1
ATOM 2925 C CA . SER A 1 359 ? -9.998 1.524 -17.679 1.00 82.56 359 SER A CA 1
ATOM 2926 C C . SER A 1 359 ? -10.828 0.259 -17.442 1.00 82.56 359 SER A C 1
ATOM 2928 O O . SER A 1 359 ? -11.273 0.041 -16.320 1.00 82.56 359 SER A O 1
ATOM 2930 N N . GLY A 1 360 ? -10.955 -0.632 -18.430 1.00 81.50 360 GLY A N 1
ATOM 2931 C CA . GLY A 1 360 ? -11.659 -1.914 -18.274 1.00 81.50 360 GLY A CA 1
ATOM 2932 C C . GLY A 1 360 ? -11.034 -2.809 -17.207 1.00 81.50 360 GLY A C 1
ATOM 2933 O O . GLY A 1 360 ? -11.726 -3.321 -16.332 1.00 81.50 360 GLY A O 1
ATOM 2934 N N . ARG A 1 361 ? -9.700 -2.896 -17.183 1.00 79.69 361 ARG A N 1
ATOM 2935 C CA . ARG A 1 361 ? -8.973 -3.597 -16.115 1.00 79.69 361 ARG A CA 1
ATOM 2936 C C . ARG A 1 361 ? -9.257 -3.014 -14.730 1.00 79.69 361 ARG A C 1
ATOM 2938 O O . ARG A 1 361 ? -9.332 -3.757 -13.759 1.00 79.69 361 ARG A O 1
ATOM 2945 N N . ASN A 1 362 ? -9.366 -1.692 -14.619 1.00 80.06 362 ASN A N 1
ATOM 2946 C CA . ASN A 1 362 ? -9.657 -1.045 -13.341 1.00 80.06 362 ASN A CA 1
ATOM 2947 C C . ASN A 1 362 ? -11.027 -1.486 -12.819 1.00 80.06 362 ASN A C 1
ATOM 2949 O O . ASN A 1 362 ? -11.139 -1.828 -11.651 1.00 80.06 362 ASN A O 1
ATOM 2953 N N . ILE A 1 363 ? -12.033 -1.541 -13.691 1.00 79.69 363 ILE A N 1
ATOM 2954 C CA . ILE A 1 363 ? -13.369 -2.032 -13.335 1.00 79.69 363 ILE A CA 1
ATOM 2955 C C . ILE A 1 363 ? -13.301 -3.505 -12.914 1.00 79.69 363 ILE A C 1
ATOM 2957 O O . ILE A 1 363 ? -13.818 -3.860 -11.863 1.00 79.69 363 ILE A O 1
ATOM 2961 N N . TYR A 1 364 ? -12.579 -4.345 -13.661 1.00 81.00 364 TYR A N 1
ATOM 2962 C CA . TYR A 1 364 ? -12.388 -5.751 -13.289 1.00 81.00 364 TYR A CA 1
ATOM 2963 C C . TYR A 1 364 ? -11.773 -5.913 -11.888 1.00 81.00 364 TYR A C 1
ATOM 2965 O O . TYR A 1 364 ? -12.264 -6.685 -11.065 1.00 81.00 364 TYR A O 1
ATOM 2973 N N . LEU A 1 365 ? -10.725 -5.144 -11.577 1.00 76.38 365 LEU A N 1
ATOM 2974 C CA . LEU A 1 365 ? -10.115 -5.166 -10.246 1.00 76.38 365 LEU A CA 1
ATOM 2975 C C . LEU A 1 365 ? -11.099 -4.723 -9.154 1.00 76.38 365 LEU A C 1
ATOM 2977 O O . LEU A 1 365 ? -11.041 -5.264 -8.056 1.00 76.38 365 LEU A O 1
ATOM 2981 N N . GLU A 1 366 ? -12.005 -3.786 -9.442 1.00 74.62 366 GLU A N 1
ATOM 2982 C CA . GLU A 1 366 ? -13.064 -3.395 -8.501 1.00 74.62 366 GLU A CA 1
ATOM 2983 C C . GLU A 1 366 ? -14.022 -4.540 -8.204 1.00 74.62 366 GLU A C 1
ATOM 2985 O O . GLU A 1 366 ? -14.321 -4.810 -7.041 1.00 74.62 366 GLU A O 1
ATOM 2990 N N . THR A 1 367 ? -14.464 -5.241 -9.249 1.00 73.00 367 THR A N 1
ATOM 2991 C CA . THR A 1 367 ? -15.382 -6.376 -9.102 1.00 73.00 367 THR A CA 1
ATOM 2992 C C . THR A 1 367 ? -14.745 -7.513 -8.306 1.00 73.00 367 THR A C 1
ATOM 2994 O O . THR A 1 367 ? -15.399 -8.119 -7.462 1.00 73.00 367 THR A O 1
ATOM 2997 N N . LEU A 1 368 ? -13.440 -7.745 -8.492 1.00 73.94 368 LEU A N 1
ATOM 2998 C CA . LEU A 1 368 ? -12.702 -8.768 -7.757 1.00 73.94 368 LEU A CA 1
ATOM 2999 C C . LEU A 1 368 ? -12.605 -8.451 -6.257 1.00 73.94 368 LEU A C 1
ATOM 3001 O O . LEU A 1 368 ? -12.766 -9.345 -5.433 1.00 73.94 368 LEU A O 1
ATOM 3005 N N . VAL A 1 369 ? -12.335 -7.192 -5.898 1.00 69.50 369 VAL A N 1
ATOM 3006 C CA . VAL A 1 369 ? -12.200 -6.779 -4.488 1.00 69.50 369 VAL A CA 1
ATOM 3007 C C . VAL A 1 369 ? -13.562 -6.707 -3.796 1.00 69.50 369 VAL A C 1
ATOM 3009 O O . VAL A 1 369 ? -13.676 -7.076 -2.628 1.00 69.50 369 VAL A O 1
ATOM 3012 N N . SER A 1 370 ? -14.597 -6.256 -4.505 1.00 63.84 370 SER A N 1
ATOM 3013 C CA . SER A 1 370 ? -15.946 -6.110 -3.943 1.00 63.84 370 SER A CA 1
ATOM 3014 C C . SER A 1 370 ? -16.591 -7.455 -3.598 1.00 63.84 370 SER A C 1
ATOM 3016 O O . SER A 1 370 ? -17.497 -7.495 -2.772 1.00 63.84 370 SER A O 1
ATOM 3018 N N . GLY A 1 371 ? -16.119 -8.560 -4.192 1.00 58.34 371 GLY A N 1
ATOM 3019 C CA . GLY A 1 371 ? -16.645 -9.909 -3.952 1.00 58.34 371 GLY A CA 1
ATOM 3020 C C . GLY A 1 371 ? -18.046 -10.142 -4.526 1.00 58.34 371 GLY A C 1
ATOM 3021 O O . GLY A 1 371 ? -18.575 -11.243 -4.423 1.00 58.34 371 GLY A O 1
ATOM 3022 N N . THR A 1 372 ? -18.637 -9.130 -5.159 1.00 45.22 372 THR A N 1
ATOM 3023 C CA . THR A 1 372 ? -19.958 -9.171 -5.769 1.00 45.22 372 THR A CA 1
ATOM 3024 C C . THR A 1 372 ? -19.837 -9.421 -7.273 1.00 45.22 372 THR A C 1
ATOM 3026 O O . THR A 1 372 ? -19.607 -8.491 -8.046 1.00 45.22 372 THR A O 1
ATOM 3029 N N . PRO A 1 373 ? -20.085 -10.646 -7.767 1.00 42.88 373 PRO A N 1
ATOM 3030 C CA . PRO A 1 373 ? -20.666 -10.790 -9.084 1.00 42.88 373 PRO A CA 1
ATOM 3031 C C . PRO A 1 373 ? -22.147 -10.451 -8.908 1.00 42.88 373 PRO A C 1
ATOM 3033 O O . PRO A 1 373 ? -22.990 -11.342 -8.832 1.00 42.88 373 PRO A O 1
ATOM 3036 N N . THR A 1 374 ? -22.497 -9.171 -8.749 1.00 37.34 374 THR A N 1
ATOM 3037 C CA . THR A 1 374 ? -23.911 -8.797 -8.779 1.00 37.34 374 THR A CA 1
ATOM 3038 C C . THR A 1 374 ? -24.464 -9.319 -10.101 1.00 37.34 374 THR A C 1
ATOM 3040 O O . THR A 1 374 ? -24.036 -8.930 -11.184 1.00 37.34 374 THR A O 1
ATOM 3043 N N . GLN A 1 375 ? -25.433 -10.229 -10.013 1.00 36.22 375 GLN A N 1
ATOM 3044 C CA . GLN A 1 375 ? -26.112 -10.901 -11.126 1.00 36.22 375 GLN A CA 1
ATOM 3045 C C . GLN A 1 375 ? -26.708 -9.921 -12.167 1.00 36.22 375 GLN A C 1
ATOM 3047 O O . GLN A 1 375 ? -27.096 -10.328 -13.258 1.00 36.22 375 GLN A O 1
ATOM 3052 N N . LYS A 1 376 ? -26.737 -8.613 -11.862 1.00 36.94 376 LYS A N 1
ATOM 3053 C CA . LYS A 1 376 ? -27.142 -7.509 -12.748 1.00 36.94 376 LYS A CA 1
ATOM 3054 C C . LYS A 1 376 ? -25.997 -6.855 -13.546 1.00 36.94 376 LYS A C 1
ATOM 3056 O O . LYS A 1 376 ? -26.277 -6.184 -14.535 1.00 36.94 376 LYS A O 1
ATOM 3061 N N . GLU A 1 377 ? -24.732 -7.083 -13.191 1.00 38.69 377 GLU A N 1
ATOM 3062 C CA . GLU A 1 377 ? -23.540 -6.546 -13.879 1.00 38.69 377 GLU A CA 1
ATOM 3063 C C . GLU A 1 377 ? -22.773 -7.610 -14.687 1.00 38.69 377 GLU A C 1
ATOM 3065 O O . GLU A 1 377 ? -21.724 -7.329 -15.265 1.00 38.69 377 GLU A O 1
ATOM 3070 N N . GLY A 1 378 ? -23.326 -8.824 -14.808 1.00 35.41 378 GLY A N 1
ATOM 3071 C CA . GLY A 1 378 ? -22.713 -9.975 -15.490 1.00 35.41 378 GLY A CA 1
ATOM 3072 C C . GLY A 1 378 ? -22.377 -9.788 -16.979 1.00 35.41 378 GLY A C 1
ATOM 3073 O O . GLY A 1 378 ? -21.790 -10.674 -17.598 1.00 35.41 378 GLY A O 1
ATOM 3074 N N . TRP A 1 379 ? -22.766 -8.669 -17.591 1.00 41.16 379 TRP A N 1
ATOM 3075 C CA . TRP A 1 379 ? -22.368 -8.291 -18.950 1.00 41.16 379 TRP A CA 1
ATOM 3076 C C . TRP A 1 379 ? -21.122 -7.380 -18.971 1.00 41.16 379 TRP A C 1
ATOM 3078 O O . TRP A 1 379 ? -20.355 -7.437 -19.927 1.00 41.16 379 TRP A O 1
ATOM 3088 N N . LEU A 1 380 ? -20.854 -6.609 -17.907 1.00 40.97 380 LEU A N 1
ATOM 3089 C CA . LEU A 1 380 ? -19.639 -5.790 -17.758 1.00 40.97 380 LEU A CA 1
ATOM 3090 C C . LEU A 1 380 ? -18.424 -6.644 -17.384 1.00 40.97 380 LEU A C 1
ATOM 3092 O O . LEU A 1 380 ? -17.330 -6.422 -17.903 1.00 40.97 380 LEU A O 1
ATOM 3096 N N . THR A 1 381 ? -18.627 -7.669 -16.555 1.00 39.94 381 THR A N 1
ATOM 3097 C CA . THR A 1 381 ? -17.617 -8.705 -16.285 1.00 39.94 381 THR A CA 1
ATOM 3098 C C . THR A 1 381 ? -17.274 -9.473 -17.558 1.00 39.94 381 THR A C 1
ATOM 3100 O O . THR A 1 381 ? -16.096 -9.656 -17.838 1.00 39.94 381 THR A O 1
ATOM 3103 N N . ARG A 1 382 ? -18.264 -9.808 -18.401 1.00 37.38 382 ARG A N 1
ATOM 3104 C CA . ARG A 1 382 ? -18.029 -10.425 -19.722 1.00 37.38 382 ARG A CA 1
ATOM 3105 C C . ARG A 1 382 ? -17.235 -9.529 -20.680 1.00 37.38 382 ARG A C 1
ATOM 3107 O O . ARG A 1 382 ? -16.302 -10.020 -21.298 1.00 37.38 382 ARG A O 1
ATOM 3114 N N . LEU A 1 383 ? -17.512 -8.223 -20.734 1.00 39.03 383 LEU A N 1
ATOM 3115 C CA . LEU A 1 383 ? -16.734 -7.273 -21.550 1.00 39.03 383 LEU A CA 1
ATOM 3116 C C . LEU A 1 383 ? -15.292 -7.079 -21.048 1.00 39.03 383 LEU A C 1
ATOM 3118 O O . LEU A 1 383 ? -14.383 -6.838 -21.842 1.00 39.03 383 LEU A O 1
ATOM 3122 N N . GLY A 1 384 ? -15.069 -7.169 -19.733 1.00 37.19 384 GLY A N 1
ATOM 3123 C CA . GLY A 1 384 ? -13.729 -7.170 -19.144 1.00 37.19 384 GLY A CA 1
ATOM 3124 C C . GLY A 1 384 ? -12.973 -8.481 -19.380 1.00 37.19 384 GLY A C 1
ATOM 3125 O O . GLY A 1 384 ? -11.761 -8.448 -19.586 1.00 37.19 384 GLY A O 1
ATOM 3126 N N . GLN A 1 385 ? -13.687 -9.610 -19.386 1.00 36.22 385 GLN A N 1
ATOM 3127 C CA . GLN A 1 385 ? -13.140 -10.963 -19.500 1.00 36.22 385 GLN A CA 1
ATOM 3128 C C . GLN A 1 385 ? -12.815 -11.349 -20.951 1.00 36.22 385 GLN A C 1
ATOM 3130 O O . GLN A 1 385 ? -11.697 -11.793 -21.199 1.00 36.22 385 GLN A O 1
ATOM 3135 N N . GLU A 1 386 ? -13.673 -11.015 -21.926 1.00 38.34 386 GLU A N 1
ATOM 3136 C CA . GLU A 1 386 ? -13.389 -11.198 -23.365 1.00 38.34 386 GLU A CA 1
ATOM 3137 C C . GLU A 1 386 ? -12.114 -10.464 -23.820 1.00 38.34 386 GLU A C 1
ATOM 3139 O O . GLU A 1 386 ? -11.450 -10.893 -24.756 1.00 38.34 386 GLU A O 1
ATOM 3144 N N . HIS A 1 387 ? -11.733 -9.367 -23.154 1.00 39.75 387 HIS A N 1
ATOM 3145 C CA . HIS A 1 387 ? -10.498 -8.624 -23.448 1.00 39.75 387 HIS A CA 1
ATOM 3146 C C . HIS A 1 387 ? -9.284 -9.061 -22.605 1.00 39.75 387 HIS A C 1
ATOM 3148 O O . HIS A 1 387 ? -8.154 -8.635 -22.874 1.00 39.75 387 HIS A O 1
ATOM 3154 N N . TYR A 1 388 ? -9.505 -9.869 -21.563 1.00 36.91 388 TYR A N 1
ATOM 3155 C CA . TYR A 1 388 ? -8.473 -10.400 -20.666 1.00 36.91 388 TYR A CA 1
ATOM 3156 C C . TYR A 1 388 ? -7.985 -11.789 -21.113 1.00 36.91 388 TYR A C 1
ATOM 3158 O O . TYR A 1 388 ? -6.793 -12.087 -20.972 1.00 36.91 388 TYR A O 1
ATOM 3166 N N . ASP A 1 389 ? -8.866 -12.586 -21.727 1.00 32.97 389 ASP A N 1
ATOM 3167 C CA . ASP A 1 389 ? -8.574 -13.937 -22.227 1.00 32.97 389 ASP A CA 1
ATOM 3168 C C . ASP A 1 389 ? -7.501 -13.970 -23.336 1.00 32.97 389 ASP A C 1
ATOM 3170 O O . ASP A 1 389 ? -6.774 -14.956 -23.458 1.00 32.97 389 ASP A O 1
ATOM 3174 N N . ASP A 1 390 ? -7.275 -12.859 -24.047 1.00 34.03 390 ASP A N 1
ATOM 3175 C CA . ASP A 1 390 ? -6.189 -12.733 -25.035 1.00 34.03 390 ASP A CA 1
ATOM 3176 C C . ASP A 1 390 ? -4.784 -12.603 -24.413 1.00 34.03 390 ASP A C 1
ATOM 3178 O O . ASP A 1 390 ? -3.775 -12.722 -25.112 1.00 34.03 390 ASP A O 1
ATOM 3182 N N . CYS A 1 391 ? -4.668 -12.321 -23.108 1.00 35.19 391 CYS A N 1
ATOM 3183 C CA . CYS A 1 391 ? -3.378 -12.017 -22.478 1.00 35.19 391 CYS A CA 1
ATOM 3184 C C . CYS A 1 391 ? -2.900 -13.054 -21.453 1.00 35.19 391 CYS A C 1
ATOM 3186 O O . CYS A 1 391 ? -1.686 -13.210 -21.308 1.00 35.19 391 CYS A O 1
ATOM 3188 N N . VAL A 1 392 ? -3.775 -13.761 -20.729 1.00 33.25 392 VAL A N 1
ATOM 3189 C CA . VAL A 1 392 ? -3.345 -14.730 -19.701 1.00 33.25 392 VAL A CA 1
ATOM 3190 C C . VAL A 1 392 ? -4.398 -15.825 -19.507 1.00 33.25 392 VAL A C 1
ATOM 3192 O O . VAL A 1 392 ? -5.388 -15.593 -18.836 1.00 33.25 392 VAL A O 1
ATOM 3195 N N . PHE A 1 393 ? -4.113 -17.025 -20.028 1.00 30.75 393 PHE A N 1
ATOM 3196 C CA . PHE A 1 393 ? -4.679 -18.332 -19.650 1.00 30.75 393 PHE A CA 1
ATOM 3197 C C . PHE A 1 393 ? -6.181 -18.394 -19.317 1.00 30.75 393 PHE A C 1
ATOM 3199 O O . PHE A 1 393 ? -6.591 -18.072 -18.204 1.00 30.75 393 PHE A O 1
ATOM 3206 N N . GLY A 1 394 ? -6.936 -19.004 -20.238 1.00 29.09 394 GLY A N 1
ATOM 3207 C CA . GLY A 1 394 ? -8.356 -19.321 -20.111 1.00 29.09 394 GLY A CA 1
ATOM 3208 C C . GLY A 1 394 ? -8.772 -19.812 -18.723 1.00 29.09 394 GLY A C 1
ATOM 3209 O O . GLY A 1 394 ? -8.303 -20.840 -18.215 1.00 29.09 394 GLY A O 1
ATOM 3210 N N . MET A 1 395 ? -9.677 -19.049 -18.123 1.00 29.61 395 MET A N 1
ATOM 3211 C CA . MET A 1 395 ? -10.352 -19.371 -16.879 1.00 29.61 395 MET A CA 1
ATOM 3212 C C . MET A 1 395 ? -11.798 -19.706 -17.240 1.00 29.61 395 MET A C 1
ATOM 3214 O O . MET A 1 395 ? -12.635 -18.827 -17.400 1.00 29.61 395 MET A O 1
ATOM 3218 N N . GLY A 1 396 ? -12.045 -21.001 -17.451 1.00 25.03 396 GLY A N 1
ATOM 3219 C CA . GLY A 1 396 ? -13.387 -21.536 -17.644 1.00 25.03 396 GLY A CA 1
ATOM 3220 C C . GLY A 1 396 ? -14.252 -21.349 -16.397 1.00 25.03 396 GLY A C 1
ATOM 3221 O O . GLY A 1 396 ? -13.739 -21.357 -15.272 1.00 25.03 396 GLY A O 1
ATOM 3222 N N . ASP A 1 397 ? -15.545 -21.175 -16.663 1.00 31.81 397 ASP A N 1
ATOM 3223 C CA . ASP A 1 397 ? -16.672 -21.008 -15.746 1.00 31.81 397 ASP A CA 1
ATOM 3224 C C . ASP A 1 397 ? -16.542 -21.782 -14.432 1.00 31.81 397 ASP A C 1
ATOM 3226 O O . ASP A 1 397 ? -16.194 -22.960 -14.449 1.00 31.81 397 ASP A O 1
ATOM 3230 N N . ASN A 1 398 ? -16.865 -21.119 -13.309 1.00 28.88 398 ASN A N 1
ATOM 3231 C CA . ASN A 1 398 ? -17.561 -21.707 -12.151 1.00 28.88 398 ASN A CA 1
ATOM 3232 C C . ASN A 1 398 ? -17.873 -20.638 -11.084 1.00 28.88 398 ASN A C 1
ATOM 3234 O O . ASN A 1 398 ? -17.207 -20.509 -10.055 1.00 28.88 398 ASN A O 1
ATOM 3238 N N . THR A 1 399 ? -18.936 -19.874 -11.330 1.00 31.16 399 THR A N 1
ATOM 3239 C CA . THR A 1 399 ? -19.662 -19.060 -10.346 1.00 31.16 399 THR A CA 1
ATOM 3240 C C . THR A 1 399 ? -20.668 -19.937 -9.595 1.00 31.16 399 THR A C 1
ATOM 3242 O O . THR A 1 399 ? -21.772 -20.143 -10.092 1.00 31.16 399 THR A O 1
ATOM 3245 N N . ALA A 1 400 ? -20.314 -20.477 -8.422 1.00 25.20 400 ALA A N 1
ATOM 3246 C CA . ALA A 1 400 ? -21.310 -21.143 -7.561 1.00 25.20 400 ALA A CA 1
ATOM 3247 C C . ALA A 1 400 ? -20.983 -21.237 -6.054 1.00 25.20 400 ALA A C 1
ATOM 3249 O O . ALA A 1 400 ? -21.818 -21.729 -5.308 1.00 25.20 400 ALA A O 1
ATOM 3250 N N . LEU A 1 401 ? -19.821 -20.786 -5.562 1.00 25.44 401 LEU A N 1
ATOM 3251 C CA . LEU A 1 401 ? -19.378 -21.111 -4.187 1.00 25.44 401 LEU A CA 1
ATOM 3252 C C . LEU A 1 401 ? -19.157 -19.914 -3.242 1.00 25.44 401 LEU A C 1
ATOM 3254 O O . LEU A 1 401 ? -18.644 -20.099 -2.147 1.00 25.44 401 LEU A O 1
ATOM 3258 N N . TRP A 1 402 ? -19.565 -18.698 -3.616 1.00 26.48 402 TRP A N 1
ATOM 3259 C CA . TRP A 1 402 ? -19.283 -17.480 -2.829 1.00 26.48 402 TRP A CA 1
ATOM 3260 C C . TRP A 1 402 ? -20.437 -16.991 -1.936 1.00 26.48 402 TRP A C 1
ATOM 3262 O O . TRP A 1 402 ? -20.343 -15.915 -1.358 1.00 26.48 402 TRP A O 1
ATOM 3272 N N . HIS A 1 403 ? -21.505 -17.778 -1.774 1.00 25.38 403 HIS A N 1
ATOM 3273 C CA . HIS A 1 403 ? -22.677 -17.378 -0.979 1.00 25.38 403 HIS A CA 1
ATOM 3274 C C . HIS A 1 403 ? -22.511 -17.519 0.547 1.00 25.38 403 HIS A C 1
ATOM 3276 O O . HIS A 1 403 ? -23.360 -17.040 1.289 1.00 25.38 403 HIS A O 1
ATOM 3282 N N . GLU A 1 404 ? -21.433 -18.140 1.036 1.00 27.98 404 GLU A N 1
ATOM 3283 C CA . GLU A 1 404 ? -21.288 -18.502 2.460 1.00 27.98 404 GLU A CA 1
ATOM 3284 C C . GLU A 1 404 ? -20.296 -17.607 3.233 1.00 27.98 404 GLU A C 1
ATOM 3286 O O . GLU A 1 404 ? -20.124 -17.732 4.444 1.00 27.98 404 GLU A O 1
ATOM 3291 N N . GLN A 1 405 ? -19.648 -16.659 2.547 1.00 26.64 405 GLN A N 1
ATOM 3292 C CA . GLN A 1 405 ? -18.579 -15.828 3.120 1.00 26.64 405 GLN A CA 1
ATOM 3293 C C . GLN A 1 405 ? -19.071 -14.470 3.659 1.00 26.64 405 GLN A C 1
ATOM 3295 O O . GLN A 1 405 ? -18.359 -13.825 4.428 1.00 26.64 405 GLN A O 1
ATOM 3300 N N . GLU A 1 406 ? -20.305 -14.067 3.330 1.00 29.62 406 GLU A N 1
ATOM 3301 C CA . GLU A 1 406 ? -20.947 -12.843 3.844 1.00 29.62 406 GLU A CA 1
ATOM 3302 C C . GLU A 1 406 ? -21.333 -12.945 5.331 1.00 29.62 406 GLU A C 1
ATOM 3304 O O . GLU A 1 406 ? -21.407 -11.931 6.023 1.00 29.62 406 GLU A O 1
ATOM 3309 N N . SER A 1 407 ? -21.515 -14.155 5.867 1.00 24.64 407 SER A N 1
ATOM 3310 C CA . SER A 1 407 ? -22.037 -14.362 7.226 1.00 24.64 407 SER A CA 1
ATOM 3311 C C . SER A 1 407 ? -20.976 -14.239 8.327 1.00 24.64 407 SER A C 1
ATOM 3313 O O . SER A 1 407 ? -21.300 -13.906 9.464 1.00 24.64 407 SER A O 1
ATOM 3315 N N . VAL A 1 408 ? -19.700 -14.487 8.016 1.00 29.22 408 VAL A N 1
ATOM 3316 C CA . VAL A 1 408 ? -18.638 -14.618 9.036 1.00 29.22 408 VAL A CA 1
ATOM 3317 C C . VAL A 1 408 ? -17.990 -13.272 9.375 1.00 29.22 408 VAL A C 1
ATOM 3319 O O . VAL A 1 408 ? -17.636 -13.029 10.526 1.00 29.22 408 VAL A O 1
ATOM 3322 N N . SER A 1 409 ? -17.880 -12.353 8.409 1.00 27.73 409 SER A N 1
ATOM 3323 C CA . SER A 1 409 ? -17.294 -11.021 8.642 1.00 27.73 409 SER A CA 1
ATOM 3324 C C . SER A 1 409 ? -18.189 -10.110 9.489 1.00 27.73 409 SER A C 1
ATOM 3326 O O . SER A 1 409 ? -17.676 -9.293 10.246 1.00 27.73 409 SER A O 1
ATOM 3328 N N . VAL A 1 410 ? -19.513 -10.282 9.403 1.00 30.22 410 VAL A N 1
ATOM 3329 C CA . VAL A 1 410 ? -20.486 -9.563 10.244 1.00 30.22 410 VAL A CA 1
ATOM 3330 C C . VAL A 1 410 ? -20.453 -10.097 11.684 1.00 30.22 410 VAL A C 1
ATOM 3332 O O . VAL A 1 410 ? -20.480 -9.319 12.634 1.00 30.22 410 VAL A O 1
ATOM 3335 N N . LEU A 1 411 ? -20.261 -11.410 11.854 1.00 25.44 411 LEU A N 1
ATOM 3336 C CA . LEU A 1 411 ? -20.208 -12.072 13.163 1.00 25.44 411 LEU A CA 1
ATOM 3337 C C . LEU A 1 411 ? -18.959 -11.726 13.994 1.00 25.44 411 LEU A C 1
ATOM 3339 O O . LEU A 1 411 ? -19.035 -11.693 15.220 1.00 25.44 411 LEU A O 1
ATOM 3343 N N . PHE A 1 412 ? -17.816 -11.456 13.354 1.00 27.77 412 PHE A N 1
ATOM 3344 C CA . PHE A 1 412 ? -16.578 -11.090 14.061 1.00 27.77 412 PHE A CA 1
ATOM 3345 C C . PHE A 1 412 ? -16.572 -9.646 14.581 1.00 27.77 412 PHE A C 1
ATOM 3347 O O . PHE A 1 412 ? -15.932 -9.373 15.592 1.00 27.77 412 PHE A O 1
ATOM 3354 N N . VAL A 1 413 ? -17.300 -8.738 13.925 1.00 33.53 413 VAL A N 1
ATOM 3355 C CA . VAL A 1 413 ? -17.439 -7.343 14.372 1.00 33.53 413 VAL A CA 1
ATOM 3356 C C . VAL A 1 413 ? -18.475 -7.237 15.493 1.00 33.53 413 VAL A C 1
ATOM 3358 O O . VAL A 1 413 ? -18.212 -6.589 16.498 1.00 33.53 413 VAL A O 1
ATOM 3361 N N . GLN A 1 414 ? -19.595 -7.962 15.397 1.00 28.16 414 GLN A N 1
ATOM 3362 C CA . GLN A 1 414 ? -20.627 -7.960 16.443 1.00 28.16 414 GLN A CA 1
ATOM 3363 C C . GLN A 1 414 ? -20.141 -8.517 17.790 1.00 28.16 414 GLN A C 1
ATOM 3365 O O . GLN A 1 414 ? -20.587 -8.067 18.839 1.00 28.16 414 GLN A O 1
ATOM 3370 N N . ARG A 1 415 ? -19.196 -9.465 17.784 1.00 27.38 415 ARG A N 1
ATOM 3371 C CA . ARG A 1 415 ? -18.725 -10.128 19.010 1.00 27.38 415 ARG A CA 1
ATOM 3372 C C . ARG A 1 415 ? -17.620 -9.371 19.757 1.00 27.38 415 ARG A C 1
ATOM 3374 O O . ARG A 1 415 ? -17.323 -9.722 20.894 1.00 27.38 415 ARG A O 1
ATOM 3381 N N . ALA A 1 416 ? -17.013 -8.359 19.134 1.00 32.81 416 ALA A N 1
ATOM 3382 C CA . ALA A 1 416 ? -16.054 -7.472 19.795 1.00 32.81 416 ALA A CA 1
ATOM 3383 C C . ALA A 1 416 ? -16.751 -6.372 20.621 1.00 32.81 416 ALA A C 1
ATOM 3385 O O . ALA A 1 416 ? -16.200 -5.946 21.632 1.00 32.81 416 ALA A O 1
ATOM 3386 N N . ASP A 1 417 ? -17.973 -5.977 20.241 1.00 32.06 417 ASP A N 1
ATOM 3387 C CA . ASP A 1 417 ? -18.742 -4.920 20.918 1.00 32.06 417 ASP A CA 1
ATOM 3388 C C . ASP A 1 417 ? -19.661 -5.433 22.041 1.00 32.06 417 ASP A C 1
ATOM 3390 O O . ASP A 1 417 ? -20.029 -4.668 22.927 1.00 32.06 417 ASP A O 1
ATOM 3394 N N . GLU A 1 418 ? -19.957 -6.737 22.112 1.00 31.36 418 GLU A N 1
ATOM 3395 C CA . GLU A 1 418 ? -20.669 -7.330 23.264 1.00 31.36 418 GLU A CA 1
ATOM 3396 C C . GLU A 1 418 ? -19.834 -7.330 24.570 1.00 31.36 418 GLU A C 1
ATOM 3398 O O . GLU A 1 418 ? -20.323 -7.745 25.618 1.00 31.36 418 GLU A O 1
ATOM 3403 N N . GLY A 1 419 ? -18.579 -6.858 24.525 1.00 32.22 419 GLY A N 1
ATOM 3404 C CA . GLY A 1 419 ? -17.708 -6.659 25.690 1.00 32.22 419 GLY A CA 1
ATOM 3405 C C . GLY A 1 419 ? -17.699 -5.235 26.265 1.00 32.22 419 GLY A C 1
ATOM 3406 O O . GLY A 1 419 ? -17.045 -5.009 27.282 1.00 32.22 419 GLY A O 1
ATOM 3407 N N . HIS A 1 420 ? -18.405 -4.289 25.640 1.00 33.88 420 HIS A N 1
ATOM 3408 C CA . HIS A 1 420 ? -18.570 -2.918 26.127 1.00 33.88 420 HIS A CA 1
ATOM 3409 C C . HIS A 1 420 ? -20.060 -2.571 26.222 1.00 33.88 420 HIS A C 1
ATOM 3411 O O . HIS A 1 420 ? -20.591 -1.777 25.446 1.00 33.88 420 HIS A O 1
ATOM 3417 N N . GLY A 1 421 ? -20.727 -3.202 27.187 1.00 29.66 421 GLY A N 1
ATOM 3418 C CA . GLY A 1 421 ? -22.080 -2.889 27.635 1.00 29.66 421 GLY A CA 1
ATOM 3419 C C . GLY A 1 421 ? -22.156 -2.979 29.145 1.00 29.66 421 GLY A C 1
ATOM 3420 O O . GLY A 1 421 ? -21.750 -4.044 29.664 1.00 29.66 421 GLY A O 1
#

Radius of gyration: 25.77 Å; chains: 1; bounding box: 65×52×96 Å

InterPro domains:
  IPR039966 Uncharacterized protein C553.12c [PF28488] (40-369)
  IPR039966 Uncharacterized protein C553.12c [PTHR40467] (91-370)

Secondary structure (DSSP, 8-state):
------------------------TTHHHIIIIIIS--HHHHHHHHHSHHHHHIIIIIHHHHHHHHHHTS---EETHHHHHHHTTT---S----EE-HHHIIIIIIIHHHHHHHHHHHHHHHHTT---S-TTTHHHHHHHHHHHHHHHHHHHHHHHTSG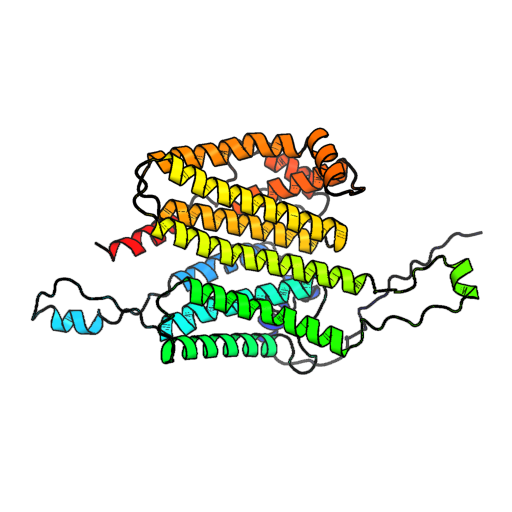GG-HHHHHHHHHHHHHHHHHHHHHHHHHTTTT--PPPPPHHHHHHH---SS---HHHHHHHHHHHHHHHHHHHHHHHHHHHHHHHHT---SSHHHHHHHHHHHHHHHHHHHHHHHHHIIIII--HHHHHHHHHHHHHHHHHHHHHHHHH---HHHHHHHHHHHHHHHHHHHHHHTSHHHHHHHHHHH-----HHHHHHHHHHHHHHHHHHH----TTSHHHHHHHHHTTTTTS--------S-TTSHHHHHHHHHHHHTT--

Sequence (421 aa):
MDRTGSNATLNWFGSIDSEHSVDDESTWLLNGLVLSPRRRVVRKVVKGFWTRNIVLNVIPPALTLVWASIPFPTFGATNLLLIRTVLPSDNPDIELNFWFFLFVYYGFYNAVGLLWVTKLFNLYSLNWWPKSLGPSISNLAFWSFSVLLGCGIYLFSGLERYSLTWVCLSSVTMTGPILVAFGKMRHDHRHSIRPPLTETQRTFLLQPILHIPASYIRFLWFCVVLLIALGAFVLGEAYAYIYLASLPHKNPVDALIYVYSWVVTIHLLDWLSGWMLGSQIGSYPLGLVFKFYYRIIYMVFVRNLYARLHSPEQYAYLSAGSSVGALIIWPISMTRFAHSVYRSITRSDISYDEYKKNSGRNIYLETLVSGTPTQKEGWLTRLGQEHYDDCVFGMGDNTALWHEQESVSVLFVQRADEGHG

Organism: Neolecta irregularis (strain DAH-3) (NCBI:txid1198029)

pLDDT: mean 70.33, std 21.13, range [24.39, 95.75]

Foldseek 3Di:
DDDDDDPPPPPPPPDPDDDDDDDDPPCCCCVCVQQPPDPVNVCVQCVDPVSNCCVPPPVVVVVVVVLLPPDFDWPPDVVCVVCVVPDDDPDDPRDTDLVCCLCSPLLVVLLVLLSVLSVLCVLLVHHLDDPVQPRPNVSVVLSVVLSVVSVVCVVPPPCSPDPLVSLVSSLVSSCVSVVSSVVVCVVVPLQVFPQADDPVVCVVPVDDRGDGDLSVQLSVLVSVLVNLLSVLSSVLSVLVVVVVVPDDDPDLVVVVCSLVVNVVVLVVSLLVSLLSCCPRNVRPVSNLVSLLSSLLVNVVSVVVVVLVDPDPVSVVVVVVCVVVVCVPVLVVQLDPVVVVVCCVVSVDPDDSVRSNLVSLVSVLSNCVSVLDPPVVCVVSNVVSVVSCCVPDDDDDDDDDPSPPPVPVVVVSSVVVCVVPD